Protein AF-A0A956PI94-F1 (afdb_monomer)

Sequence (502 aa):
MNAPDRIVDDTAIITVFFGDDELRLAAAEQALLEQSKQDLQADHFLLELVDSQTQSRLQTSLRDRFHYIAVEEQDRNQGLFQKEALYNLGWKRALATKRYRFFIFTDADVYSADPAWFRKIRRRLLDDPSRLVQGFRLVWDERDPDFIFQSLGSLHTQDVSRDLNINPGLCWGLDARTLVRGGGFNPFCIEGGGDCLFVAEYLNHREMAYELGLLQWEWYARLIRDLPYQARLDAVEVDLLHCFHGKFSERRAYETFQALSRLAPLETFVKIDETGLLAWKDPNCTERRLLRRRPELVDEEAVERVLASLGLPVARKAEEFSVRMAPFRIAPWATDKTAPSRQGPLSLFDAGWEYGEFKKGSWSDNVLHAGPNRELPVEFRSGSPRLTLRGKGETDHWNAVLAVRPNWTWADLSCLRALQMTVTTASGKETIRLCLHSIEPGEREYVSSEVVLALDDPESVTKTIPLERFEEESSFNLKRVRKVSIRGNRSCHLEITDVRVI

Foldseek 3Di:
DDDPPPPQQQEEEEEEDEDDDPQSQVLLQVALVQVLLAPDPHAYEYEYEDEPVDDDPHDPVSQVSHNYDYQYDDLQQPLFDWQQLSQLVRVVVVCVVVRHFKYKYFYSRKHFPPSCQVVQQVVVCVVPQLEKEFSEAWEAEPPARLRIEGEPQCVVAHLDDPAGHHDQDGMIMHTPVLCVQLVGFQRLRGLDPSSVLVCCQAADDLAAHACVVQVVQVLSVVSRDNGPHHGHGHYGHTYMYGRDRDYPLQSLSVLLSVLVSLDDRSVVQWDQDPSSTIGGPDSPDLNSVLSVCSNQSNDNVSSLVSCVVSVRDPPPPPDDPPPPVVPRFHADPPPDDDSPPPLDKQWLFAQPDDPDDDLPPWFKFQFDAPDDHTGQRWDDDPNTIWRKGAGNLPDFKMKTKTWSHSSLFFAQLVSFFWKKWKKAWDPFWWKKWKWWWFAHHVRDIDIFPIDIDIDGHRDTDMDIGTPVNRPPDPPDHNRGTTMMMMMTTNGTIMITRTIITD

Nearest PDB structures (foldseek):
  1h7q-assembly1_A  TM=5.652E-01  e=6.508E-05  Bacillus subtilis
  1qgs-assembly1_A  TM=5.191E-01  e=3.449E-05  Bacillus subtilis
  1h7l-assembly1_A  TM=5.881E-01  e=2.756E-04  Bacillus subtilis
  7vrn-assembly1_A  TM=3.260E-01  e=3.320E-02  Infectious bursal disease virus
  7vrp-assembly1_J  TM=2.586E-01  e=9.943E-02  Infectious bursal disease virus

Mean predicted aligned error: 11.83 Å

Radius of gyration: 25.08 Å; Cα contacts (8 Å, |Δi|>4): 1041; chains: 1; bounding box: 72×61×57 Å

Secondary structure (DSSP, 8-state):
-PPP------EEEEEEE----HHHHHHHHHHHHHHTT-S---EEEEEEEEETT----S-HHHHTTSEEEEEEEPTTTTTS--HHHHHHHHHHHHHTTS--SEEEEEETTEE-S-TTHHHHHHHHHHH-TTEEEES-SEEEESS-TT-EEEEHHHHHHS---TTSEEE--SEEEEEHHHHHHTTS--TT-BTB-HHHHHHHHHT-STT----TTGGGSHHHHHH----SS-PEEEE-S--EEEPPSS-GGGS-HHHHHHHHTTSSPGGGTEEE-TTSSEEESSTT-HHHHHHTTGGG-SSHHHHHHHHHHTT----SS-TT---------------S------SS-EEEEETTS-SS---TT-EEESB--SSSTTB--EEEETTEEEEEEEB-TTSSEEEEEEESSTT---B--TT--EEEEEEEESSSSEEEEEEEEEE-TT--EEEPPPEEEEE--SS-EEEEEEGGGG--STT--GGGEEEEEEEEETT-EEEEEEEEE-

Structure (mmCIF, N/CA/C/O backbone):
data_AF-A0A956PI94-F1
#
_entry.id   AF-A0A956PI94-F1
#
loop_
_atom_site.group_PDB
_atom_site.id
_atom_site.type_symbol
_atom_site.label_atom_id
_atom_site.label_alt_id
_atom_site.label_comp_id
_atom_site.label_asym_id
_atom_site.label_entity_id
_atom_site.label_seq_id
_atom_site.pdbx_PDB_ins_code
_atom_site.Cartn_x
_atom_site.Cartn_y
_atom_site.Cartn_z
_atom_site.occupancy
_atom_site.B_iso_or_equiv
_atom_site.auth_seq_id
_atom_site.auth_comp_id
_atom_site.auth_asym_id
_atom_site.auth_atom_id
_atom_site.pdbx_PDB_model_num
ATOM 1 N N . MET A 1 1 ? -31.811 -33.785 -17.202 1.00 38.12 1 MET A N 1
ATOM 2 C CA . MET A 1 1 ? -31.778 -32.368 -16.787 1.00 38.12 1 MET A CA 1
ATOM 3 C C . MET A 1 1 ? -31.370 -32.351 -15.330 1.00 38.12 1 MET A C 1
ATOM 5 O O . MET A 1 1 ? -32.160 -32.771 -14.496 1.00 38.12 1 MET A O 1
ATOM 9 N N . ASN A 1 2 ? -30.114 -32.002 -15.050 1.00 34.69 2 ASN A N 1
ATOM 10 C CA . ASN A 1 2 ? -29.648 -31.826 -13.677 1.00 34.69 2 ASN A CA 1
ATOM 11 C C . ASN A 1 2 ? -30.369 -30.609 -13.090 1.00 34.69 2 ASN A C 1
ATOM 13 O O . ASN A 1 2 ? -30.558 -29.620 -13.800 1.00 34.69 2 ASN A O 1
ATOM 17 N N . ALA A 1 3 ? -30.827 -30.716 -11.842 1.00 36.31 3 ALA A N 1
ATOM 18 C CA . ALA A 1 3 ? -31.397 -29.584 -11.124 1.00 36.31 3 ALA A CA 1
ATOM 19 C C . ALA A 1 3 ? -30.399 -28.412 -11.178 1.00 36.31 3 ALA A C 1
ATOM 21 O O . ALA A 1 3 ? -29.198 -28.672 -11.083 1.00 36.31 3 ALA A O 1
ATOM 22 N N . PRO A 1 4 ? -30.855 -27.160 -11.368 1.00 44.81 4 PRO A N 1
ATOM 23 C CA . PRO A 1 4 ? -29.958 -26.015 -11.310 1.00 44.81 4 PRO A CA 1
ATOM 24 C C . PRO A 1 4 ? -29.225 -26.077 -9.973 1.00 44.81 4 PRO A C 1
ATOM 26 O O . PRO A 1 4 ? -29.876 -26.135 -8.925 1.00 44.81 4 PRO A O 1
ATOM 29 N N . ASP A 1 5 ? -27.892 -26.152 -10.029 1.00 42.38 5 ASP A N 1
ATOM 30 C CA . ASP A 1 5 ? -27.036 -26.079 -8.852 1.00 42.38 5 ASP A CA 1
ATOM 31 C C . ASP A 1 5 ? -27.539 -24.916 -8.005 1.00 42.38 5 ASP A C 1
ATOM 33 O O . ASP A 1 5 ? -27.580 -23.767 -8.454 1.00 42.38 5 ASP A O 1
ATOM 37 N N . ARG A 1 6 ? -28.012 -25.235 -6.798 1.00 46.06 6 ARG A N 1
ATOM 38 C CA . ARG A 1 6 ? -28.399 -24.235 -5.810 1.00 46.06 6 ARG A CA 1
ATOM 39 C C . ARG A 1 6 ? -27.174 -23.340 -5.652 1.00 46.06 6 ARG A C 1
ATOM 41 O O . ARG A 1 6 ? -26.148 -23.824 -5.181 1.00 46.06 6 ARG A O 1
ATOM 48 N N . ILE A 1 7 ? -27.257 -22.089 -6.104 1.00 54.12 7 ILE A N 1
ATOM 49 C CA . ILE A 1 7 ? -26.195 -21.102 -5.910 1.00 54.12 7 ILE A CA 1
ATOM 50 C C . ILE A 1 7 ? -26.014 -21.005 -4.396 1.00 54.12 7 ILE A C 1
ATOM 52 O O . ILE A 1 7 ? -26.907 -20.554 -3.684 1.00 54.12 7 ILE A O 1
ATOM 56 N N . VAL A 1 8 ? -24.923 -21.579 -3.894 1.00 60.09 8 VAL A N 1
ATOM 57 C CA . VAL A 1 8 ? -24.594 -21.533 -2.474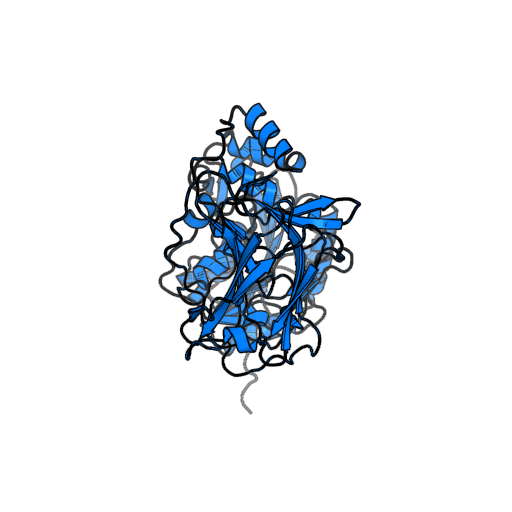 1.00 60.09 8 VAL A CA 1
ATOM 58 C C . VAL A 1 8 ? -23.966 -20.169 -2.231 1.00 60.09 8 VAL A C 1
ATOM 60 O O . VAL A 1 8 ? -22.950 -19.862 -2.855 1.00 60.09 8 VAL A O 1
ATOM 63 N N . ASP A 1 9 ? -24.559 -19.384 -1.329 1.00 82.00 9 ASP A N 1
ATOM 64 C CA . ASP A 1 9 ? -23.971 -18.160 -0.770 1.00 82.00 9 ASP A CA 1
ATOM 65 C C . ASP A 1 9 ? -22.720 -18.535 0.051 1.00 82.00 9 ASP A C 1
ATOM 67 O O . ASP A 1 9 ? -22.738 -18.617 1.280 1.00 82.00 9 ASP A O 1
ATOM 71 N N . ASP A 1 10 ? -21.632 -18.867 -0.644 1.00 94.44 10 ASP A N 1
ATOM 72 C CA . ASP A 1 10 ? -20.371 -19.342 -0.069 1.00 94.44 10 ASP A CA 1
ATOM 73 C C . ASP A 1 10 ? -19.329 -18.227 0.081 1.00 94.44 10 ASP A C 1
ATOM 75 O O . ASP A 1 10 ? -18.177 -18.500 0.424 1.00 94.44 10 ASP A O 1
ATOM 79 N N . THR A 1 11 ? -19.716 -16.981 -0.189 1.00 97.06 11 THR A N 1
ATOM 80 C CA . THR A 1 11 ? -18.822 -15.824 -0.207 1.00 97.06 11 THR A CA 1
ATOM 81 C C . THR A 1 11 ? -19.341 -14.738 0.727 1.00 97.06 11 THR A C 1
ATOM 83 O O . THR A 1 11 ? -20.515 -14.376 0.668 1.00 97.06 11 THR A O 1
ATOM 86 N N . ALA A 1 12 ? -18.455 -14.220 1.577 1.00 97.94 12 ALA A N 1
ATOM 87 C CA . ALA A 1 12 ? -18.700 -13.038 2.393 1.00 97.94 12 ALA A CA 1
ATOM 88 C C . ALA A 1 12 ? -17.867 -11.864 1.865 1.00 97.94 12 ALA A C 1
ATOM 90 O O . ALA A 1 12 ? -16.664 -12.010 1.640 1.00 97.94 12 ALA A O 1
ATOM 91 N N . ILE A 1 13 ? -18.491 -10.703 1.697 1.00 98.50 13 ILE A N 1
ATOM 92 C CA . ILE A 1 13 ? -17.803 -9.445 1.400 1.00 98.50 13 ILE A CA 1
ATOM 93 C C . ILE A 1 13 ? -17.688 -8.674 2.714 1.00 98.50 13 ILE A C 1
ATOM 95 O O . ILE A 1 13 ? -18.677 -8.523 3.424 1.00 98.50 13 ILE A O 1
ATOM 99 N N . ILE A 1 14 ? -16.489 -8.228 3.066 1.00 98.69 14 ILE A N 1
ATOM 100 C CA . ILE A 1 14 ? -16.178 -7.507 4.295 1.00 98.69 14 ILE A CA 1
ATOM 101 C C . ILE A 1 14 ? -15.693 -6.110 3.908 1.00 98.69 14 ILE A C 1
ATOM 103 O O . ILE A 1 14 ? -14.590 -5.952 3.382 1.00 98.69 14 ILE A O 1
ATOM 107 N N . THR A 1 15 ? -16.505 -5.102 4.202 1.00 98.56 15 THR A N 1
ATOM 108 C CA . THR A 1 15 ? -16.137 -3.692 4.052 1.00 98.56 15 THR A CA 1
ATOM 109 C C . THR A 1 15 ? -16.021 -3.053 5.422 1.00 98.56 15 THR A C 1
ATOM 111 O O . THR A 1 15 ? -16.820 -3.334 6.318 1.00 98.56 15 THR A O 1
ATOM 114 N N . VAL A 1 16 ? -15.017 -2.196 5.591 1.00 97.62 16 VAL A N 1
ATOM 115 C CA . VAL A 1 16 ? -14.795 -1.458 6.836 1.00 97.62 16 VAL A CA 1
ATOM 116 C C . VAL A 1 16 ? -14.822 0.029 6.556 1.00 97.62 16 VAL A C 1
ATOM 118 O O . VAL A 1 16 ? -14.288 0.486 5.548 1.00 97.62 16 VAL A O 1
ATOM 121 N N . PHE A 1 17 ? -15.441 0.776 7.457 1.00 95.56 17 PHE A N 1
ATOM 122 C CA . PHE A 1 17 ? -15.524 2.223 7.395 1.00 95.56 17 PHE A CA 1
ATOM 123 C C . PHE A 1 17 ? -15.124 2.812 8.749 1.00 95.56 17 PHE A C 1
ATOM 125 O O . PHE A 1 17 ? -15.583 2.362 9.798 1.00 95.56 17 PHE A O 1
ATOM 132 N N . PHE A 1 18 ? -14.227 3.793 8.722 1.00 89.31 18 PHE A N 1
ATOM 133 C CA . PHE A 1 18 ? -13.830 4.588 9.879 1.00 89.31 18 PHE A CA 1
ATOM 134 C C . PHE A 1 18 ? -13.388 5.974 9.396 1.00 89.31 18 PHE A C 1
ATOM 136 O O . PHE A 1 18 ? -12.809 6.107 8.315 1.00 89.31 18 PHE A O 1
ATOM 143 N N . GLY A 1 19 ? -13.668 6.998 10.197 1.00 83.31 19 GLY A N 1
ATOM 144 C CA . GLY A 1 19 ? -13.415 8.399 9.861 1.00 83.31 19 GLY A CA 1
ATOM 145 C C . GLY A 1 19 ? -14.634 9.275 10.130 1.00 83.31 19 GLY A C 1
ATOM 146 O O . GLY A 1 19 ? -15.773 8.816 10.079 1.00 83.31 19 GLY A O 1
ATOM 147 N N . ASP A 1 20 ? -14.381 10.540 10.440 1.00 80.00 20 ASP A N 1
ATOM 148 C CA . ASP A 1 20 ? -15.378 11.500 10.908 1.00 80.00 20 ASP A CA 1
ATOM 149 C C . ASP A 1 20 ? -15.480 12.759 10.030 1.00 80.00 20 ASP A C 1
ATOM 151 O O . ASP A 1 20 ? -16.280 13.653 10.316 1.00 80.00 20 ASP A O 1
ATOM 155 N N . ASP A 1 21 ? -14.736 12.851 8.931 1.00 88.88 21 ASP A N 1
ATOM 156 C CA . ASP A 1 21 ? -14.885 13.971 8.009 1.00 88.88 21 ASP A CA 1
ATOM 157 C C . ASP A 1 21 ? -15.995 13.726 6.969 1.00 88.88 21 ASP A C 1
ATOM 159 O O . ASP A 1 21 ? -16.224 12.613 6.492 1.00 88.88 21 ASP A O 1
ATOM 163 N N . GLU A 1 22 ? -16.715 14.798 6.627 1.00 93.25 22 GLU A N 1
ATOM 164 C CA . GLU A 1 22 ? -17.844 14.770 5.683 1.00 93.25 22 GLU A CA 1
ATOM 165 C C . GLU A 1 22 ? -17.441 14.274 4.290 1.00 93.25 22 GLU A C 1
ATOM 167 O O . GLU A 1 22 ? -18.247 13.681 3.574 1.00 93.25 22 GLU A O 1
ATOM 172 N N . LEU A 1 23 ? -16.188 14.508 3.894 1.00 94.06 23 LEU A N 1
ATOM 173 C CA . LEU A 1 23 ? -15.712 14.143 2.571 1.00 94.06 23 LEU A CA 1
ATOM 174 C C . LEU A 1 23 ? -15.495 12.625 2.469 1.00 94.06 23 LEU A C 1
ATOM 176 O O . LEU A 1 23 ? -15.940 12.018 1.495 1.00 94.06 23 LEU A O 1
ATOM 180 N N . ARG A 1 24 ? -14.902 11.995 3.490 1.00 93.50 24 ARG A N 1
ATOM 181 C CA . ARG A 1 24 ? -14.825 10.531 3.618 1.00 93.50 24 ARG A CA 1
ATOM 182 C C . ARG A 1 24 ? -16.193 9.888 3.718 1.00 93.50 24 ARG A C 1
ATOM 184 O O . ARG A 1 24 ? -16.401 8.857 3.088 1.00 93.50 24 ARG A O 1
ATOM 191 N N . LEU A 1 25 ? -17.116 10.481 4.478 1.00 95.19 25 LEU A N 1
ATOM 192 C CA . LEU A 1 25 ? -18.482 9.970 4.570 1.00 95.19 25 LEU A CA 1
ATOM 193 C C . LEU A 1 25 ? -19.147 9.958 3.187 1.00 95.19 25 LEU A C 1
ATOM 195 O O . LEU A 1 25 ? -19.637 8.918 2.762 1.00 95.19 25 LEU A O 1
ATOM 199 N N . ALA A 1 26 ? -19.088 11.068 2.447 1.00 95.94 26 ALA A N 1
ATOM 200 C CA . ALA A 1 26 ? -19.645 11.150 1.098 1.00 95.94 26 ALA A CA 1
ATOM 201 C C . ALA A 1 26 ? -18.987 10.154 0.124 1.00 95.94 26 ALA A C 1
ATOM 203 O O . ALA A 1 26 ? -19.684 9.487 -0.644 1.00 95.94 26 ALA A O 1
ATOM 204 N N . ALA A 1 27 ? -17.657 10.020 0.176 1.00 96.69 27 ALA A N 1
ATOM 205 C CA . ALA A 1 27 ? -16.914 9.056 -0.632 1.00 96.69 27 ALA A CA 1
ATOM 206 C C . ALA A 1 27 ? -17.335 7.609 -0.329 1.00 96.69 27 ALA A C 1
ATOM 208 O O . ALA A 1 27 ? -17.581 6.830 -1.256 1.00 96.69 27 ALA A O 1
ATOM 209 N N . ALA A 1 28 ? -17.475 7.274 0.956 1.00 97.25 28 ALA A N 1
ATOM 210 C CA . ALA A 1 28 ? -17.914 5.962 1.406 1.00 97.25 28 ALA A CA 1
ATOM 211 C C . ALA A 1 28 ? -19.364 5.673 1.001 1.00 97.25 28 ALA A C 1
ATOM 213 O O . ALA A 1 28 ? -19.650 4.600 0.478 1.00 97.25 28 ALA A O 1
ATOM 214 N N . GLU A 1 29 ? -20.290 6.621 1.176 1.00 97.38 29 GLU A N 1
ATOM 215 C CA . GLU A 1 29 ? -21.691 6.434 0.782 1.00 97.38 29 GLU A CA 1
ATOM 216 C C . GLU A 1 29 ? -21.837 6.181 -0.722 1.00 97.38 29 GLU A C 1
ATOM 218 O O . GLU A 1 29 ? -22.581 5.284 -1.130 1.00 97.38 29 GLU A O 1
ATOM 223 N N . GLN A 1 30 ? -21.089 6.923 -1.545 1.00 97.62 30 GLN A N 1
ATOM 224 C CA . GLN A 1 30 ? -21.057 6.720 -2.990 1.00 97.62 30 GLN A CA 1
ATOM 225 C C . GLN A 1 30 ? -20.534 5.324 -3.347 1.00 97.62 30 GLN A C 1
ATOM 227 O O . GLN A 1 30 ? -21.209 4.577 -4.059 1.00 97.62 30 GLN A O 1
ATOM 232 N N . ALA A 1 31 ? -19.350 4.954 -2.858 1.00 98.19 31 ALA A N 1
ATOM 233 C CA . ALA A 1 31 ? -18.735 3.677 -3.202 1.00 98.19 31 ALA A CA 1
ATOM 234 C C . ALA A 1 31 ? -19.539 2.486 -2.661 1.00 98.19 31 ALA A C 1
ATOM 236 O O . ALA A 1 31 ? -19.782 1.541 -3.408 1.00 98.19 31 ALA A O 1
ATOM 237 N N . LEU A 1 32 ? -20.043 2.538 -1.424 1.00 98.44 32 LEU A N 1
ATOM 238 C CA . LEU A 1 32 ? -20.915 1.501 -0.858 1.00 98.44 32 LEU A CA 1
ATOM 239 C C . LEU A 1 32 ? -22.203 1.326 -1.672 1.00 98.44 32 LEU A C 1
ATOM 241 O O . LEU A 1 32 ? -22.638 0.194 -1.903 1.00 98.44 32 LEU A O 1
ATOM 245 N N . LEU A 1 33 ? -22.812 2.417 -2.150 1.00 98.25 33 LEU A N 1
ATOM 246 C CA . LEU A 1 33 ? -23.985 2.325 -3.015 1.00 98.25 33 LEU A CA 1
ATOM 247 C C . LEU A 1 33 ? -23.664 1.552 -4.300 1.00 98.25 33 LEU A C 1
ATOM 249 O O . LEU A 1 33 ? -24.446 0.680 -4.681 1.00 98.25 33 LEU A O 1
ATOM 253 N N . GLU A 1 34 ? -22.527 1.819 -4.942 1.00 98.25 34 GLU A N 1
ATOM 254 C CA . GLU A 1 34 ? -22.086 1.097 -6.144 1.00 98.25 34 GLU A CA 1
ATOM 255 C C . GLU A 1 34 ? -21.640 -0.346 -5.850 1.00 98.25 34 GLU A C 1
ATOM 257 O O . GLU A 1 34 ? -21.940 -1.260 -6.623 1.00 98.25 34 GLU A O 1
ATOM 262 N N . GLN A 1 35 ? -21.004 -0.598 -4.703 1.00 98.12 35 GLN A N 1
ATOM 263 C CA . GLN A 1 35 ? -20.693 -1.951 -4.229 1.00 98.12 35 GLN A CA 1
ATOM 264 C C . GLN A 1 35 ? -21.973 -2.780 -4.016 1.00 98.12 35 GLN A C 1
ATOM 266 O O . GLN A 1 35 ? -22.002 -3.963 -4.343 1.00 98.12 35 GLN A O 1
ATOM 271 N N . SER A 1 36 ? -23.067 -2.170 -3.545 1.00 97.19 36 SER A N 1
ATOM 272 C CA . SER A 1 36 ? -24.350 -2.870 -3.350 1.00 97.19 36 SER A CA 1
ATOM 273 C C . SER A 1 36 ? -25.039 -3.297 -4.655 1.00 97.19 36 SER A C 1
ATOM 275 O O . SER A 1 36 ? -26.003 -4.060 -4.621 1.00 97.19 36 SER A O 1
ATOM 277 N N . LYS A 1 37 ? -24.576 -2.795 -5.809 1.00 97.06 37 LYS A N 1
ATOM 278 C CA . LYS A 1 37 ? -25.113 -3.121 -7.142 1.00 97.06 37 LYS A CA 1
ATOM 279 C C . LYS A 1 37 ? -24.344 -4.242 -7.846 1.00 97.06 37 LYS A C 1
ATOM 281 O O . LYS A 1 37 ? -24.710 -4.607 -8.962 1.00 97.06 37 LYS A O 1
ATOM 286 N N . GLN A 1 38 ? -23.277 -4.756 -7.236 1.00 97.50 38 GLN A N 1
ATOM 287 C CA . GLN A 1 38 ? -22.474 -5.835 -7.808 1.00 97.50 38 GLN A CA 1
ATOM 288 C C . GLN A 1 38 ? -23.308 -7.119 -7.919 1.00 97.50 38 GLN A C 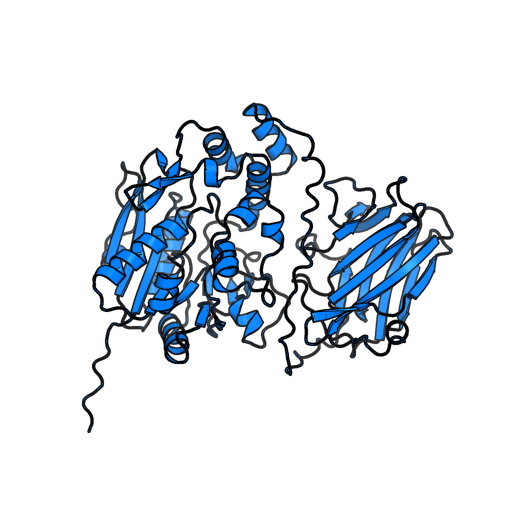1
ATOM 290 O O . GLN A 1 38 ? -24.148 -7.409 -7.071 1.00 97.50 38 GLN A O 1
ATOM 295 N N . ASP A 1 39 ? -23.091 -7.900 -8.975 1.00 95.38 39 ASP A N 1
ATOM 296 C CA . ASP A 1 39 ? -23.991 -9.000 -9.349 1.00 95.38 39 ASP A CA 1
ATOM 297 C C . ASP A 1 39 ? -23.716 -10.339 -8.654 1.00 95.38 39 ASP A C 1
ATOM 299 O O . ASP A 1 39 ? -24.407 -11.333 -8.900 1.00 95.38 39 ASP A O 1
ATOM 303 N N . LEU A 1 40 ? -22.705 -10.386 -7.785 1.00 94.69 40 LEU A N 1
ATOM 304 C CA . LEU A 1 40 ? -22.440 -11.565 -6.982 1.00 94.69 40 LEU A CA 1
ATOM 305 C C . LEU A 1 40 ? -23.478 -11.660 -5.860 1.00 94.69 40 LEU A C 1
ATOM 307 O O . LEU A 1 40 ? -23.518 -10.817 -4.971 1.00 94.69 40 LEU A O 1
ATOM 311 N N . GLN A 1 41 ? -24.248 -12.747 -5.850 1.00 92.44 41 GLN A N 1
ATOM 312 C CA . GLN A 1 41 ? -25.056 -13.114 -4.693 1.00 92.44 41 GLN A CA 1
ATOM 313 C C . GLN A 1 41 ? -24.122 -13.543 -3.545 1.00 92.44 41 GLN A C 1
ATOM 315 O O . GLN A 1 41 ? -23.545 -14.631 -3.569 1.00 92.44 41 GLN A O 1
ATOM 320 N N . ALA A 1 42 ? -23.903 -12.639 -2.593 1.00 94.38 42 ALA A N 1
ATOM 321 C CA . ALA A 1 42 ? -23.028 -12.818 -1.442 1.00 94.38 42 ALA A CA 1
ATOM 322 C C . ALA A 1 42 ? -23.549 -12.004 -0.255 1.00 94.38 42 ALA A C 1
ATOM 324 O O . ALA A 1 42 ? -24.230 -10.993 -0.425 1.00 94.38 42 ALA A O 1
ATOM 325 N N . ASP A 1 43 ? -23.191 -12.422 0.955 1.00 96.00 43 ASP A N 1
ATOM 326 C CA . ASP A 1 43 ? -23.479 -11.631 2.144 1.00 96.00 43 ASP A CA 1
ATOM 327 C C . ASP A 1 43 ? -22.424 -10.552 2.322 1.00 96.00 43 ASP A C 1
ATOM 329 O O . ASP A 1 43 ? -21.232 -10.839 2.450 1.00 96.00 43 ASP A O 1
ATOM 333 N N . HIS A 1 44 ? -22.874 -9.305 2.370 1.00 97.56 44 HIS A N 1
ATOM 334 C CA . HIS A 1 44 ? -21.998 -8.154 2.500 1.00 97.56 44 HIS A CA 1
ATOM 335 C C . HIS A 1 44 ? -22.072 -7.591 3.919 1.00 97.56 44 HIS A C 1
ATOM 337 O O . HIS A 1 44 ? -23.088 -7.039 4.328 1.00 97.56 44 HIS A O 1
ATOM 343 N N . PHE A 1 45 ? -20.999 -7.767 4.684 1.00 98.19 45 PHE A N 1
ATOM 344 C CA . PHE A 1 45 ? -20.811 -7.231 6.025 1.00 98.19 45 PHE A CA 1
ATOM 345 C C . PHE A 1 45 ? -20.162 -5.855 5.952 1.00 98.19 45 PHE A C 1
ATOM 347 O O . PHE A 1 45 ? -19.090 -5.703 5.365 1.00 98.19 45 PHE A O 1
ATOM 354 N N . LEU A 1 46 ? -20.793 -4.878 6.596 1.00 98.31 46 LEU A N 1
ATOM 355 C CA . LEU A 1 46 ? -20.271 -3.525 6.728 1.00 98.31 46 LEU A CA 1
ATOM 356 C C . LEU A 1 46 ? -19.978 -3.256 8.199 1.00 98.31 46 LEU A C 1
ATOM 358 O O . LEU A 1 46 ? -20.903 -3.202 9.009 1.00 98.31 46 LEU A O 1
ATOM 362 N N . LEU A 1 47 ? -18.699 -3.110 8.536 1.00 98.00 47 LEU A N 1
ATOM 363 C CA . LEU A 1 47 ? -18.262 -2.751 9.879 1.00 98.00 47 LEU A CA 1
ATOM 364 C C . LEU A 1 47 ? -17.920 -1.268 9.915 1.00 98.00 47 LEU A C 1
ATOM 366 O O . LEU A 1 47 ? -16.996 -0.832 9.234 1.00 98.00 47 LEU A O 1
ATOM 370 N N . GLU A 1 48 ? -18.649 -0.509 10.718 1.00 97.12 48 GLU A N 1
ATOM 371 C CA . GLU A 1 48 ? -18.380 0.909 10.943 1.00 97.12 48 GLU A CA 1
ATOM 372 C C . GLU A 1 48 ? -17.819 1.098 12.347 1.00 97.12 48 GLU A C 1
ATOM 374 O O . GLU A 1 48 ? -18.434 0.664 13.323 1.00 97.12 48 GLU A O 1
ATOM 379 N N . LEU A 1 49 ? -16.665 1.752 12.445 1.00 95.75 49 LEU A N 1
ATOM 380 C CA . LEU A 1 49 ? -16.159 2.247 13.717 1.00 95.75 49 LEU A CA 1
ATOM 381 C C . LEU A 1 49 ? -16.937 3.515 14.089 1.00 95.75 49 LEU A C 1
ATOM 383 O O . LEU A 1 49 ? -16.857 4.514 13.377 1.00 95.75 49 LEU A O 1
ATOM 387 N N . VAL A 1 50 ? -17.685 3.465 15.187 1.00 94.38 50 VAL A N 1
ATOM 388 C CA . VAL A 1 50 ? -18.495 4.584 15.689 1.00 94.38 50 VAL A CA 1
ATOM 389 C C . VAL A 1 50 ? -17.943 5.058 17.026 1.00 94.38 50 VAL A C 1
ATOM 391 O O . VAL A 1 50 ? -17.616 4.232 17.872 1.00 94.38 50 VAL A O 1
ATOM 394 N N . ASP A 1 51 ? -17.856 6.367 17.255 1.00 87.56 51 ASP A N 1
ATOM 395 C CA . ASP A 1 51 ? -17.558 6.882 18.597 1.00 87.56 51 ASP A CA 1
ATOM 396 C C . ASP A 1 51 ? -18.703 6.493 19.546 1.00 87.56 51 ASP A C 1
ATOM 398 O O . ASP A 1 51 ? -19.871 6.651 19.192 1.00 87.56 51 ASP A O 1
ATOM 402 N N . SER A 1 52 ? -18.367 6.020 20.750 1.00 76.25 52 SER A N 1
ATOM 403 C CA . SER A 1 52 ? -19.266 5.771 21.890 1.00 76.25 52 SER A CA 1
ATOM 404 C C . SER A 1 52 ? -20.383 6.804 22.100 1.00 76.25 52 SER A C 1
ATOM 406 O O . SER A 1 52 ? -21.467 6.464 22.580 1.00 76.25 52 SER A O 1
ATOM 408 N N . GLN A 1 53 ? -20.152 8.070 21.739 1.00 76.81 53 GLN A N 1
ATOM 409 C CA . GLN A 1 53 ? -21.132 9.151 21.899 1.00 76.81 53 GLN A CA 1
ATOM 410 C C . GLN A 1 53 ? -22.022 9.374 20.672 1.00 76.81 53 GLN A C 1
ATOM 412 O O . GLN A 1 53 ? -23.021 10.093 20.755 1.00 76.81 53 GLN A O 1
ATOM 417 N N . THR A 1 54 ? -21.682 8.779 19.531 1.00 76.44 54 THR A N 1
ATOM 418 C CA . THR A 1 54 ? -22.333 9.031 18.245 1.00 76.44 54 THR A CA 1
ATOM 419 C C . THR A 1 54 ? -22.999 7.779 17.696 1.00 76.44 54 THR A C 1
ATOM 421 O O . THR A 1 54 ? -22.507 6.663 17.820 1.00 76.44 54 THR A O 1
ATOM 424 N N . GLN A 1 55 ? -24.149 7.962 17.053 1.00 86.25 55 GLN A N 1
ATOM 425 C CA . GLN A 1 55 ? -24.695 6.919 16.193 1.00 86.25 55 GLN A CA 1
ATOM 426 C C . GLN A 1 55 ? -23.942 6.907 14.860 1.00 86.25 55 GLN A C 1
ATOM 428 O O . GLN A 1 55 ? -23.303 7.891 14.489 1.00 86.25 55 GLN A O 1
ATOM 433 N N . SER A 1 56 ? -24.080 5.800 14.128 1.00 91.44 56 SER A N 1
ATOM 434 C CA . SER A 1 56 ? -23.695 5.710 12.719 1.00 91.44 56 SER A CA 1
ATOM 435 C C . SER A 1 56 ? -24.077 6.961 11.937 1.00 91.44 56 SER A C 1
ATOM 437 O O . SER A 1 56 ? -25.204 7.455 12.062 1.00 91.44 56 SER A O 1
ATOM 439 N N . ARG A 1 57 ? -23.159 7.426 11.092 1.00 89.38 57 ARG A N 1
ATOM 440 C CA . ARG A 1 57 ? -23.402 8.579 10.216 1.00 89.38 57 ARG A CA 1
ATOM 441 C C . ARG A 1 57 ? -23.855 8.182 8.824 1.00 89.38 57 ARG A C 1
ATOM 443 O O . ARG A 1 57 ? -24.368 9.024 8.096 1.00 89.38 57 ARG A O 1
ATOM 450 N N . LEU A 1 58 ? -23.708 6.907 8.481 1.00 93.88 58 LEU A N 1
ATOM 451 C CA . LEU A 1 58 ? -24.213 6.362 7.234 1.00 93.88 58 LEU A CA 1
ATOM 452 C C . LEU A 1 58 ? -25.741 6.424 7.203 1.00 93.88 58 LEU A C 1
ATOM 454 O O . LEU A 1 58 ? -26.429 6.033 8.156 1.00 93.88 58 LEU A O 1
ATOM 458 N N . GLN A 1 59 ? -26.285 6.838 6.061 1.00 93.94 59 GLN A N 1
ATOM 459 C CA . GLN A 1 59 ? -27.724 6.809 5.817 1.00 93.94 59 GLN A CA 1
ATOM 460 C C . GLN A 1 59 ? -28.324 5.431 6.137 1.00 93.94 59 GLN A C 1
ATOM 462 O O . GLN A 1 59 ? -27.836 4.393 5.690 1.00 93.94 59 GLN A O 1
ATOM 467 N N . THR A 1 60 ? -29.434 5.404 6.883 1.00 95.31 60 THR A N 1
ATOM 468 C CA . THR A 1 60 ? -30.131 4.152 7.238 1.00 95.31 60 THR A CA 1
ATOM 469 C C . THR A 1 60 ? -30.491 3.321 6.003 1.00 95.31 60 THR A C 1
ATOM 471 O O . THR A 1 60 ? -30.251 2.121 5.985 1.00 95.31 60 THR A O 1
ATOM 474 N N . SER A 1 61 ? -30.953 3.969 4.929 1.00 96.06 61 SER A N 1
ATOM 475 C CA . SER A 1 61 ? -31.282 3.316 3.652 1.00 96.06 61 SER A CA 1
ATOM 476 C C . SER A 1 61 ? -30.092 2.624 2.981 1.00 96.06 61 SER A C 1
ATOM 478 O O . SER A 1 61 ? -30.283 1.679 2.212 1.00 96.06 61 SER A O 1
ATOM 480 N N . LEU A 1 62 ? -28.873 3.104 3.232 1.00 95.88 62 LEU A N 1
ATOM 481 C CA . LEU A 1 62 ? -27.646 2.475 2.769 1.00 95.88 62 LEU A CA 1
ATOM 482 C C . LEU A 1 62 ? -27.283 1.303 3.683 1.00 95.88 62 LEU A C 1
ATOM 484 O O . LEU A 1 62 ? -27.029 0.212 3.185 1.00 95.88 62 LEU A O 1
ATOM 488 N N . ARG A 1 63 ? -27.331 1.495 5.007 1.00 95.88 63 ARG A N 1
ATOM 489 C CA . ARG A 1 63 ? -27.032 0.447 6.000 1.00 95.88 63 ARG A CA 1
ATOM 490 C C . ARG A 1 63 ? -27.902 -0.793 5.848 1.00 95.88 63 ARG A C 1
ATOM 492 O O . ARG A 1 63 ? -27.377 -1.898 5.925 1.00 95.88 63 ARG A O 1
ATOM 499 N N . ASP A 1 64 ? -29.188 -0.612 5.563 1.00 96.81 64 ASP A N 1
ATOM 500 C CA . ASP A 1 64 ? -30.155 -1.704 5.394 1.00 96.81 64 ASP A CA 1
ATOM 501 C C . ASP A 1 64 ? -29.832 -2.634 4.204 1.00 96.81 64 ASP A C 1
ATOM 503 O O . ASP A 1 64 ? -30.429 -3.702 4.068 1.00 96.81 64 ASP A O 1
ATOM 507 N N . ARG A 1 65 ? -28.879 -2.259 3.338 1.00 96.88 65 ARG A N 1
ATOM 508 C CA . ARG A 1 65 ? -28.382 -3.094 2.230 1.00 96.88 65 ARG A CA 1
ATOM 509 C C . ARG A 1 65 ? -27.308 -4.093 2.660 1.00 96.88 65 ARG A C 1
ATOM 511 O O . ARG A 1 65 ? -26.952 -4.963 1.869 1.00 96.88 65 ARG A O 1
ATOM 518 N N . PHE A 1 66 ? -26.787 -3.965 3.877 1.00 97.44 66 PHE A N 1
ATOM 519 C CA . PHE A 1 66 ? -25.656 -4.735 4.379 1.00 97.44 66 PHE A CA 1
ATOM 520 C C . PHE A 1 66 ? -26.006 -5.446 5.687 1.00 97.44 66 PHE A C 1
ATOM 522 O O . PHE A 1 66 ? -26.887 -5.035 6.444 1.00 97.44 66 PHE A O 1
ATOM 529 N N . HIS A 1 67 ? -25.230 -6.475 6.021 1.00 96.62 67 HIS A N 1
ATOM 530 C CA . HIS A 1 67 ? -25.110 -6.968 7.392 1.00 96.62 67 HIS A CA 1
ATOM 531 C C . HIS A 1 67 ? -24.294 -5.954 8.197 1.00 96.62 67 HIS A C 1
ATOM 533 O O . HIS A 1 67 ? -23.087 -6.113 8.392 1.00 96.62 67 HIS A O 1
ATOM 539 N N . TYR A 1 68 ? -24.957 -4.867 8.587 1.00 97.56 68 TYR A N 1
ATOM 540 C CA . TYR A 1 68 ? -24.344 -3.735 9.267 1.00 97.56 68 TYR A CA 1
ATOM 541 C C . TYR A 1 68 ? -23.964 -4.070 10.716 1.00 97.56 68 TYR A C 1
ATOM 543 O O . TYR A 1 68 ? -24.759 -4.624 11.480 1.00 97.56 68 TYR A O 1
ATOM 551 N N . ILE A 1 69 ? -22.739 -3.712 11.098 1.00 95.94 69 ILE A N 1
ATOM 552 C CA . ILE A 1 69 ? -22.178 -3.910 12.432 1.00 95.94 69 ILE A CA 1
ATOM 553 C C . ILE A 1 69 ? -21.523 -2.599 12.868 1.00 95.94 69 ILE A C 1
ATOM 555 O O . ILE A 1 69 ? -20.466 -2.226 12.364 1.00 95.94 69 ILE A O 1
ATOM 559 N N . ALA A 1 70 ? -22.132 -1.934 13.845 1.00 95.62 70 ALA A N 1
ATOM 560 C CA . ALA A 1 70 ? -21.476 -0.851 14.564 1.00 95.62 70 ALA A CA 1
ATOM 561 C C . ALA A 1 70 ? -20.448 -1.442 15.538 1.00 95.62 70 ALA A C 1
ATOM 563 O O . ALA A 1 70 ? -20.780 -2.321 16.340 1.00 95.62 70 ALA A O 1
ATOM 564 N N . VAL A 1 71 ? -19.210 -0.964 15.467 1.00 96.12 71 VAL A N 1
ATOM 565 C CA . VAL A 1 71 ? -18.131 -1.297 16.396 1.00 96.12 71 VAL A CA 1
ATOM 566 C C . VAL A 1 71 ? -17.803 -0.038 17.184 1.00 96.12 71 VAL A C 1
ATOM 568 O O . VAL A 1 71 ? -17.368 0.957 16.615 1.00 96.12 71 VAL A O 1
ATOM 571 N N . GLU A 1 72 ? -18.052 -0.074 18.487 1.00 95.06 72 GLU A N 1
ATOM 572 C CA . GLU A 1 72 ? -17.869 1.085 19.358 1.00 95.06 72 GLU A CA 1
ATOM 573 C C . GLU A 1 72 ? -16.379 1.357 19.617 1.00 95.06 72 GLU A C 1
ATOM 575 O O . GLU A 1 72 ? -15.658 0.501 20.133 1.00 95.06 72 GLU A O 1
ATOM 580 N N . GLU A 1 73 ? -15.926 2.558 19.268 1.00 93.75 73 GLU A N 1
ATOM 581 C CA . GLU A 1 73 ? -14.610 3.082 19.603 1.00 93.75 73 GLU A CA 1
ATOM 582 C C . GLU A 1 73 ? -14.618 3.640 21.027 1.00 93.75 73 GLU A C 1
ATOM 584 O O . GLU A 1 73 ? -15.426 4.502 21.375 1.00 93.75 73 GLU A O 1
ATOM 589 N N . GLN A 1 74 ? -13.678 3.176 21.849 1.00 92.94 74 GLN A N 1
ATOM 590 C CA . GLN A 1 74 ? -13.450 3.712 23.187 1.00 92.94 74 GLN A CA 1
ATOM 591 C C . GLN A 1 74 ? -12.248 4.662 23.188 1.00 92.94 74 GLN A C 1
ATOM 593 O O . GLN A 1 74 ? -11.384 4.616 22.309 1.00 92.94 74 GLN A O 1
ATOM 598 N N . ASP A 1 75 ? -12.101 5.456 24.251 1.00 92.12 75 ASP A N 1
ATOM 599 C CA . ASP A 1 75 ? -10.979 6.392 24.420 1.00 92.12 75 ASP A CA 1
ATOM 600 C C . ASP A 1 75 ? -9.599 5.755 24.210 1.00 92.12 75 ASP A C 1
ATOM 602 O O . ASP A 1 75 ? -8.669 6.409 23.742 1.00 92.12 75 ASP A O 1
ATOM 606 N N . ARG A 1 76 ? -9.431 4.478 24.562 1.00 93.88 76 ARG A N 1
ATOM 607 C CA . ARG A 1 76 ? -8.161 3.758 24.388 1.00 93.88 76 ARG A CA 1
ATOM 608 C C . ARG A 1 76 ? -7.877 3.343 22.941 1.00 93.88 76 ARG A C 1
ATOM 610 O O . ARG A 1 76 ? -6.741 2.984 22.658 1.00 93.88 76 ARG A O 1
ATOM 617 N N . ASN A 1 77 ? -8.861 3.370 22.048 1.00 94.31 77 ASN A N 1
ATOM 618 C CA . ASN A 1 77 ? -8.720 3.005 20.634 1.00 94.31 77 ASN A CA 1
ATOM 619 C C . ASN A 1 77 ? -8.443 4.232 19.749 1.00 94.31 77 ASN A C 1
ATOM 621 O O . ASN A 1 77 ? -7.794 4.107 18.711 1.00 94.31 77 ASN A O 1
ATOM 625 N N . GLN A 1 78 ? -8.871 5.413 20.203 1.00 91.50 78 GLN A N 1
ATOM 626 C CA . GLN A 1 78 ? -8.794 6.663 19.451 1.00 91.50 78 GLN A CA 1
ATOM 627 C C . GLN A 1 78 ? -7.394 6.997 18.929 1.00 91.50 78 GLN A C 1
ATOM 629 O O . GLN A 1 78 ? -6.392 7.000 19.664 1.00 91.50 78 GLN A O 1
ATOM 634 N N . GLY A 1 79 ? -7.372 7.412 17.663 1.00 89.12 79 GLY A N 1
ATOM 635 C CA . GLY A 1 79 ? -6.183 7.881 16.958 1.00 89.12 79 GLY A CA 1
ATOM 636 C C . GLY A 1 79 ? -5.314 6.767 16.379 1.00 89.12 79 GLY A C 1
ATOM 637 O O . GLY A 1 79 ? -4.260 7.080 15.835 1.00 89.12 79 GLY A O 1
ATOM 638 N N . LEU A 1 80 ? -5.741 5.507 16.482 1.00 93.06 80 LEU A N 1
ATOM 639 C CA . LEU A 1 80 ? -5.103 4.356 15.847 1.00 93.06 80 LEU A CA 1
ATOM 640 C C . LEU A 1 80 ? -5.820 4.010 14.539 1.00 93.06 80 LEU A C 1
ATOM 642 O O . LEU A 1 80 ? -7.039 4.124 14.442 1.00 93.06 80 LEU A O 1
ATOM 646 N N . PHE A 1 81 ? -5.077 3.553 13.537 1.00 93.38 81 PHE A N 1
ATOM 647 C CA . PHE A 1 81 ? -5.649 3.026 12.301 1.00 93.38 81 PHE A CA 1
ATOM 648 C C . PHE A 1 81 ? -6.263 1.635 12.546 1.00 93.38 81 PHE A C 1
ATOM 650 O O . PHE A 1 81 ? -5.563 0.714 12.959 1.00 93.38 81 PHE A O 1
ATOM 657 N N . GLN A 1 82 ? -7.576 1.479 12.327 1.00 95.94 82 GLN A N 1
ATOM 658 C CA . GLN A 1 82 ? -8.330 0.281 12.747 1.00 95.94 82 GLN A CA 1
ATOM 659 C C . GLN A 1 82 ? -8.707 -0.677 11.604 1.00 95.94 82 GLN A C 1
ATOM 661 O O . GLN A 1 82 ? -9.335 -1.704 11.865 1.00 95.94 82 GLN A O 1
ATOM 666 N N . LYS A 1 83 ? -8.348 -0.378 10.347 1.00 96.12 83 LYS A N 1
ATOM 667 C CA . LYS A 1 83 ? -8.779 -1.132 9.151 1.00 96.12 83 LYS A CA 1
ATOM 668 C C . LYS A 1 83 ? -8.619 -2.649 9.313 1.00 96.12 83 LYS A C 1
ATOM 670 O O . LYS A 1 83 ? -9.591 -3.396 9.222 1.00 96.12 83 LYS A O 1
ATOM 675 N N . GLU A 1 84 ? -7.412 -3.115 9.615 1.00 97.06 84 GLU A N 1
ATOM 676 C CA . GLU A 1 84 ? -7.088 -4.541 9.714 1.00 97.06 84 GLU A CA 1
ATOM 677 C C . GLU A 1 84 ? -7.743 -5.207 10.935 1.00 97.06 84 GLU A C 1
ATOM 679 O O . GLU A 1 84 ? -8.139 -6.376 10.874 1.00 97.06 84 GLU A O 1
ATOM 684 N N . ALA A 1 85 ? -7.909 -4.472 12.040 1.00 97.38 85 ALA A N 1
ATOM 685 C CA . ALA A 1 85 ? -8.644 -4.947 13.212 1.00 97.38 85 ALA A CA 1
ATOM 686 C C . ALA A 1 85 ? -10.136 -5.148 12.888 1.00 97.38 85 ALA A C 1
ATOM 688 O O . ALA A 1 85 ? -10.705 -6.199 13.197 1.00 97.38 85 ALA A O 1
ATOM 689 N N . LEU A 1 86 ? -10.748 -4.200 12.176 1.00 98.00 86 LEU A N 1
ATOM 690 C CA . LEU A 1 86 ? -12.135 -4.284 11.720 1.00 98.00 86 LEU A CA 1
ATOM 691 C C . LEU A 1 86 ? -12.327 -5.405 10.691 1.00 98.00 86 LEU A C 1
ATOM 693 O O . LEU A 1 86 ? -13.274 -6.183 10.813 1.00 98.00 86 LEU A O 1
ATOM 697 N N . TYR A 1 87 ? -11.406 -5.583 9.737 1.00 98.25 87 TYR A N 1
ATOM 698 C CA . TYR A 1 87 ? -11.438 -6.745 8.842 1.00 98.25 87 TYR A CA 1
ATOM 699 C C . TYR A 1 87 ? -11.417 -8.048 9.631 1.00 98.25 87 TYR A C 1
ATOM 701 O O . TYR A 1 87 ? -12.200 -8.958 9.343 1.00 98.25 87 TYR A O 1
ATOM 709 N N . ASN A 1 88 ? -10.571 -8.122 10.662 1.00 98.25 88 ASN A N 1
ATOM 710 C CA . ASN A 1 88 ? -10.488 -9.285 11.532 1.00 98.25 88 ASN A CA 1
ATOM 711 C C . ASN A 1 88 ? -11.783 -9.585 12.283 1.00 98.25 88 ASN A C 1
ATOM 713 O O . ASN A 1 88 ? -12.152 -10.754 12.414 1.00 98.25 88 ASN A O 1
ATOM 717 N N . LEU A 1 89 ? -12.486 -8.559 12.755 1.00 98.00 89 LEU A N 1
ATOM 718 C CA . LEU A 1 89 ? -13.807 -8.713 13.356 1.00 98.00 89 LEU A CA 1
ATOM 719 C C . LEU A 1 89 ? -14.832 -9.207 12.333 1.00 98.00 89 LEU A C 1
ATOM 721 O O . LEU A 1 89 ? -15.547 -10.177 12.601 1.00 98.00 89 LEU A O 1
ATOM 725 N N . GLY A 1 90 ? -14.855 -8.600 11.146 1.00 97.56 90 GLY A N 1
ATOM 726 C CA . GLY A 1 90 ? -15.800 -8.923 10.083 1.00 97.56 90 GLY A CA 1
ATOM 727 C C . GLY A 1 90 ? -15.715 -10.372 9.630 1.00 97.56 90 GLY A C 1
ATOM 728 O O . GLY A 1 90 ? -16.716 -11.095 9.660 1.00 97.56 90 GLY A O 1
ATOM 729 N N . TRP A 1 91 ? -14.518 -10.849 9.282 1.00 97.19 91 TRP A N 1
ATOM 730 C CA . TRP A 1 91 ? -14.384 -12.223 8.798 1.00 97.19 91 TRP A CA 1
ATOM 731 C C . TRP A 1 91 ? -14.624 -13.260 9.894 1.00 97.19 91 TRP A C 1
ATOM 733 O O . TRP A 1 91 ? -15.217 -14.301 9.614 1.00 97.19 91 TRP A O 1
ATOM 743 N N . LYS A 1 92 ? -14.232 -12.994 11.150 1.00 96.62 92 LYS A N 1
ATOM 744 C CA . LYS A 1 92 ? -14.518 -13.899 12.279 1.00 96.62 92 LYS A CA 1
ATOM 745 C C . LYS A 1 92 ? -16.018 -13.989 12.544 1.00 96.62 92 LYS A C 1
ATOM 747 O O . LYS A 1 92 ? -16.536 -15.084 12.771 1.00 96.62 92 LYS A O 1
ATOM 752 N N . ARG A 1 93 ? -16.727 -12.858 12.472 1.00 95.62 93 ARG A N 1
ATOM 753 C CA . ARG A 1 93 ? -18.187 -12.799 12.616 1.00 95.62 93 ARG A CA 1
ATOM 754 C C . ARG A 1 93 ? -18.883 -13.586 11.514 1.00 95.62 93 ARG A C 1
ATOM 756 O O . ARG A 1 93 ? -19.762 -14.393 11.808 1.00 95.62 93 ARG A O 1
ATOM 763 N N . ALA A 1 94 ? -18.452 -13.403 10.272 1.00 94.62 94 ALA A N 1
ATOM 764 C CA . ALA A 1 94 ? -18.942 -14.169 9.140 1.00 94.62 94 ALA A CA 1
ATOM 765 C C . ALA A 1 94 ? -18.633 -15.672 9.303 1.00 94.62 94 ALA A C 1
ATOM 767 O O . ALA A 1 94 ? -19.535 -16.501 9.174 1.00 94.62 94 ALA A O 1
ATOM 768 N N . LEU A 1 95 ? -17.408 -16.052 9.681 1.00 91.50 95 LEU A N 1
ATOM 769 C CA . LEU A 1 95 ? -17.006 -17.454 9.844 1.00 91.50 95 LEU A CA 1
ATOM 770 C C . LEU A 1 95 ? -17.780 -18.186 10.954 1.00 91.50 95 LEU A C 1
ATOM 772 O O . LEU A 1 95 ? -18.000 -19.391 10.843 1.00 91.50 95 LEU A O 1
ATOM 776 N N . ALA A 1 96 ? -18.262 -17.482 11.983 1.00 90.62 96 ALA A N 1
ATOM 777 C CA . ALA A 1 96 ? -19.103 -18.068 13.032 1.00 90.62 96 ALA A CA 1
ATOM 778 C C . ALA A 1 96 ? -20.396 -18.712 12.486 1.00 90.62 96 ALA A C 1
ATOM 780 O O . ALA A 1 96 ? -20.937 -19.626 13.108 1.00 90.62 96 ALA A O 1
ATOM 781 N N . THR A 1 97 ? -20.856 -18.296 11.301 1.00 86.50 97 THR A N 1
ATOM 782 C CA . THR A 1 97 ? -22.006 -18.897 10.601 1.00 86.50 97 THR A CA 1
ATOM 783 C C . THR A 1 97 ? -21.665 -20.201 9.863 1.00 86.50 97 THR A C 1
ATOM 785 O O . THR A 1 97 ? -22.566 -20.910 9.425 1.00 86.50 97 THR A O 1
ATOM 788 N N . LYS A 1 98 ? -20.371 -20.537 9.734 1.00 78.38 98 LYS A N 1
ATOM 789 C CA . LYS A 1 98 ? -19.813 -21.753 9.108 1.00 78.38 98 LYS A CA 1
ATOM 790 C C . LYS A 1 98 ? -20.264 -22.041 7.666 1.00 78.38 98 LYS A C 1
ATOM 792 O O . LYS A 1 98 ? -20.126 -23.175 7.215 1.00 78.38 98 LYS A O 1
ATOM 797 N N . ARG A 1 99 ? -20.772 -21.042 6.934 1.00 88.44 99 ARG A N 1
ATOM 798 C CA . ARG A 1 99 ? -21.237 -21.211 5.542 1.00 88.44 99 ARG A CA 1
ATOM 799 C C . ARG A 1 99 ? -20.271 -20.710 4.469 1.00 88.44 99 ARG A C 1
ATOM 801 O O . ARG A 1 99 ? -20.351 -21.163 3.334 1.00 88.44 99 ARG A O 1
ATOM 808 N N . TYR A 1 100 ? -19.359 -19.805 4.818 1.00 95.75 100 TYR A N 1
ATOM 809 C CA . TYR A 1 100 ? -18.510 -19.149 3.826 1.00 95.75 100 TYR A CA 1
ATOM 810 C C . TYR A 1 100 ? -17.208 -19.902 3.586 1.00 95.75 100 TYR A C 1
ATOM 812 O O . TYR A 1 100 ? -16.492 -20.274 4.519 1.00 95.75 100 TYR A O 1
ATOM 820 N N . ARG A 1 101 ? -16.889 -20.071 2.307 1.00 95.75 101 ARG A N 1
ATOM 821 C CA . ARG A 1 101 ? -15.611 -20.566 1.807 1.00 95.75 101 ARG A CA 1
ATOM 822 C C . ARG A 1 101 ? -14.706 -19.427 1.349 1.00 95.75 101 ARG A C 1
ATOM 824 O O . ARG A 1 101 ? -13.495 -19.545 1.507 1.00 95.75 101 ARG A O 1
ATOM 831 N N . PHE A 1 102 ? -15.266 -18.358 0.793 1.00 97.88 102 PHE A N 1
ATOM 832 C CA . PHE A 1 102 ? -14.506 -17.242 0.239 1.00 97.88 102 PHE A CA 1
ATOM 833 C C . PHE A 1 102 ? -14.800 -15.945 0.981 1.00 97.88 102 PHE A C 1
ATOM 835 O O . PHE A 1 102 ? -15.916 -15.713 1.446 1.00 97.88 102 PHE A O 1
ATOM 842 N N . PHE A 1 103 ? -13.784 -15.097 1.064 1.00 98.56 103 PHE A N 1
ATOM 843 C CA . PHE A 1 103 ? -13.860 -13.776 1.661 1.00 98.56 103 PHE A CA 1
ATOM 844 C C . PHE A 1 103 ? -13.311 -12.752 0.677 1.00 98.56 103 PHE A C 1
ATOM 846 O O . PHE A 1 103 ? -12.234 -12.953 0.118 1.00 98.56 103 PHE A O 1
ATOM 853 N N . ILE A 1 104 ? -14.051 -11.669 0.472 1.00 98.69 104 ILE A N 1
ATOM 854 C CA . ILE A 1 104 ? -13.610 -10.498 -0.284 1.00 98.69 104 ILE A CA 1
ATOM 855 C C . ILE A 1 104 ? -13.543 -9.339 0.701 1.00 98.69 104 ILE A C 1
ATOM 857 O O . ILE A 1 104 ? -14.524 -9.052 1.370 1.00 98.69 104 ILE A O 1
ATOM 861 N N . PHE A 1 105 ? -12.399 -8.686 0.802 1.00 98.75 105 PHE A N 1
ATOM 862 C CA . PHE A 1 105 ? -12.179 -7.497 1.615 1.00 98.75 105 PHE A CA 1
ATOM 863 C C . PHE A 1 105 ? -12.112 -6.302 0.681 1.00 98.75 105 PHE A C 1
ATOM 865 O O . PHE A 1 105 ? -11.457 -6.394 -0.358 1.00 98.75 105 PHE A O 1
ATOM 872 N N . THR A 1 106 ? -12.786 -5.210 1.016 1.00 98.38 106 THR A N 1
ATOM 873 C CA . THR A 1 106 ? -12.718 -3.975 0.229 1.00 98.38 106 THR A CA 1
ATOM 874 C C . THR A 1 106 ? -12.733 -2.751 1.130 1.00 98.38 106 THR A C 1
ATOM 876 O O . THR A 1 106 ? -13.312 -2.774 2.221 1.00 98.38 106 THR A O 1
ATOM 879 N N . ASP A 1 107 ? -12.075 -1.686 0.689 1.00 97.44 107 ASP A N 1
ATOM 880 C CA . ASP A 1 107 ? -12.226 -0.366 1.290 1.00 97.44 107 ASP A CA 1
ATOM 881 C C . ASP A 1 107 ? -13.617 0.202 0.966 1.00 97.44 107 ASP A C 1
ATOM 883 O O . ASP A 1 107 ? -14.265 -0.197 -0.011 1.00 97.44 107 ASP A O 1
ATOM 887 N N . ALA A 1 108 ? -14.122 1.075 1.840 1.00 97.69 108 ALA A N 1
ATOM 888 C CA . ALA A 1 108 ? -15.468 1.637 1.719 1.00 97.69 108 ALA A CA 1
ATOM 889 C C . ALA A 1 108 ? -15.582 2.728 0.649 1.00 97.69 108 ALA A C 1
ATOM 891 O O . ALA A 1 108 ? -16.693 3.063 0.268 1.00 97.69 108 ALA A O 1
ATOM 892 N N . ASP A 1 109 ? -14.458 3.259 0.173 1.00 97.38 109 ASP A N 1
ATOM 893 C CA . ASP A 1 109 ? -14.315 4.413 -0.720 1.00 97.38 109 ASP A CA 1
ATOM 894 C C . ASP A 1 109 ? -13.899 4.027 -2.151 1.00 97.38 109 ASP A C 1
ATOM 896 O O . ASP A 1 109 ? -13.585 4.897 -2.960 1.00 97.38 109 ASP A O 1
ATOM 900 N N . VAL A 1 110 ? -13.912 2.736 -2.494 1.00 98.12 110 VAL A N 1
ATOM 901 C CA . VAL A 1 110 ? -13.597 2.246 -3.843 1.00 98.12 110 VAL A CA 1
ATOM 902 C C . VAL A 1 110 ? -14.739 1.430 -4.430 1.00 98.12 110 VAL A C 1
ATOM 904 O O . VAL A 1 110 ? -15.447 0.717 -3.721 1.00 98.12 110 VAL A O 1
ATOM 907 N N . TYR A 1 111 ? -14.913 1.475 -5.746 1.00 98.38 111 TYR A N 1
ATOM 908 C CA . TYR A 1 111 ? -15.847 0.596 -6.447 1.00 98.38 111 TYR A CA 1
ATOM 909 C C . TYR A 1 111 ? -15.385 0.311 -7.873 1.00 98.38 111 TYR A C 1
ATOM 911 O O . TYR A 1 111 ? -14.481 0.967 -8.383 1.00 98.38 111 TYR A O 1
ATOM 919 N N . SER A 1 112 ? -16.020 -0.652 -8.540 1.00 98.31 112 SER A N 1
ATOM 920 C CA . SER A 1 112 ? -15.869 -0.832 -9.982 1.00 98.31 112 SER A CA 1
ATOM 921 C C . SER A 1 112 ? -17.172 -0.549 -10.713 1.00 98.31 112 SER A C 1
ATOM 923 O O . SER A 1 112 ? -18.246 -0.955 -10.265 1.00 98.31 112 SER A O 1
ATOM 925 N N . ALA A 1 113 ? -17.058 0.086 -11.881 1.00 96.75 113 ALA A N 1
ATOM 926 C CA . ALA A 1 113 ? -18.158 0.210 -12.830 1.00 96.75 113 ALA A CA 1
ATOM 927 C C . ALA A 1 113 ? -18.522 -1.132 -13.496 1.00 96.75 113 ALA A C 1
ATOM 929 O O . ALA A 1 113 ? -19.598 -1.244 -14.079 1.00 96.75 113 ALA A O 1
ATOM 930 N N . ASP A 1 114 ? -17.646 -2.143 -13.427 1.00 97.69 114 ASP A N 1
ATOM 931 C CA . ASP A 1 114 ? -17.951 -3.499 -13.884 1.00 97.69 114 ASP A CA 1
ATOM 932 C C . ASP A 1 114 ? -18.799 -4.233 -12.827 1.00 97.69 114 ASP A C 1
ATOM 934 O O . ASP A 1 114 ? -18.260 -4.581 -11.774 1.00 97.69 114 ASP A O 1
ATOM 938 N N . PRO A 1 115 ? -20.087 -4.543 -13.093 1.00 97.19 115 PRO A N 1
ATOM 939 C CA . PRO A 1 115 ? -20.964 -5.218 -12.129 1.00 97.19 115 PRO A CA 1
ATOM 940 C C . PRO A 1 115 ? -20.486 -6.623 -11.744 1.00 97.19 115 PRO A C 1
ATOM 942 O O . PRO A 1 115 ? -20.923 -7.175 -10.734 1.00 97.19 115 PRO A O 1
ATOM 945 N N . ALA A 1 116 ? -19.609 -7.221 -12.558 1.00 97.44 116 ALA A N 1
ATOM 946 C CA . ALA A 1 116 ? -19.063 -8.551 -12.345 1.00 97.44 116 ALA A CA 1
ATOM 947 C C . ALA A 1 116 ? -17.834 -8.560 -11.426 1.00 97.44 116 ALA A C 1
ATOM 949 O O . ALA A 1 116 ? -17.213 -9.617 -11.277 1.00 97.44 116 ALA A O 1
ATOM 950 N N . TRP A 1 117 ? -17.437 -7.424 -10.844 1.00 98.44 117 TRP A N 1
ATOM 951 C CA . TRP A 1 117 ? -16.191 -7.271 -10.092 1.00 98.44 117 TRP A CA 1
ATOM 952 C C . TRP A 1 117 ? -16.004 -8.348 -9.014 1.00 98.44 117 TRP A C 1
ATOM 954 O O . TRP A 1 117 ? -15.067 -9.150 -9.094 1.00 98.44 117 TRP A O 1
ATOM 964 N N . PHE A 1 118 ? -16.935 -8.464 -8.062 1.00 98.44 118 PHE A N 1
ATOM 965 C CA . PHE A 1 118 ? -16.846 -9.477 -7.001 1.00 98.44 118 PHE A CA 1
ATOM 966 C C . PHE A 1 118 ? -16.940 -10.909 -7.539 1.00 98.44 118 PHE A C 1
ATOM 968 O O . PHE A 1 118 ? -16.228 -11.808 -7.082 1.00 98.44 118 PHE A O 1
ATOM 975 N N . ARG A 1 119 ? -17.761 -11.135 -8.568 1.00 97.69 119 ARG A N 1
ATOM 976 C CA . ARG A 1 119 ? -17.896 -12.444 -9.219 1.00 97.69 119 ARG A CA 1
ATOM 977 C C . ARG A 1 119 ? -16.598 -12.882 -9.902 1.00 97.69 119 ARG A C 1
ATOM 979 O O . ARG A 1 119 ? -16.253 -14.064 -9.840 1.00 97.69 119 ARG A O 1
ATOM 986 N N . LYS A 1 120 ? -15.849 -11.956 -10.508 1.00 98.00 120 LYS A N 1
ATOM 987 C CA . LYS A 1 120 ? -14.522 -12.212 -11.087 1.00 98.00 120 LYS A CA 1
ATOM 988 C C . LYS A 1 120 ? -13.509 -12.595 -10.008 1.00 98.00 120 LYS A C 1
ATOM 990 O O . LYS A 1 120 ? -12.777 -13.562 -10.213 1.00 98.00 120 LYS A O 1
ATOM 995 N N . ILE A 1 121 ? -13.507 -11.915 -8.856 1.00 98.44 121 ILE A N 1
ATOM 996 C CA . ILE A 1 121 ? -12.623 -12.259 -7.726 1.00 98.44 121 ILE A CA 1
ATOM 997 C C . ILE A 1 121 ? -12.930 -13.676 -7.236 1.00 98.44 121 ILE A C 1
ATOM 999 O O . ILE A 1 121 ? -12.040 -14.527 -7.182 1.00 98.44 121 ILE A O 1
ATOM 1003 N N . ARG A 1 122 ? -14.207 -13.967 -6.961 1.00 97.31 122 ARG A N 1
ATOM 1004 C CA . ARG A 1 122 ? -14.654 -15.298 -6.526 1.00 97.31 122 ARG A CA 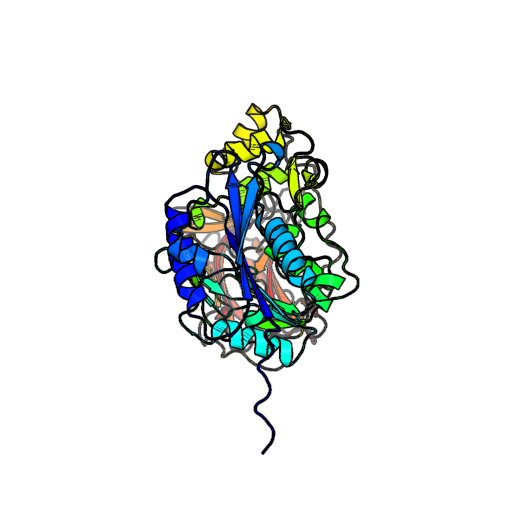1
ATOM 1005 C C . ARG A 1 122 ? -14.266 -16.388 -7.524 1.00 97.31 122 ARG A C 1
ATOM 1007 O O . ARG A 1 122 ? -13.823 -17.457 -7.117 1.00 97.31 122 ARG A O 1
ATOM 1014 N N . ARG A 1 123 ? -14.402 -16.133 -8.829 1.00 96.81 123 ARG A N 1
ATOM 1015 C CA . ARG A 1 123 ? -14.011 -17.091 -9.873 1.00 96.81 123 ARG A CA 1
ATOM 1016 C C . ARG A 1 123 ? -12.523 -17.441 -9.803 1.00 96.81 123 ARG A C 1
ATOM 1018 O O . ARG A 1 123 ? -12.195 -18.620 -9.842 1.00 96.81 123 ARG A O 1
ATOM 1025 N N . ARG A 1 124 ? -11.639 -16.455 -9.622 1.00 97.19 124 ARG A N 1
ATOM 1026 C CA . ARG A 1 124 ? -10.193 -16.701 -9.470 1.00 97.19 124 ARG A CA 1
ATOM 1027 C C . ARG A 1 124 ? -9.874 -17.564 -8.244 1.00 97.19 124 ARG A C 1
ATOM 1029 O O . ARG A 1 124 ? -9.042 -18.461 -8.333 1.00 97.19 124 ARG A O 1
ATOM 1036 N N . LEU A 1 125 ? -10.576 -17.345 -7.129 1.00 97.06 125 LEU A N 1
ATOM 1037 C CA . LEU A 1 125 ? -10.441 -18.166 -5.915 1.00 97.06 125 LEU A CA 1
ATOM 1038 C C . LEU A 1 125 ? -11.002 -19.586 -6.078 1.00 97.06 125 LEU A C 1
ATOM 1040 O O . LEU A 1 125 ? -10.493 -20.530 -5.473 1.00 97.06 125 LEU A O 1
ATOM 1044 N N . LEU A 1 126 ? -12.062 -19.748 -6.873 1.00 95.81 126 LEU A N 1
ATOM 1045 C CA . LEU A 1 126 ? -12.600 -21.061 -7.228 1.00 95.81 126 LEU A CA 1
ATOM 1046 C C . LEU A 1 126 ? -11.612 -21.864 -8.071 1.00 95.81 126 LEU A C 1
ATOM 1048 O O . LEU A 1 126 ? -11.439 -23.054 -7.806 1.00 95.81 126 LEU A O 1
ATOM 1052 N N . ASP A 1 127 ? -10.978 -21.210 -9.047 1.00 95.25 127 ASP A N 1
ATOM 1053 C CA . ASP A 1 127 ? -10.000 -21.830 -9.941 1.00 95.25 127 ASP A CA 1
ATOM 1054 C C . ASP A 1 127 ? -8.770 -22.327 -9.161 1.00 95.25 127 ASP A C 1
ATOM 1056 O O . ASP A 1 127 ? -8.247 -23.405 -9.445 1.00 95.25 127 ASP A O 1
ATOM 1060 N N . ASP A 1 128 ? -8.319 -21.575 -8.150 1.00 95.12 128 ASP A N 1
ATOM 1061 C CA . ASP A 1 128 ? -7.204 -21.965 -7.284 1.00 95.12 128 ASP A CA 1
ATOM 1062 C C . ASP A 1 128 ? -7.309 -21.301 -5.891 1.00 95.12 128 ASP A C 1
ATOM 1064 O O . ASP A 1 128 ? -6.921 -20.141 -5.711 1.00 95.12 128 ASP A O 1
ATOM 1068 N N . PRO A 1 129 ? -7.774 -22.036 -4.863 1.00 93.44 129 PRO A N 1
ATOM 1069 C CA . PRO A 1 129 ? -7.975 -21.487 -3.521 1.00 93.44 129 PRO A CA 1
ATOM 1070 C C . PRO A 1 129 ? -6.670 -21.225 -2.752 1.00 93.44 129 PRO A C 1
ATOM 1072 O O . PRO A 1 129 ? -6.721 -20.751 -1.619 1.00 93.44 129 PRO A O 1
ATOM 1075 N N . SER A 1 130 ? -5.503 -21.553 -3.322 1.00 90.62 130 SER A N 1
ATOM 1076 C CA . SER A 1 130 ? -4.202 -21.194 -2.740 1.00 90.62 130 SER A CA 1
ATOM 1077 C C . SER A 1 130 ? -3.768 -19.758 -3.063 1.00 90.62 130 SER A C 1
ATOM 1079 O O . SER A 1 130 ? -2.719 -19.313 -2.588 1.00 90.62 130 SER A O 1
ATOM 1081 N N . ARG A 1 131 ? -4.559 -19.034 -3.866 1.00 92.75 131 ARG A N 1
ATOM 1082 C CA . ARG A 1 131 ? -4.268 -17.664 -4.286 1.00 92.75 131 ARG A CA 1
ATOM 1083 C C . ARG A 1 131 ? -4.805 -16.620 -3.310 1.00 92.75 131 ARG A C 1
ATOM 1085 O O . ARG A 1 131 ? -5.880 -16.782 -2.735 1.00 92.75 131 ARG A O 1
ATOM 1092 N N . LEU A 1 132 ? -4.072 -15.520 -3.202 1.00 95.06 132 LEU A N 1
ATOM 1093 C CA . LEU A 1 132 ? -4.593 -14.206 -2.855 1.00 95.06 132 LEU A CA 1
ATOM 1094 C C . LEU A 1 132 ? -4.891 -13.470 -4.152 1.00 95.06 132 LEU A C 1
ATOM 1096 O O . LEU A 1 132 ? -4.012 -13.312 -5.000 1.00 95.06 132 LEU A O 1
ATOM 1100 N N . VAL A 1 133 ? -6.134 -13.036 -4.306 1.00 97.44 133 VAL A N 1
ATOM 1101 C CA . VAL A 1 133 ? -6.592 -12.377 -5.528 1.00 97.44 133 VAL A CA 1
ATOM 1102 C C . VAL A 1 133 ? -6.744 -10.897 -5.240 1.00 97.44 133 VAL A C 1
ATOM 1104 O O . VAL A 1 133 ? -7.654 -10.515 -4.510 1.00 97.44 133 VAL A O 1
ATOM 1107 N N . GLN A 1 134 ? -5.892 -10.054 -5.811 1.00 97.12 134 GLN A N 1
ATOM 1108 C CA . GLN A 1 134 ? -6.108 -8.618 -5.726 1.00 97.12 134 GLN A CA 1
ATOM 1109 C C . GLN A 1 134 ? -7.296 -8.227 -6.608 1.00 97.12 134 GLN A C 1
ATOM 1111 O O . GLN A 1 134 ? -7.434 -8.677 -7.750 1.00 97.12 134 GLN A O 1
ATOM 1116 N N . GLY A 1 135 ? -8.183 -7.402 -6.064 1.00 98.00 135 GLY A N 1
ATOM 1117 C CA . GLY A 1 135 ? -9.479 -7.108 -6.660 1.00 98.00 135 GLY A CA 1
ATOM 1118 C C . GLY A 1 135 ? -9.444 -6.226 -7.903 1.00 98.00 135 GLY A C 1
ATOM 1119 O O . GLY A 1 135 ? -10.506 -5.835 -8.362 1.00 98.00 135 GLY A O 1
ATOM 1120 N N . PHE A 1 136 ? -8.284 -5.880 -8.453 1.00 97.25 136 PHE A N 1
ATOM 1121 C CA . PHE A 1 136 ? -8.213 -4.900 -9.531 1.00 97.25 136 PHE A CA 1
ATOM 1122 C C . PHE A 1 136 ? -6.934 -4.990 -10.353 1.00 97.25 136 PHE A C 1
ATOM 1124 O O . PHE A 1 136 ? -5.998 -5.709 -10.008 1.00 97.25 136 PHE A O 1
ATOM 1131 N N . ARG A 1 137 ? -6.906 -4.209 -11.430 1.00 94.31 137 ARG A N 1
ATOM 1132 C CA . ARG A 1 137 ? -5.779 -3.976 -12.323 1.00 94.31 137 ARG A CA 1
ATOM 1133 C C . ARG A 1 137 ? -5.232 -2.577 -12.180 1.00 94.31 137 ARG A C 1
ATOM 1135 O O . ARG A 1 137 ? -4.038 -2.428 -11.929 1.00 94.31 137 ARG A O 1
ATOM 1142 N N . LEU A 1 138 ? -6.096 -1.582 -12.312 1.00 93.38 138 LEU A N 1
ATOM 1143 C CA . LEU A 1 138 ? -5.785 -0.185 -12.053 1.00 93.38 138 LEU A CA 1
ATOM 1144 C C . LEU A 1 138 ? -6.770 0.371 -11.034 1.00 93.38 138 LEU A C 1
ATOM 1146 O O . LEU A 1 138 ? -7.900 -0.102 -10.922 1.00 93.38 138 LEU A O 1
ATOM 1150 N N . VAL A 1 139 ? -6.334 1.387 -10.313 1.00 94.75 139 VAL A N 1
ATOM 1151 C CA . VAL A 1 139 ? -7.204 2.265 -9.543 1.00 94.75 139 VAL A CA 1
ATOM 1152 C C . VAL A 1 139 ? -6.841 3.699 -9.879 1.00 94.75 139 VAL A C 1
ATOM 1154 O O . VAL A 1 139 ? -5.656 4.020 -10.005 1.00 94.75 139 VAL A O 1
ATOM 1157 N N . TRP A 1 140 ? -7.847 4.553 -10.014 1.00 92.69 140 TRP A N 1
ATOM 1158 C CA . TRP A 1 140 ? -7.627 5.990 -10.073 1.00 92.69 140 TRP A CA 1
ATOM 1159 C C . TRP A 1 140 ? -8.716 6.768 -9.348 1.00 92.69 140 TRP A C 1
ATOM 1161 O O . TRP A 1 140 ? -9.812 6.258 -9.114 1.00 92.69 140 TRP A O 1
ATOM 1171 N N . ASP A 1 141 ? -8.403 8.013 -9.018 1.00 91.31 141 ASP A N 1
ATOM 1172 C CA . ASP A 1 141 ? -9.355 9.006 -8.538 1.00 91.31 141 ASP A CA 1
ATOM 1173 C C . ASP A 1 141 ? -9.643 10.018 -9.658 1.00 91.31 141 ASP A C 1
ATOM 1175 O O . ASP A 1 141 ? -8.735 10.499 -10.333 1.00 91.31 141 ASP A O 1
ATOM 1179 N N . GLU A 1 142 ? -10.914 10.342 -9.896 1.00 83.44 142 GLU A N 1
ATOM 1180 C CA . GLU A 1 142 ? -11.291 11.301 -10.946 1.00 83.44 142 GLU A CA 1
ATOM 1181 C C . GLU A 1 142 ? -10.930 12.753 -10.594 1.00 83.44 142 GLU A C 1
ATOM 1183 O O . GLU A 1 142 ? -10.844 13.607 -11.479 1.00 83.44 142 GLU A O 1
ATOM 1188 N N . ARG A 1 143 ? -10.751 13.057 -9.303 1.00 88.88 143 ARG A N 1
ATOM 1189 C CA . ARG A 1 143 ? -10.479 14.406 -8.787 1.00 88.88 143 ARG A CA 1
ATOM 1190 C C . ARG A 1 143 ? -9.047 14.586 -8.297 1.00 88.88 143 ARG A C 1
ATOM 1192 O O . ARG A 1 143 ? -8.624 15.734 -8.150 1.00 88.88 143 ARG A O 1
ATOM 1199 N N . ASP A 1 144 ? -8.327 13.499 -8.042 1.00 85.88 144 ASP A N 1
ATOM 1200 C CA . ASP A 1 144 ? -6.913 13.514 -7.678 1.00 85.88 144 ASP A CA 1
ATOM 1201 C C . ASP A 1 144 ? -6.061 12.827 -8.762 1.00 85.88 144 ASP A C 1
ATOM 1203 O O . ASP A 1 144 ? -5.942 11.601 -8.762 1.00 85.88 144 ASP A O 1
ATOM 1207 N N . PRO A 1 145 ? -5.457 13.590 -9.694 1.00 78.75 145 PRO A N 1
ATOM 1208 C CA . PRO A 1 145 ? -4.668 13.016 -10.783 1.00 78.75 145 PRO A CA 1
ATOM 1209 C C . PRO A 1 145 ? -3.397 12.306 -10.295 1.00 78.75 145 PRO A C 1
ATOM 1211 O O . PRO A 1 145 ? -2.861 11.472 -11.024 1.00 78.75 145 PRO A O 1
ATOM 1214 N N . ASP A 1 146 ? -2.935 12.602 -9.075 1.00 77.19 146 ASP A N 1
ATOM 1215 C CA . ASP A 1 146 ? -1.781 11.940 -8.464 1.00 77.19 146 ASP A CA 1
ATOM 1216 C C . ASP A 1 146 ? -2.156 10.548 -7.926 1.00 77.19 146 ASP A C 1
ATOM 1218 O O . ASP A 1 146 ? -1.287 9.710 -7.665 1.00 77.19 146 ASP A O 1
ATOM 1222 N N . PHE A 1 147 ? -3.455 10.269 -7.775 1.00 83.81 147 PHE A N 1
ATOM 1223 C CA . PHE A 1 147 ? -3.957 8.974 -7.347 1.00 83.81 147 PHE A CA 1
ATOM 1224 C C . PHE A 1 147 ? -4.237 8.095 -8.564 1.00 83.81 147 PHE A C 1
ATOM 1226 O O . PHE A 1 147 ? -5.383 7.865 -8.938 1.00 83.81 147 PHE A O 1
ATOM 1233 N N . ILE A 1 148 ? -3.180 7.573 -9.181 1.00 87.25 148 ILE A N 1
ATOM 1234 C CA . ILE A 1 148 ? -3.271 6.518 -10.191 1.00 87.25 148 ILE A CA 1
ATOM 1235 C C . ILE A 1 148 ? -2.270 5.417 -9.871 1.00 87.25 148 ILE A C 1
ATOM 1237 O O . ILE A 1 148 ? -1.059 5.631 -9.815 1.00 87.25 148 ILE A O 1
ATOM 1241 N N . PHE A 1 149 ? -2.785 4.211 -9.656 1.00 88.50 149 PHE A N 1
ATOM 1242 C CA . PHE A 1 149 ? -1.964 3.085 -9.245 1.00 88.50 149 PHE A CA 1
ATOM 1243 C C . PHE A 1 149 ? -2.318 1.815 -9.997 1.00 88.50 149 PHE A C 1
ATOM 1245 O O . PHE A 1 149 ? -3.467 1.552 -10.355 1.00 88.50 149 PHE A O 1
ATOM 1252 N N . GLN A 1 150 ? -1.306 0.983 -10.182 1.00 89.38 150 GLN A N 1
ATOM 1253 C CA . GLN A 1 150 ? -1.454 -0.380 -10.643 1.00 89.38 150 GLN A CA 1
ATOM 1254 C C . GLN A 1 150 ? -1.579 -1.329 -9.450 1.00 89.38 150 GLN A C 1
ATOM 1256 O O . GLN A 1 150 ? -0.936 -1.158 -8.417 1.00 89.38 150 GLN A O 1
ATOM 1261 N N . SER A 1 151 ? -2.382 -2.374 -9.610 1.00 91.19 151 SER A N 1
ATOM 1262 C CA . SER A 1 151 ? -2.394 -3.514 -8.699 1.00 91.19 151 SER A CA 1
ATOM 1263 C C . SER A 1 151 ? -1.054 -4.250 -8.733 1.00 91.19 151 SER A C 1
ATOM 1265 O O . SER A 1 151 ? -0.519 -4.562 -9.802 1.00 91.19 151 SER A O 1
ATOM 1267 N N . LEU A 1 152 ? -0.567 -4.626 -7.553 1.00 86.75 152 LEU A N 1
ATOM 1268 C CA . LEU A 1 152 ? 0.540 -5.559 -7.399 1.00 86.75 152 LEU A CA 1
ATOM 1269 C C . LEU A 1 152 ? 0.273 -6.888 -8.123 1.00 86.75 152 LEU A C 1
ATOM 1271 O O . LEU A 1 152 ? 1.090 -7.348 -8.920 1.00 86.75 152 LEU A O 1
ATOM 1275 N N . GLY A 1 153 ? -0.891 -7.492 -7.893 1.00 87.81 153 GLY A N 1
ATOM 1276 C CA . GLY A 1 153 ? -1.287 -8.734 -8.554 1.00 87.81 153 GLY A CA 1
ATOM 1277 C C . GLY A 1 153 ? -1.282 -8.630 -10.073 1.00 87.81 153 GLY A C 1
ATOM 1278 O O . GLY A 1 153 ? -0.785 -9.531 -10.747 1.00 87.81 153 GLY A O 1
ATOM 1279 N N . SER A 1 154 ? -1.739 -7.510 -10.625 1.00 86.94 154 SER A N 1
ATOM 1280 C CA . SER A 1 154 ? -1.763 -7.297 -12.070 1.00 86.94 154 SER A CA 1
ATOM 1281 C C . SER A 1 154 ? -0.382 -7.034 -12.652 1.00 86.94 154 SER A C 1
ATOM 1283 O O . SER A 1 154 ? -0.094 -7.534 -13.731 1.00 86.94 154 SER A O 1
ATOM 1285 N N . LEU A 1 155 ? 0.509 -6.344 -11.936 1.00 82.44 155 LEU A N 1
ATOM 1286 C CA . LEU A 1 155 ? 1.917 -6.238 -12.336 1.00 82.44 155 LEU A CA 1
ATOM 1287 C C . LEU A 1 155 ? 2.580 -7.619 -12.481 1.00 82.44 155 LEU A C 1
ATOM 1289 O O . LEU A 1 155 ? 3.437 -7.807 -13.344 1.00 82.44 155 LEU A O 1
ATOM 1293 N N . HIS A 1 156 ? 2.183 -8.576 -11.640 1.00 75.81 156 HIS A N 1
ATOM 1294 C CA . HIS A 1 156 ? 2.755 -9.920 -11.615 1.00 75.81 156 HIS A CA 1
ATOM 1295 C C . HIS A 1 156 ? 2.083 -10.921 -12.555 1.00 75.81 156 HIS A C 1
ATOM 1297 O O . HIS A 1 156 ? 2.747 -11.833 -13.044 1.00 75.81 156 HIS A O 1
ATOM 1303 N N . THR A 1 157 ? 0.778 -10.794 -12.785 1.00 79.12 157 THR A N 1
ATOM 1304 C CA . THR A 1 157 ? -0.009 -11.812 -13.502 1.00 79.12 157 THR A CA 1
ATOM 1305 C C . THR A 1 157 ? -0.533 -11.356 -14.856 1.00 79.12 157 THR A C 1
ATOM 1307 O O . THR A 1 157 ? -0.967 -12.193 -15.648 1.00 79.12 157 THR A O 1
ATOM 1310 N N . GLN A 1 158 ? -0.471 -10.058 -15.149 1.00 77.00 158 GLN A N 1
ATOM 1311 C CA . GLN A 1 158 ? -1.014 -9.459 -16.363 1.00 77.00 158 GLN A CA 1
ATOM 1312 C C . GLN A 1 158 ? 0.074 -8.652 -17.091 1.00 77.00 158 GLN A C 1
ATOM 1314 O O . GLN A 1 158 ? 0.999 -8.116 -16.484 1.00 77.00 158 GLN A O 1
ATOM 1319 N N . ASP A 1 159 ? -0.026 -8.557 -18.418 1.00 66.44 159 ASP A N 1
ATOM 1320 C CA . ASP A 1 159 ? 0.925 -7.809 -19.255 1.00 66.44 159 ASP A CA 1
ATOM 1321 C C . ASP A 1 159 ? 0.533 -6.323 -19.318 1.00 66.44 159 ASP A C 1
ATOM 1323 O O . ASP A 1 159 ? 0.089 -5.808 -20.344 1.00 66.44 159 ASP A O 1
ATOM 1327 N N . VAL A 1 160 ? 0.587 -5.647 -18.168 1.00 64.56 160 VAL A N 1
ATOM 1328 C CA . VAL A 1 160 ? 0.192 -4.235 -18.029 1.00 64.56 160 VAL A CA 1
ATOM 1329 C C . VAL A 1 160 ? 1.422 -3.332 -17.916 1.00 64.56 160 VAL A C 1
ATOM 1331 O O . VAL A 1 160 ? 2.481 -3.748 -17.442 1.00 64.56 160 VAL A O 1
ATOM 1334 N N . SER A 1 161 ? 1.264 -2.075 -18.346 1.00 60.03 161 SER A N 1
ATOM 1335 C CA . SER A 1 161 ? 2.297 -1.033 -18.270 1.00 60.03 161 SER A CA 1
ATOM 1336 C C . SER A 1 161 ? 2.936 -0.972 -16.881 1.00 60.03 161 SER A C 1
ATOM 1338 O O . SER A 1 161 ? 2.228 -0.792 -15.898 1.00 60.03 161 SER A O 1
ATOM 1340 N N . ARG A 1 162 ? 4.271 -1.079 -16.806 1.00 65.06 162 ARG A N 1
ATOM 1341 C CA . ARG A 1 162 ? 5.036 -1.054 -15.541 1.00 65.06 162 ARG A CA 1
ATOM 1342 C C . ARG A 1 162 ? 5.448 0.358 -15.102 1.00 65.06 162 ARG A C 1
ATOM 1344 O O . ARG A 1 162 ? 6.355 0.488 -14.280 1.00 65.06 162 ARG A O 1
ATOM 1351 N N . ASP A 1 163 ? 4.845 1.380 -15.701 1.00 67.25 163 ASP A N 1
ATOM 1352 C CA . ASP A 1 163 ? 5.239 2.783 -15.528 1.00 67.25 163 ASP A CA 1
ATOM 1353 C C . ASP A 1 163 ? 4.397 3.505 -14.461 1.00 67.25 163 ASP A C 1
ATOM 1355 O O . ASP A 1 163 ? 4.585 4.694 -14.246 1.00 67.25 163 ASP A O 1
ATOM 1359 N N . LEU A 1 164 ? 3.472 2.801 -13.801 1.00 72.94 164 LEU A N 1
ATOM 1360 C CA . LEU A 1 164 ? 2.641 3.352 -12.731 1.00 72.94 164 LEU A CA 1
ATOM 1361 C C . LEU A 1 164 ? 3.173 2.952 -11.353 1.00 72.94 164 LEU A C 1
ATOM 1363 O O . LEU A 1 164 ? 3.758 1.877 -11.179 1.00 72.94 164 LEU A O 1
ATOM 1367 N N . ASN A 1 165 ? 2.905 3.802 -10.359 1.00 79.62 165 ASN A N 1
ATOM 1368 C CA . ASN A 1 165 ? 3.072 3.442 -8.955 1.00 79.62 165 ASN A CA 1
ATOM 1369 C C . ASN A 1 165 ? 2.189 2.235 -8.616 1.00 79.62 165 ASN A C 1
ATOM 1371 O O . ASN A 1 165 ? 1.119 2.044 -9.193 1.00 79.62 165 ASN A O 1
ATOM 1375 N N . ILE A 1 166 ? 2.632 1.411 -7.670 1.00 83.44 166 ILE A N 1
ATOM 1376 C CA . ILE A 1 166 ? 1.917 0.192 -7.293 1.00 83.44 166 ILE A CA 1
ATOM 1377 C C . ILE A 1 166 ? 1.137 0.452 -6.001 1.00 83.44 166 ILE A C 1
ATOM 1379 O O . ILE A 1 166 ? 1.624 1.144 -5.108 1.00 83.44 166 ILE A O 1
ATOM 1383 N N . ASN A 1 167 ? -0.076 -0.092 -5.903 1.00 87.94 167 ASN A N 1
ATOM 1384 C CA . ASN A 1 167 ? -0.884 -0.075 -4.690 1.00 87.94 167 ASN A CA 1
ATOM 1385 C C . ASN A 1 167 ? -1.174 -1.523 -4.242 1.00 87.94 167 ASN A C 1
ATOM 1387 O O . ASN A 1 167 ? -1.760 -2.299 -5.010 1.00 87.94 167 ASN A O 1
ATOM 1391 N N . PRO A 1 168 ? -0.776 -1.919 -3.019 1.00 89.56 168 PRO A N 1
ATOM 1392 C CA . PRO A 1 168 ? -1.020 -3.262 -2.495 1.00 89.56 168 PRO A CA 1
ATOM 1393 C C . PRO A 1 168 ? -2.386 -3.417 -1.829 1.00 89.56 168 PRO A C 1
ATOM 1395 O O . PRO A 1 168 ? -2.726 -4.518 -1.424 1.00 89.56 168 PRO A O 1
ATOM 1398 N N . GLY A 1 169 ? -3.136 -2.339 -1.627 1.00 92.44 169 GLY A N 1
ATOM 1399 C CA . GLY A 1 169 ? -4.319 -2.327 -0.776 1.00 92.44 169 GLY A CA 1
ATOM 1400 C C . GLY A 1 169 ? -5.633 -2.465 -1.521 1.00 92.44 169 GLY A C 1
ATOM 1401 O O . GLY A 1 169 ? -5.718 -3.138 -2.548 1.00 92.44 169 GLY A O 1
ATOM 1402 N N . LEU A 1 170 ? -6.644 -1.783 -0.983 1.00 95.75 170 LEU A N 1
ATOM 1403 C CA . LEU A 1 170 ? -7.985 -1.550 -1.529 1.00 95.75 170 LEU A CA 1
ATOM 1404 C C . LEU A 1 170 ? -8.920 -2.750 -1.610 1.00 95.75 170 LEU A C 1
ATOM 1406 O O . LEU A 1 170 ? -10.052 -2.650 -1.149 1.00 95.75 170 LEU A O 1
ATOM 1410 N N . CYS A 1 171 ? -8.507 -3.863 -2.221 1.00 98.31 171 CYS A N 1
ATOM 1411 C CA . CYS A 1 171 ? -9.384 -5.022 -2.356 1.00 98.31 171 CYS A CA 1
ATOM 1412 C C . CYS A 1 171 ? -8.629 -6.345 -2.508 1.00 98.31 171 CYS A C 1
ATOM 1414 O O . CYS A 1 171 ? -7.761 -6.482 -3.375 1.00 98.31 171 CYS A O 1
ATOM 1416 N N . TRP A 1 172 ? -9.027 -7.342 -1.714 1.00 98.50 172 TRP A N 1
ATOM 1417 C CA . TRP A 1 172 ? -8.416 -8.670 -1.676 1.00 98.50 172 TRP A CA 1
ATOM 1418 C C . TRP A 1 172 ? -9.444 -9.792 -1.551 1.00 98.50 172 TRP A C 1
ATOM 1420 O O . TRP A 1 172 ? -10.361 -9.725 -0.743 1.00 98.50 172 TRP A O 1
ATOM 1430 N N . GLY A 1 173 ? -9.250 -10.867 -2.307 1.00 98.44 173 GLY A N 1
ATOM 1431 C CA . GLY A 1 173 ? -9.992 -12.117 -2.215 1.00 98.44 173 GLY A CA 1
ATOM 1432 C C . GLY A 1 173 ? -9.148 -13.237 -1.609 1.00 98.44 173 GLY A C 1
ATOM 1433 O O . GLY A 1 173 ? -7.986 -13.407 -1.986 1.00 98.44 173 GLY A O 1
ATOM 1434 N N . LEU A 1 174 ? -9.741 -14.022 -0.704 1.00 98.00 174 LEU A N 1
ATOM 1435 C CA . LEU A 1 174 ? -9.102 -15.135 0.003 1.00 98.00 174 LEU A CA 1
ATOM 1436 C C . LEU A 1 174 ? -10.039 -16.342 0.177 1.00 98.00 174 LEU A C 1
ATOM 1438 O O . LEU A 1 174 ? -11.245 -16.193 0.372 1.00 98.00 174 LEU A O 1
ATOM 1442 N N . ASP A 1 175 ? -9.471 -17.550 0.206 1.00 97.25 175 ASP A N 1
ATOM 1443 C CA . ASP A 1 175 ? -10.135 -18.741 0.763 1.00 97.25 175 ASP A CA 1
ATOM 1444 C C . ASP A 1 175 ? -10.084 -18.701 2.304 1.00 97.25 175 ASP A C 1
ATOM 1446 O O . ASP A 1 175 ? -9.088 -18.296 2.912 1.00 97.25 175 ASP A O 1
ATOM 1450 N N . ALA A 1 176 ? -11.151 -19.167 2.953 1.00 96.75 176 ALA A N 1
ATOM 1451 C CA . ALA A 1 176 ? -11.292 -19.219 4.405 1.00 96.75 176 ALA A CA 1
ATOM 1452 C C . ALA A 1 176 ? -10.115 -19.931 5.089 1.00 96.75 176 ALA A C 1
ATOM 1454 O O . ALA A 1 176 ? -9.677 -19.524 6.163 1.00 96.75 176 ALA A O 1
ATOM 1455 N N . ARG A 1 177 ? -9.575 -20.993 4.473 1.00 95.06 177 ARG A N 1
ATOM 1456 C CA . ARG A 1 177 ? -8.447 -21.753 5.032 1.00 95.06 177 ARG A CA 1
ATOM 1457 C C . ARG A 1 177 ? -7.175 -20.923 5.049 1.00 95.06 177 ARG A C 1
ATOM 1459 O O . ARG A 1 177 ? -6.432 -21.011 6.019 1.00 95.06 177 ARG A O 1
ATOM 1466 N N . THR A 1 178 ? -6.932 -20.132 4.007 1.00 94.44 178 THR A N 1
ATOM 1467 C CA . THR A 1 178 ? -5.807 -19.192 3.930 1.00 94.44 178 THR A CA 1
ATOM 1468 C C . THR A 1 178 ? -5.922 -18.184 5.070 1.00 94.44 178 THR A C 1
ATOM 1470 O O . THR A 1 178 ? -5.043 -18.097 5.926 1.00 94.44 178 THR A O 1
ATOM 1473 N N . LEU A 1 179 ? -7.078 -17.537 5.192 1.00 94.06 179 LEU A N 1
ATOM 1474 C CA . LEU A 1 179 ? -7.332 -16.551 6.239 1.00 94.06 179 LEU A CA 1
ATOM 1475 C C . LEU A 1 179 ? -7.161 -17.117 7.662 1.00 94.06 179 LEU A C 1
ATOM 1477 O O . LEU A 1 179 ? -6.489 -16.512 8.496 1.00 94.06 179 LEU A O 1
ATOM 1481 N N . VAL A 1 180 ? -7.701 -18.312 7.931 1.00 94.56 180 VAL A N 1
ATOM 1482 C CA . VAL A 1 180 ? -7.562 -18.996 9.229 1.00 94.56 180 VAL A CA 1
ATOM 1483 C C . VAL A 1 180 ? -6.111 -19.388 9.504 1.00 94.56 180 VAL A C 1
ATOM 1485 O O . VAL A 1 180 ? -5.617 -19.145 10.603 1.00 94.56 180 VAL A O 1
ATOM 1488 N N . ARG A 1 181 ? -5.403 -19.964 8.523 1.00 93.56 181 ARG A N 1
ATOM 1489 C CA . ARG A 1 181 ? -3.993 -20.362 8.678 1.00 93.56 181 ARG A CA 1
ATOM 1490 C C . ARG A 1 181 ? -3.070 -19.168 8.903 1.00 93.56 181 ARG A C 1
ATOM 1492 O O . ARG A 1 181 ? -2.078 -19.318 9.604 1.00 93.56 181 ARG A O 1
ATOM 1499 N N . GLY A 1 182 ? -3.374 -18.019 8.299 1.00 93.19 182 GLY A N 1
ATOM 1500 C CA . GLY A 1 182 ? -2.608 -16.781 8.476 1.00 93.19 182 GLY A CA 1
ATOM 1501 C C . GLY A 1 182 ? -3.016 -15.979 9.715 1.00 93.19 182 GLY A C 1
ATOM 1502 O O . GLY A 1 182 ? -2.401 -14.966 10.038 1.00 93.19 182 GLY A O 1
ATOM 1503 N N . GLY A 1 183 ? -4.061 -16.409 10.430 1.00 94.38 183 GLY A N 1
ATOM 1504 C CA . GLY A 1 183 ? -4.579 -15.690 11.591 1.00 94.38 183 GLY A CA 1
ATOM 1505 C C . GLY A 1 183 ? -5.173 -14.319 11.249 1.00 94.38 183 GLY A C 1
ATOM 1506 O O . GLY A 1 183 ? -5.192 -13.449 12.115 1.00 94.38 183 GLY A O 1
ATOM 1507 N N . GLY A 1 184 ? -5.647 -14.117 10.016 1.00 95.12 184 GLY A N 1
ATOM 1508 C CA . GLY A 1 184 ? -6.199 -12.843 9.554 1.00 95.12 184 GLY A CA 1
ATOM 1509 C C . GLY A 1 184 ? -5.146 -11.789 9.194 1.00 95.12 184 GLY A C 1
ATOM 1510 O O . GLY A 1 184 ? -3.982 -12.111 8.941 1.00 95.12 184 GLY A O 1
ATOM 1511 N N . PHE A 1 185 ? -5.570 -10.529 9.156 1.00 96.31 185 PHE A N 1
ATOM 1512 C CA . PHE A 1 185 ? -4.719 -9.368 8.875 1.00 96.31 185 PHE A CA 1
ATOM 1513 C C . PHE A 1 185 ? -3.910 -8.975 10.113 1.00 96.31 185 PHE A C 1
ATOM 1515 O O . PHE A 1 185 ? -4.343 -9.237 11.235 1.00 96.31 185 PHE A O 1
ATOM 1522 N N . ASN A 1 186 ? -2.753 -8.340 9.931 1.00 94.88 186 ASN A N 1
ATOM 1523 C CA . ASN A 1 186 ? -1.958 -7.830 11.043 1.00 94.88 186 ASN A CA 1
ATOM 1524 C C . ASN A 1 186 ? -2.494 -6.459 11.505 1.00 94.88 186 ASN A C 1
ATOM 1526 O O . ASN A 1 186 ? -2.377 -5.489 10.760 1.00 94.88 186 ASN A O 1
ATOM 1530 N N . PRO A 1 187 ? -3.067 -6.348 12.718 1.00 94.25 187 PRO A N 1
ATOM 1531 C CA . PRO A 1 187 ? -3.692 -5.114 13.185 1.00 94.25 187 PRO A CA 1
ATOM 1532 C C . PRO A 1 187 ? -2.708 -4.106 13.792 1.00 94.25 187 PRO A C 1
ATOM 1534 O O . PRO A 1 187 ? -3.132 -3.044 14.224 1.00 94.25 187 PRO A O 1
ATOM 1537 N N . PHE A 1 188 ? -1.414 -4.420 13.895 1.00 92.88 188 PHE A N 1
ATOM 1538 C CA . PHE A 1 188 ? -0.458 -3.606 14.656 1.00 92.88 188 PHE A CA 1
ATOM 1539 C C . PHE A 1 188 ? 0.116 -2.411 13.874 1.00 92.88 188 PHE A C 1
ATOM 1541 O O . PHE A 1 188 ? 1.005 -1.718 14.368 1.00 92.88 188 PHE A O 1
ATOM 1548 N N . CYS A 1 189 ? -0.401 -2.136 12.674 1.00 88.69 189 CYS A N 1
ATOM 1549 C CA . CYS A 1 189 ? 0.011 -1.002 11.854 1.00 88.69 189 CYS A CA 1
ATOM 1550 C C . CYS A 1 189 ? -0.763 0.270 12.241 1.00 88.69 189 CYS A C 1
ATOM 1552 O O . CYS A 1 189 ? -1.814 0.565 11.680 1.00 88.69 189 CYS A O 1
ATOM 1554 N N . ILE A 1 190 ? -0.246 1.030 13.213 1.00 87.31 190 ILE A N 1
ATOM 1555 C CA .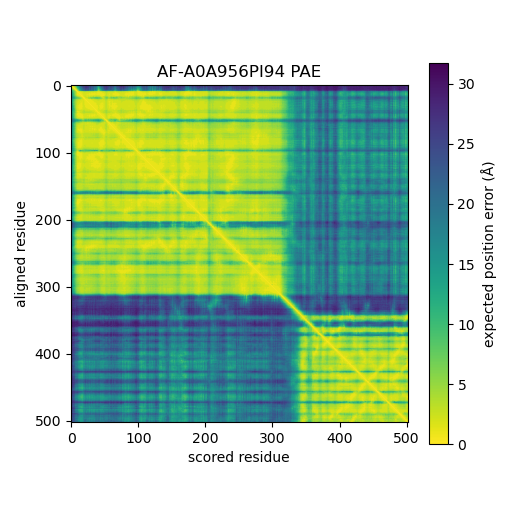 ILE A 1 190 ? -1.005 2.103 13.887 1.00 87.31 190 ILE A CA 1
ATOM 1556 C C . ILE A 1 190 ? -1.348 3.325 13.017 1.00 87.31 190 ILE A C 1
ATOM 1558 O O . ILE A 1 190 ? -2.213 4.101 13.410 1.00 87.31 190 ILE A O 1
ATOM 1562 N N . GLU A 1 191 ? -0.692 3.494 11.865 1.00 84.75 191 GLU A N 1
ATOM 1563 C CA . GLU A 1 191 ? -0.795 4.679 10.994 1.00 84.75 191 GLU A CA 1
ATOM 1564 C C . GLU A 1 191 ? -1.030 4.304 9.513 1.00 84.75 191 GLU A C 1
ATOM 1566 O O . GLU A 1 191 ? -0.660 5.019 8.587 1.00 84.75 191 GLU A O 1
ATOM 1571 N N . GLY A 1 192 ? -1.631 3.139 9.266 1.00 85.44 192 GLY A N 1
ATOM 1572 C CA . GLY A 1 192 ? -1.802 2.608 7.912 1.00 85.44 192 GLY A CA 1
ATOM 1573 C C . GLY A 1 192 ? -0.535 1.944 7.370 1.00 85.44 192 GLY A C 1
ATOM 1574 O O . GLY A 1 192 ? 0.479 1.853 8.056 1.00 85.44 192 GLY A O 1
ATOM 1575 N N . GLY A 1 193 ? -0.610 1.402 6.151 1.00 86.12 193 GLY A N 1
ATOM 1576 C CA . GLY A 1 193 ? 0.421 0.506 5.602 1.00 86.12 193 GLY A CA 1
ATOM 1577 C C . GLY A 1 193 ? 0.243 -0.966 6.001 1.00 86.12 193 GLY A C 1
ATOM 1578 O O . GLY A 1 193 ? 1.137 -1.779 5.753 1.00 86.12 193 GLY A O 1
ATOM 1579 N N . GLY A 1 194 ? -0.903 -1.329 6.588 1.00 90.62 194 GLY A N 1
ATOM 1580 C CA . GLY A 1 194 ? -1.242 -2.718 6.900 1.00 90.62 194 GLY A CA 1
ATOM 1581 C C . GLY A 1 194 ? -1.441 -3.585 5.652 1.00 90.62 194 GLY A C 1
ATOM 1582 O O . GLY A 1 194 ? -1.095 -4.761 5.678 1.00 90.62 194 GLY A O 1
ATOM 1583 N N . ASP A 1 195 ? -1.844 -3.000 4.521 1.00 91.19 195 ASP A N 1
ATOM 1584 C CA . ASP A 1 195 ? -1.865 -3.681 3.218 1.00 91.19 195 ASP A CA 1
ATOM 1585 C C . ASP A 1 195 ? -0.456 -4.135 2.780 1.00 91.19 195 ASP A C 1
ATOM 1587 O O . ASP A 1 195 ? -0.271 -5.246 2.280 1.00 91.19 195 ASP A O 1
ATOM 1591 N N . CYS A 1 196 ? 0.570 -3.315 3.034 1.00 87.50 196 CYS A N 1
ATOM 1592 C CA . CYS A 1 196 ? 1.959 -3.687 2.770 1.00 87.50 196 CYS A CA 1
ATOM 1593 C C . CYS A 1 196 ? 2.439 -4.796 3.729 1.00 87.50 196 CYS A C 1
ATOM 1595 O O . CYS A 1 196 ? 3.171 -5.685 3.293 1.00 87.50 196 CYS A O 1
ATOM 1597 N N . LEU A 1 197 ? 1.992 -4.803 4.998 1.00 88.75 197 LEU A N 1
ATOM 1598 C CA . LEU A 1 197 ? 2.280 -5.893 5.944 1.00 88.75 197 LEU A CA 1
ATOM 1599 C C . LEU A 1 197 ? 1.593 -7.177 5.493 1.00 88.75 197 LEU A C 1
ATOM 1601 O O . LEU A 1 197 ? 2.206 -8.235 5.511 1.00 88.75 197 LEU A O 1
ATOM 1605 N N . PHE A 1 198 ? 0.341 -7.087 5.050 1.00 92.38 198 PHE A N 1
ATOM 1606 C CA . PHE A 1 198 ? -0.414 -8.219 4.529 1.00 92.38 198 PHE A CA 1
ATOM 1607 C C . PHE A 1 198 ? 0.311 -8.870 3.346 1.00 92.38 198 PHE A C 1
ATOM 1609 O O . PHE A 1 198 ? 0.536 -10.081 3.355 1.00 92.38 198 PHE A O 1
ATOM 1616 N N . VAL A 1 199 ? 0.763 -8.069 2.376 1.00 89.00 199 VAL A N 1
ATOM 1617 C CA . VAL A 1 199 ? 1.612 -8.554 1.280 1.00 89.00 199 VAL A CA 1
ATOM 1618 C C . VAL A 1 199 ? 2.908 -9.156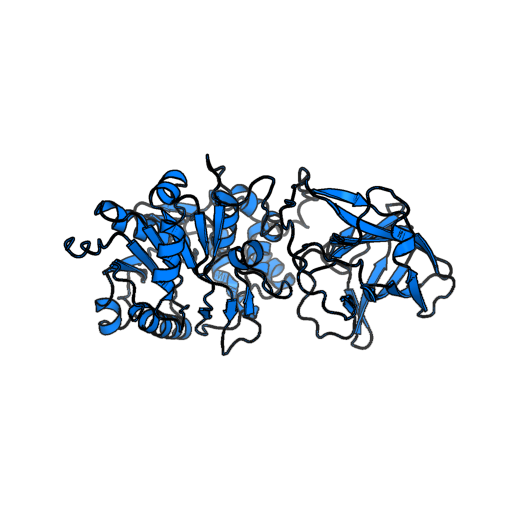 1.829 1.00 89.00 199 VAL A C 1
ATOM 1620 O O . VAL A 1 199 ? 3.299 -10.245 1.415 1.00 89.00 199 VAL A O 1
ATOM 1623 N N . ALA A 1 200 ? 3.558 -8.507 2.794 1.00 84.88 200 ALA A N 1
ATOM 1624 C CA . ALA A 1 200 ? 4.805 -9.009 3.356 1.00 84.88 200 ALA A CA 1
ATOM 1625 C C . ALA A 1 200 ? 4.673 -10.337 4.111 1.00 84.88 200 ALA A C 1
ATOM 1627 O O . ALA A 1 200 ? 5.589 -11.148 4.088 1.00 84.88 200 ALA A O 1
ATOM 1628 N N . GLU A 1 201 ? 3.549 -10.588 4.761 1.00 88.88 201 GLU A N 1
ATOM 1629 C CA . GLU A 1 201 ? 3.338 -11.810 5.533 1.00 88.88 201 GLU A CA 1
ATOM 1630 C C . GLU A 1 201 ? 2.884 -12.977 4.657 1.00 88.88 201 GLU A C 1
ATOM 1632 O O . GLU A 1 201 ? 3.359 -14.101 4.821 1.00 88.88 201 GLU A O 1
ATOM 1637 N N . TYR A 1 202 ? 1.940 -12.718 3.747 1.00 90.50 202 TYR A N 1
ATOM 1638 C CA . TYR A 1 202 ? 1.280 -13.767 2.972 1.00 90.50 202 TYR A CA 1
ATOM 1639 C C . TYR A 1 202 ? 1.936 -14.048 1.624 1.00 90.50 202 TYR A C 1
ATOM 1641 O O . TYR A 1 202 ? 1.710 -15.126 1.068 1.00 90.5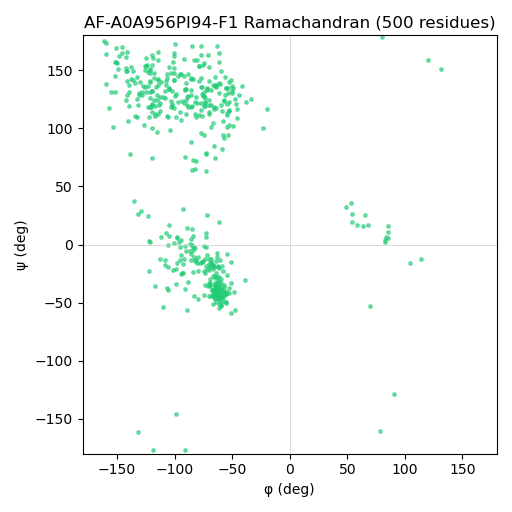0 202 TYR A O 1
ATOM 1649 N N . LEU A 1 203 ? 2.646 -13.070 1.059 1.00 82.50 203 LEU A N 1
ATOM 1650 C CA . LEU A 1 203 ? 3.232 -13.166 -0.274 1.00 82.50 203 LEU A CA 1
ATOM 1651 C C . LEU A 1 203 ? 4.750 -13.080 -0.242 1.00 82.50 203 LEU A C 1
ATOM 1653 O O . LEU A 1 203 ? 5.384 -13.743 -1.063 1.00 82.50 203 LEU A O 1
ATOM 1657 N N . ASN A 1 204 ? 5.348 -12.269 0.646 1.00 68.38 204 ASN A N 1
ATOM 1658 C CA . ASN A 1 204 ? 6.797 -12.134 0.606 1.00 68.38 204 ASN A CA 1
ATOM 1659 C C . ASN A 1 204 ? 7.471 -13.424 1.079 1.00 68.38 204 ASN A C 1
ATOM 1661 O O . ASN A 1 204 ? 7.466 -13.797 2.249 1.00 68.38 204 ASN A O 1
ATOM 1665 N N . HIS A 1 205 ? 8.166 -14.053 0.145 1.00 59.53 205 HIS A N 1
ATOM 1666 C CA . HIS A 1 205 ? 9.181 -15.050 0.421 1.00 59.53 205 HIS A CA 1
ATOM 1667 C C . HIS A 1 205 ? 10.512 -14.555 -0.132 1.00 59.53 205 HIS A C 1
ATOM 1669 O O . HIS A 1 205 ? 10.605 -13.478 -0.717 1.00 59.53 205 HIS A O 1
ATOM 1675 N N . ARG A 1 206 ? 11.560 -15.377 -0.022 1.00 42.09 206 ARG A N 1
ATOM 1676 C CA . ARG A 1 206 ? 12.862 -15.096 -0.652 1.00 42.09 206 ARG A CA 1
ATOM 1677 C C . ARG A 1 206 ? 12.758 -14.763 -2.148 1.00 42.09 206 ARG A C 1
ATOM 1679 O O . ARG A 1 206 ? 13.728 -14.284 -2.708 1.00 42.09 206 ARG A O 1
ATOM 1686 N N . GLU A 1 207 ? 11.617 -15.053 -2.769 1.00 39.00 207 GLU A N 1
ATOM 1687 C CA . GLU A 1 207 ? 11.349 -14.826 -4.174 1.00 39.00 207 GLU A CA 1
ATOM 1688 C C . GLU A 1 207 ? 10.096 -13.922 -4.437 1.00 39.00 207 GLU A C 1
ATOM 1690 O O . GLU A 1 207 ? 9.475 -13.956 -5.501 1.00 39.00 207 GLU A O 1
ATOM 1695 N N . MET A 1 208 ? 9.697 -13.066 -3.498 1.00 51.12 208 MET A N 1
ATOM 1696 C CA . MET A 1 208 ? 8.722 -11.998 -3.758 1.00 51.12 208 MET A CA 1
ATOM 1697 C C . MET A 1 208 ? 8.946 -10.920 -2.697 1.00 51.12 208 MET A C 1
ATOM 1699 O O . MET A 1 208 ? 8.861 -11.211 -1.512 1.00 51.12 208 MET A O 1
ATOM 1703 N N . ALA A 1 209 ? 9.325 -9.705 -3.088 1.00 53.28 209 ALA A N 1
ATOM 1704 C CA . ALA A 1 209 ? 9.541 -8.613 -2.141 1.00 53.28 209 ALA A CA 1
ATOM 1705 C C . ALA A 1 209 ? 8.999 -7.325 -2.749 1.00 53.28 209 ALA A C 1
ATOM 1707 O O . ALA A 1 209 ? 9.571 -6.788 -3.696 1.00 53.28 209 ALA A O 1
ATOM 1708 N N . TYR A 1 210 ? 7.858 -6.886 -2.230 1.00 60.16 210 TYR A N 1
ATOM 1709 C CA . TYR A 1 210 ? 7.075 -5.818 -2.834 1.00 60.16 210 TYR A CA 1
ATOM 1710 C C . TYR A 1 210 ? 7.466 -4.408 -2.353 1.00 60.16 210 TYR A C 1
ATOM 1712 O O . TYR A 1 210 ? 7.855 -3.568 -3.158 1.00 60.16 210 TYR A O 1
ATOM 1720 N N . GLU A 1 211 ? 7.426 -4.145 -1.045 1.00 60.19 211 GLU A N 1
ATOM 1721 C CA . GLU A 1 211 ? 7.583 -2.788 -0.498 1.00 60.19 211 GLU A CA 1
ATOM 1722 C C . GLU A 1 211 ? 8.799 -2.714 0.438 1.00 60.19 211 GLU A C 1
ATOM 1724 O O . GLU A 1 211 ? 8.683 -2.669 1.663 1.00 60.19 211 GLU A O 1
ATOM 1729 N N . LEU A 1 212 ? 10.005 -2.714 -0.140 1.00 56.53 212 LEU A N 1
ATOM 1730 C CA . LEU A 1 212 ? 11.249 -2.611 0.639 1.00 56.53 212 LEU A CA 1
ATOM 1731 C C . LEU A 1 212 ? 11.376 -1.267 1.374 1.00 56.53 212 LEU A C 1
ATOM 1733 O O . LEU A 1 212 ? 12.064 -1.191 2.389 1.00 56.53 212 LEU A O 1
ATOM 1737 N N . GLY A 1 213 ? 10.700 -0.223 0.881 1.00 62.03 213 GLY A N 1
ATOM 1738 C CA . GLY A 1 213 ? 10.737 1.113 1.471 1.00 62.03 213 GLY A CA 1
ATOM 1739 C C . GLY A 1 213 ? 10.212 1.146 2.904 1.00 62.03 213 GLY A C 1
ATOM 1740 O O . GLY A 1 213 ? 10.770 1.854 3.728 1.00 62.03 213 GLY A O 1
ATOM 1741 N N . LEU A 1 214 ? 9.202 0.339 3.248 1.00 66.88 214 LEU A N 1
ATOM 1742 C CA . LEU A 1 214 ? 8.699 0.295 4.626 1.00 66.88 214 LEU A CA 1
ATOM 1743 C C . LEU A 1 214 ? 9.574 -0.553 5.553 1.00 66.88 214 LEU A C 1
ATOM 1745 O O . LEU A 1 214 ? 9.619 -0.299 6.753 1.00 66.88 214 LEU A O 1
ATOM 1749 N N . LEU A 1 215 ? 10.347 -1.494 5.003 1.00 67.25 215 LEU A N 1
ATOM 1750 C CA . LEU A 1 215 ? 11.318 -2.281 5.771 1.00 67.25 215 LEU A CA 1
ATOM 1751 C C . LEU A 1 215 ? 12.519 -1.453 6.242 1.00 67.25 215 LEU A C 1
ATOM 1753 O O . LEU A 1 215 ? 13.283 -1.915 7.087 1.00 67.25 215 LEU A O 1
ATOM 1757 N N . GLN A 1 216 ? 12.689 -0.232 5.723 1.00 66.31 216 GLN A N 1
ATOM 1758 C CA . GLN A 1 216 ? 13.687 0.700 6.246 1.00 66.31 216 GLN A CA 1
ATOM 1759 C C . GLN A 1 216 ? 13.351 1.165 7.671 1.00 66.31 216 GLN A C 1
ATOM 1761 O O . GLN A 1 216 ? 14.238 1.611 8.398 1.00 66.31 216 GLN A O 1
ATOM 1766 N N . TRP A 1 217 ? 12.083 1.054 8.079 1.00 73.44 217 TRP A N 1
ATOM 1767 C CA . TRP A 1 217 ? 11.634 1.378 9.423 1.00 73.44 217 TRP A CA 1
ATOM 1768 C C . TRP A 1 217 ? 11.724 0.132 10.304 1.00 73.44 217 TRP A C 1
ATOM 1770 O O . TRP A 1 217 ? 10.976 -0.829 10.126 1.00 73.44 217 TRP A O 1
ATOM 1780 N N . GLU A 1 218 ? 12.632 0.146 11.281 1.00 74.06 218 GLU A N 1
ATOM 1781 C CA . GLU A 1 218 ? 12.898 -1.017 12.138 1.00 74.06 218 GLU A CA 1
ATOM 1782 C C . GLU A 1 218 ? 11.634 -1.534 12.840 1.00 74.06 218 GLU A C 1
ATOM 1784 O O . GLU A 1 218 ? 11.393 -2.740 12.882 1.00 74.06 218 GLU A O 1
ATOM 1789 N N . TRP A 1 219 ? 10.803 -0.623 13.355 1.00 78.12 219 TRP A N 1
ATOM 1790 C CA . TRP A 1 219 ? 9.542 -0.986 13.998 1.00 78.12 219 TRP A CA 1
ATOM 1791 C C . TRP A 1 219 ? 8.609 -1.730 13.040 1.00 78.12 219 TRP A C 1
ATOM 1793 O O . TRP A 1 219 ? 7.972 -2.693 13.443 1.00 78.12 219 TRP A O 1
ATOM 1803 N N . TYR A 1 220 ? 8.557 -1.330 11.769 1.00 80.94 220 TYR A N 1
ATOM 1804 C CA . TYR A 1 220 ? 7.658 -1.915 10.782 1.00 80.94 220 TYR A CA 1
ATOM 1805 C C . TYR A 1 220 ? 8.100 -3.333 10.424 1.00 80.94 220 TYR A C 1
ATOM 1807 O O . TYR A 1 220 ? 7.295 -4.262 10.418 1.00 80.94 220 TYR A O 1
ATOM 1815 N N . ALA A 1 221 ? 9.405 -3.525 10.210 1.00 79.69 221 ALA A N 1
ATOM 1816 C CA . ALA A 1 221 ? 9.981 -4.837 9.928 1.00 79.69 221 ALA A CA 1
ATOM 1817 C C . ALA A 1 221 ? 9.725 -5.851 11.060 1.00 79.69 221 ALA A C 1
ATOM 1819 O O . ALA A 1 221 ? 9.533 -7.034 10.789 1.00 79.69 221 ALA A O 1
ATOM 1820 N N . ARG A 1 222 ? 9.675 -5.394 12.319 1.00 83.75 222 ARG A N 1
ATOM 1821 C CA . ARG A 1 222 ? 9.379 -6.236 13.492 1.00 83.75 222 ARG A CA 1
ATOM 1822 C C . ARG A 1 222 ? 7.927 -6.708 13.564 1.00 83.75 222 ARG A C 1
ATOM 1824 O O . ARG A 1 222 ? 7.662 -7.706 14.229 1.00 83.75 222 ARG A O 1
ATOM 1831 N N . LEU A 1 223 ? 6.998 -6.020 12.898 1.00 86.94 223 LEU A N 1
ATOM 1832 C CA . LEU A 1 223 ? 5.588 -6.415 12.889 1.00 86.94 223 LEU A CA 1
ATOM 1833 C C . LEU A 1 223 ? 5.323 -7.629 11.998 1.00 86.94 223 LEU A C 1
ATOM 1835 O O . LEU A 1 223 ? 4.324 -8.310 12.213 1.00 86.94 223 LEU A O 1
ATOM 1839 N N . ILE A 1 224 ? 6.186 -7.902 11.015 1.00 86.06 224 ILE A N 1
ATOM 1840 C CA . ILE A 1 224 ? 5.972 -8.959 10.023 1.00 86.06 224 ILE A CA 1
ATOM 1841 C C . ILE A 1 224 ? 5.968 -10.322 10.713 1.00 86.06 224 ILE A C 1
ATOM 1843 O O . ILE A 1 224 ? 6.969 -10.763 11.281 1.00 86.06 224 ILE A O 1
ATOM 1847 N N . ARG A 1 225 ? 4.829 -11.010 10.639 1.00 88.69 225 ARG A N 1
ATOM 1848 C CA . ARG A 1 225 ? 4.686 -12.379 11.132 1.00 88.69 225 ARG A CA 1
ATOM 1849 C C . ARG A 1 225 ? 5.315 -13.368 10.156 1.00 88.69 225 ARG A C 1
ATOM 1851 O O . ARG A 1 225 ? 5.054 -13.321 8.957 1.00 88.69 225 ARG A O 1
ATOM 1858 N N . ASP A 1 226 ? 6.067 -14.322 10.693 1.00 85.44 226 ASP A N 1
ATOM 1859 C CA . ASP A 1 226 ? 6.510 -15.493 9.938 1.00 85.44 226 ASP A CA 1
ATOM 1860 C C . ASP A 1 226 ? 5.342 -16.482 9.812 1.00 85.44 226 ASP A C 1
ATOM 1862 O O . ASP A 1 226 ? 5.017 -17.223 10.748 1.00 85.44 226 ASP A O 1
ATOM 1866 N N . LEU A 1 227 ? 4.629 -16.425 8.685 1.00 87.38 227 LEU A N 1
ATOM 1867 C CA . LEU A 1 227 ? 3.504 -17.317 8.431 1.00 87.38 227 LEU A CA 1
ATOM 1868 C C . LEU A 1 227 ? 4.008 -18.697 7.980 1.00 87.38 227 LEU A C 1
ATOM 1870 O O . LEU A 1 227 ? 4.905 -18.797 7.145 1.00 87.38 227 LEU A O 1
ATOM 1874 N N . PRO A 1 228 ? 3.378 -19.800 8.433 1.00 80.81 228 PRO A N 1
ATOM 1875 C CA . PRO A 1 228 ? 3.823 -21.164 8.121 1.00 80.81 228 PRO A CA 1
ATOM 1876 C C . PRO A 1 228 ? 3.537 -21.583 6.668 1.00 80.81 228 PRO A C 1
ATOM 1878 O O . PRO A 1 228 ? 3.579 -22.769 6.329 1.00 80.81 228 PRO A O 1
ATOM 1881 N N . TYR A 1 229 ? 3.134 -20.643 5.819 1.00 83.00 229 TYR A N 1
ATOM 1882 C CA . TYR A 1 229 ? 2.865 -20.841 4.408 1.00 83.00 229 TYR A CA 1
ATOM 1883 C C . TYR A 1 229 ? 2.928 -19.505 3.677 1.00 83.00 229 TYR A C 1
ATOM 1885 O O . TYR A 1 229 ? 2.824 -18.446 4.287 1.00 83.00 229 TYR A O 1
ATOM 1893 N N . GLN A 1 230 ? 3.039 -19.594 2.359 1.00 82.75 230 GLN A N 1
ATOM 1894 C CA . GLN A 1 230 ? 3.031 -18.456 1.455 1.00 82.75 230 GLN A CA 1
ATOM 1895 C C . GLN A 1 230 ? 1.976 -18.717 0.384 1.00 82.75 230 GLN A C 1
ATOM 1897 O O . GLN A 1 230 ? 1.828 -19.851 -0.090 1.00 82.75 230 GLN A O 1
ATOM 1902 N N . ALA A 1 231 ? 1.189 -17.701 0.067 1.00 87.31 231 ALA A N 1
ATOM 1903 C CA . ALA A 1 231 ? 0.125 -17.775 -0.916 1.00 87.31 231 ALA A CA 1
ATOM 1904 C C . ALA A 1 231 ? 0.628 -17.357 -2.300 1.00 87.31 231 ALA A C 1
ATOM 1906 O O . ALA A 1 231 ? 1.644 -16.681 -2.450 1.00 87.31 231 ALA A O 1
ATOM 1907 N N . ARG A 1 232 ? -0.097 -17.770 -3.340 1.00 87.56 232 ARG A N 1
ATOM 1908 C CA . ARG A 1 232 ? 0.174 -17.309 -4.706 1.00 87.56 232 ARG A CA 1
ATOM 1909 C C . ARG A 1 232 ? -0.553 -16.003 -4.962 1.00 87.56 232 ARG A C 1
ATOM 1911 O O . ARG A 1 232 ? -1.689 -15.848 -4.539 1.00 87.56 232 ARG A O 1
ATOM 1918 N N . LEU A 1 233 ? 0.068 -15.092 -5.688 1.00 89.88 233 LEU A N 1
ATOM 1919 C CA . LEU A 1 233 ? -0.561 -13.835 -6.064 1.00 89.88 233 LEU A CA 1
ATOM 1920 C C . LEU A 1 233 ? -1.300 -13.967 -7.404 1.00 89.88 233 LEU A C 1
ATOM 1922 O O . LEU A 1 233 ? -0.786 -14.575 -8.341 1.00 89.88 233 LEU A O 1
ATOM 1926 N N . ASP A 1 234 ? -2.489 -13.378 -7.495 1.00 92.94 234 ASP A N 1
ATOM 1927 C CA . ASP A 1 234 ? -3.278 -13.222 -8.722 1.00 92.94 234 ASP A CA 1
ATOM 1928 C C . ASP A 1 234 ? -4.048 -11.895 -8.680 1.00 92.94 234 ASP A C 1
ATOM 1930 O O . ASP A 1 234 ? -4.094 -11.225 -7.645 1.00 92.94 234 ASP A O 1
ATOM 1934 N N . ALA A 1 235 ? -4.656 -11.502 -9.794 1.00 95.38 235 ALA A N 1
ATOM 1935 C CA . ALA A 1 235 ? -5.526 -10.336 -9.865 1.00 95.38 235 ALA A CA 1
ATOM 1936 C C . ALA A 1 235 ? -6.646 -10.505 -10.892 1.00 95.38 235 ALA A C 1
ATOM 1938 O O . ALA A 1 235 ? -6.589 -11.338 -11.802 1.00 95.38 235 ALA A O 1
ATOM 1939 N N . VAL A 1 236 ? -7.679 -9.675 -10.768 1.00 96.81 236 VAL A N 1
ATOM 1940 C CA . VAL A 1 236 ? -8.734 -9.563 -11.780 1.00 96.81 236 VAL A CA 1
ATOM 1941 C C . VAL A 1 236 ? -8.460 -8.411 -12.745 1.00 96.81 236 VAL A C 1
ATOM 1943 O O . VAL A 1 236 ? -7.930 -7.371 -12.371 1.00 96.81 236 VAL A O 1
ATOM 1946 N N . GLU A 1 237 ? -8.861 -8.590 -14.001 1.00 94.88 237 GLU A N 1
ATOM 1947 C CA . GLU A 1 237 ? -8.818 -7.550 -15.035 1.00 94.88 237 GLU A CA 1
ATOM 1948 C C . GLU A 1 237 ? -10.046 -6.639 -14.892 1.00 94.88 237 GLU A C 1
ATOM 1950 O O . GLU A 1 237 ? -11.023 -6.740 -15.641 1.00 94.88 237 GLU A O 1
ATOM 1955 N N . VAL A 1 238 ? -10.036 -5.831 -13.835 1.00 96.00 238 VAL A N 1
ATOM 1956 C CA . VAL A 1 238 ? -11.086 -4.871 -13.477 1.00 96.00 238 VAL A CA 1
ATOM 1957 C C . VAL A 1 238 ? -10.418 -3.617 -12.951 1.00 96.00 238 VAL A C 1
ATOM 1959 O O . VAL A 1 238 ? -9.448 -3.713 -12.210 1.00 96.00 238 VAL A O 1
ATOM 1962 N N . ASP A 1 239 ? -10.949 -2.455 -13.294 1.00 96.31 239 ASP A N 1
ATOM 1963 C CA . ASP A 1 239 ? -10.453 -1.201 -12.752 1.00 96.31 239 ASP A CA 1
ATOM 1964 C C . ASP A 1 239 ? -11.350 -0.692 -11.623 1.00 96.31 239 ASP A C 1
ATOM 1966 O O . ASP A 1 239 ? -12.568 -0.913 -11.642 1.00 96.31 239 ASP A O 1
ATOM 1970 N N . LEU A 1 240 ? -10.738 -0.015 -10.652 1.00 98.19 240 LEU A N 1
ATOM 1971 C CA . LEU A 1 240 ? -11.434 0.646 -9.555 1.00 98.19 240 LEU A CA 1
ATOM 1972 C C . LEU A 1 240 ? -11.429 2.157 -9.726 1.00 98.19 240 LEU A C 1
ATOM 1974 O O . LEU A 1 240 ? -10.435 2.762 -10.124 1.00 98.19 240 LEU A O 1
ATOM 1978 N N . LEU A 1 241 ? -12.545 2.747 -9.329 1.00 97.69 241 LEU A N 1
ATOM 1979 C CA . LEU A 1 241 ? -12.698 4.163 -9.070 1.00 97.69 241 LEU A CA 1
ATOM 1980 C C . LEU A 1 241 ? -12.542 4.373 -7.566 1.00 97.69 241 LEU A C 1
ATOM 1982 O O . LEU A 1 241 ? -13.257 3.757 -6.773 1.00 97.69 241 LEU A O 1
ATOM 1986 N N . HIS A 1 242 ? -11.591 5.218 -7.189 1.00 97.06 242 HIS A N 1
ATOM 1987 C CA . HIS A 1 242 ? -11.429 5.728 -5.837 1.00 97.06 242 HIS A CA 1
ATOM 1988 C C . HIS A 1 242 ? -12.257 7.007 -5.707 1.00 97.06 242 HIS A C 1
ATOM 1990 O O . HIS A 1 242 ? -12.077 7.965 -6.460 1.00 97.06 242 HIS A O 1
ATOM 1996 N N . CYS A 1 243 ? -13.209 7.003 -4.780 1.00 96.31 243 CYS A N 1
ATOM 1997 C CA . CYS A 1 243 ? -14.020 8.168 -4.479 1.00 96.31 243 CYS A CA 1
ATOM 1998 C C . CYS A 1 243 ? -13.174 9.187 -3.714 1.00 96.31 243 CYS A C 1
ATOM 2000 O O . CYS A 1 243 ? -12.618 8.884 -2.663 1.00 96.31 243 CYS A O 1
ATOM 2002 N N . PHE A 1 244 ? -13.120 10.417 -4.216 1.00 93.00 244 PHE A N 1
ATOM 2003 C CA . PHE A 1 244 ? -12.287 11.465 -3.638 1.00 93.00 244 PHE A CA 1
ATOM 2004 C C . PHE A 1 244 ? -12.627 11.788 -2.181 1.00 93.00 244 PHE A C 1
ATOM 2006 O O . PHE A 1 244 ? -13.709 12.299 -1.887 1.00 93.00 244 PHE A O 1
ATOM 2013 N N . HIS A 1 245 ? -11.642 11.606 -1.298 1.00 90.56 245 HIS A N 1
ATOM 2014 C CA . HIS A 1 245 ? -11.708 12.009 0.113 1.00 90.56 245 HIS A CA 1
ATOM 2015 C C . HIS A 1 245 ? -10.516 12.840 0.596 1.00 90.56 245 HIS A C 1
ATOM 2017 O O . HIS A 1 245 ? -10.179 12.862 1.777 1.00 90.56 245 HIS A O 1
ATOM 2023 N N . GLY A 1 246 ? -9.905 13.583 -0.325 1.00 90.25 246 GLY A N 1
ATOM 2024 C CA . GLY A 1 246 ? -8.758 14.445 -0.054 1.00 90.25 246 GLY A CA 1
ATOM 2025 C C . GLY A 1 246 ? -7.551 14.031 -0.881 1.00 90.25 246 GLY A C 1
ATOM 2026 O O . GLY A 1 246 ? -7.475 12.902 -1.372 1.00 90.25 246 GLY A O 1
ATOM 2027 N N . LYS A 1 247 ? -6.610 14.961 -1.053 1.00 85.56 247 LYS A N 1
ATOM 2028 C CA . LYS A 1 247 ? -5.451 14.731 -1.915 1.00 85.56 247 LYS A CA 1
ATOM 2029 C C . LYS A 1 247 ? -4.504 13.711 -1.298 1.00 85.56 247 LYS A C 1
ATOM 2031 O O . LYS A 1 247 ? -4.225 13.741 -0.098 1.00 85.56 247 LYS A O 1
ATOM 2036 N N . PHE A 1 248 ? -3.940 12.849 -2.130 1.00 80.12 248 PHE A N 1
ATOM 2037 C CA . PHE A 1 248 ? -2.940 11.870 -1.734 1.00 80.12 248 PHE A CA 1
ATOM 2038 C C . PHE A 1 248 ? -1.716 12.529 -1.087 1.00 80.12 248 PHE A C 1
ATOM 2040 O O . PHE A 1 248 ? -1.245 12.072 -0.045 1.00 80.12 248 PHE A O 1
ATOM 2047 N N . SER A 1 249 ? -1.265 13.654 -1.647 1.00 78.00 249 SER A N 1
ATOM 2048 C CA . SER A 1 249 ? -0.145 14.456 -1.138 1.00 78.00 249 SER A CA 1
ATOM 2049 C C . SER A 1 249 ? -0.372 15.034 0.265 1.00 78.00 249 SER A C 1
ATOM 2051 O O . SER A 1 249 ? 0.589 15.349 0.962 1.00 78.00 249 SER A O 1
ATOM 2053 N N . GLU A 1 250 ? -1.618 15.121 0.734 1.00 81.44 250 GLU A N 1
ATOM 2054 C CA . GLU A 1 250 ? -1.958 15.655 2.058 1.00 81.44 250 GLU A CA 1
ATOM 2055 C C . GLU A 1 250 ? -1.981 14.578 3.156 1.00 81.44 250 GLU A C 1
ATOM 2057 O O . GLU A 1 250 ? -2.114 14.911 4.334 1.00 81.44 250 GLU A O 1
ATOM 2062 N N . ARG A 1 251 ? -1.819 13.290 2.806 1.00 76.81 251 ARG A N 1
ATOM 2063 C CA . ARG A 1 251 ? -1.928 12.163 3.754 1.00 76.81 251 ARG A CA 1
ATOM 2064 C C . ARG A 1 251 ? -0.747 12.043 4.731 1.00 76.81 251 ARG A C 1
ATOM 2066 O O . ARG A 1 251 ? -0.906 11.380 5.749 1.00 76.81 251 ARG A O 1
ATOM 2073 N N . ARG A 1 252 ? 0.411 12.663 4.446 1.00 84.00 252 ARG A N 1
ATOM 2074 C CA . ARG A 1 252 ? 1.590 12.793 5.352 1.00 84.00 252 ARG A CA 1
ATOM 2075 C C . ARG A 1 252 ? 2.045 11.492 6.030 1.00 84.00 252 ARG A C 1
ATOM 2077 O O . ARG A 1 252 ? 2.524 11.473 7.170 1.00 84.00 252 ARG A O 1
ATOM 2084 N N . ALA A 1 253 ? 1.862 10.371 5.336 1.00 81.69 253 ALA A N 1
ATOM 2085 C CA . ALA A 1 253 ? 2.197 9.054 5.868 1.00 81.69 253 ALA A CA 1
ATOM 2086 C C . ALA A 1 253 ? 3.710 8.921 6.102 1.00 81.69 253 ALA A C 1
ATOM 2088 O O . ALA A 1 253 ? 4.139 8.317 7.084 1.00 81.69 253 ALA A O 1
ATOM 2089 N N . TYR A 1 254 ? 4.518 9.524 5.225 1.00 82.75 254 TYR A N 1
ATOM 2090 C CA . TYR A 1 254 ? 5.972 9.456 5.305 1.00 82.75 254 TYR A CA 1
ATOM 2091 C C . TYR A 1 254 ? 6.516 10.175 6.544 1.00 82.75 254 TYR A C 1
ATOM 2093 O O . TYR A 1 254 ? 7.240 9.568 7.332 1.00 82.75 254 TYR A O 1
ATOM 2101 N N . GLU A 1 255 ? 6.117 11.427 6.765 1.00 86.88 255 GLU A N 1
ATOM 2102 C CA . GLU A 1 255 ? 6.532 12.239 7.915 1.00 86.88 255 GLU A CA 1
ATOM 2103 C C . GLU A 1 255 ? 6.068 11.594 9.224 1.00 86.88 255 GLU A C 1
ATOM 2105 O O . GLU A 1 255 ? 6.798 11.572 10.218 1.00 86.88 255 GLU A O 1
ATOM 2110 N N . THR A 1 256 ? 4.879 10.985 9.221 1.00 88.50 256 THR A N 1
ATOM 2111 C CA . THR A 1 256 ? 4.387 10.264 10.397 1.00 88.50 256 THR A CA 1
ATOM 2112 C C . THR A 1 256 ? 5.200 8.996 10.666 1.00 88.50 256 THR A C 1
ATOM 2114 O O . THR A 1 256 ? 5.615 8.776 11.804 1.00 88.50 256 THR A O 1
ATOM 2117 N N . PHE A 1 257 ? 5.526 8.192 9.649 1.00 85.62 257 PHE A N 1
ATOM 2118 C CA . PHE A 1 257 ? 6.434 7.046 9.809 1.00 85.62 257 PHE A CA 1
ATOM 2119 C C . PHE A 1 257 ? 7.829 7.466 10.268 1.00 85.62 257 PHE A C 1
ATOM 2121 O O . PHE A 1 257 ? 8.416 6.803 11.128 1.00 85.62 257 PHE A O 1
ATOM 2128 N N . GLN A 1 258 ? 8.336 8.591 9.763 1.00 84.56 258 GLN A N 1
ATOM 2129 C CA . GLN A 1 258 ? 9.600 9.165 10.201 1.00 84.56 258 GLN A CA 1
ATOM 2130 C C . GLN A 1 258 ? 9.551 9.531 11.688 1.00 84.56 258 GLN A C 1
ATOM 2132 O O . GLN A 1 258 ? 10.470 9.175 12.428 1.00 84.56 258 GLN A O 1
ATOM 2137 N N . ALA A 1 259 ? 8.480 10.174 12.153 1.00 88.62 259 ALA A N 1
ATOM 2138 C CA . ALA A 1 259 ? 8.306 10.506 13.563 1.00 88.62 259 ALA A CA 1
ATOM 2139 C C . ALA A 1 259 ? 8.205 9.244 14.441 1.00 88.62 259 ALA A C 1
ATOM 2141 O O . ALA A 1 259 ? 8.896 9.138 15.455 1.00 88.62 259 ALA A O 1
ATOM 2142 N N . LEU A 1 260 ? 7.414 8.252 14.015 1.00 86.25 260 LEU A N 1
ATOM 2143 C CA . LEU A 1 260 ? 7.255 6.968 14.707 1.00 86.25 260 LEU A CA 1
ATOM 2144 C C . LEU A 1 260 ? 8.564 6.173 14.782 1.00 86.25 260 LEU A C 1
ATOM 2146 O O . LEU A 1 260 ? 8.821 5.506 15.780 1.00 86.25 260 LEU A O 1
ATOM 2150 N N . SER A 1 261 ? 9.438 6.296 13.779 1.00 82.62 261 SER A N 1
ATOM 2151 C CA . SER A 1 261 ? 10.751 5.637 13.773 1.00 82.62 261 SER A CA 1
ATOM 2152 C C . SER A 1 261 ? 11.703 6.101 14.877 1.00 82.62 261 SER A C 1
ATOM 2154 O O . SER A 1 261 ? 12.713 5.448 15.126 1.00 82.62 261 SER A O 1
ATOM 2156 N N . ARG A 1 262 ? 11.398 7.221 15.544 1.00 81.62 262 ARG A N 1
ATOM 2157 C CA . ARG A 1 262 ? 12.190 7.760 16.661 1.00 81.62 262 ARG A CA 1
ATOM 2158 C C . ARG A 1 262 ? 11.734 7.248 18.028 1.00 81.62 262 ARG A C 1
ATOM 2160 O O . ARG A 1 262 ? 12.310 7.638 19.041 1.00 81.62 262 ARG A O 1
ATOM 2167 N N . LEU A 1 263 ? 10.694 6.420 18.063 1.00 79.38 263 LEU A N 1
ATOM 2168 C CA . LEU A 1 263 ? 10.087 5.901 19.284 1.00 79.38 263 LEU A CA 1
ATOM 2169 C C . LEU A 1 263 ? 10.578 4.479 19.561 1.00 79.38 263 LEU A C 1
ATOM 2171 O O . LEU A 1 263 ? 11.260 3.863 18.739 1.00 79.38 263 LEU A O 1
ATOM 2175 N N . ALA A 1 264 ? 10.224 3.941 20.731 1.00 76.12 264 ALA A N 1
ATOM 2176 C CA . ALA A 1 264 ? 10.410 2.513 20.969 1.00 76.12 264 ALA A CA 1
ATOM 2177 C C . ALA A 1 264 ? 9.577 1.691 19.954 1.00 76.12 264 ALA A C 1
ATOM 2179 O O . ALA A 1 264 ? 8.683 2.236 19.302 1.00 76.12 264 ALA A O 1
ATOM 2180 N N . PRO A 1 265 ? 9.839 0.383 19.801 1.00 78.38 265 PRO A N 1
ATOM 2181 C CA . PRO A 1 265 ? 9.085 -0.452 18.867 1.00 78.38 265 PRO A CA 1
ATOM 2182 C C . PRO A 1 265 ? 7.572 -0.348 19.110 1.00 78.38 265 PRO A C 1
ATOM 2184 O O . PRO A 1 265 ? 7.120 -0.447 20.256 1.00 78.38 265 PRO A O 1
ATOM 2187 N N . LEU A 1 266 ? 6.786 -0.102 18.058 1.00 75.00 266 LEU A N 1
ATOM 2188 C CA . LEU A 1 266 ? 5.385 0.319 18.194 1.00 75.00 266 LEU A CA 1
ATOM 2189 C C . LEU A 1 266 ? 4.500 -0.727 18.882 1.00 75.00 266 LEU A C 1
ATOM 2191 O O . LEU A 1 266 ? 3.602 -0.376 19.650 1.00 75.00 266 LEU A O 1
ATOM 2195 N N . GLU A 1 267 ? 4.806 -2.012 18.702 1.00 79.56 267 GLU A N 1
ATOM 2196 C CA . GLU A 1 267 ? 4.147 -3.142 19.362 1.00 79.56 267 GLU A CA 1
ATOM 2197 C C . GLU A 1 267 ? 4.232 -3.083 20.901 1.00 79.56 267 GLU A C 1
ATOM 2199 O O . GLU A 1 267 ? 3.449 -3.710 21.629 1.00 79.56 267 GLU A O 1
ATOM 2204 N N . THR A 1 268 ? 5.162 -2.292 21.440 1.00 85.38 268 THR A N 1
ATOM 2205 C CA . THR A 1 268 ? 5.281 -2.085 22.883 1.00 85.38 268 THR A CA 1
ATOM 2206 C C . THR A 1 268 ? 4.173 -1.189 23.435 1.00 85.38 268 THR A C 1
ATOM 2208 O O . THR A 1 268 ? 3.789 -1.392 24.588 1.00 85.38 268 THR A O 1
ATOM 2211 N N . PHE A 1 269 ? 3.564 -0.320 22.622 1.00 88.81 269 PHE A N 1
ATOM 2212 C CA . PHE A 1 269 ? 2.578 0.676 23.064 1.00 88.81 269 PHE A CA 1
ATOM 2213 C C . PHE A 1 269 ? 1.126 0.277 22.836 1.00 88.81 269 PHE A C 1
ATOM 2215 O O . PHE A 1 269 ? 0.239 0.798 23.513 1.00 88.81 269 PHE A O 1
ATOM 2222 N N . VAL A 1 270 ? 0.876 -0.654 21.918 1.00 94.44 270 VAL A N 1
ATOM 2223 C CA . VAL A 1 270 ? -0.478 -1.063 21.531 1.00 94.44 270 VAL A CA 1
ATOM 2224 C C . VAL A 1 270 ? -0.742 -2.541 21.799 1.00 94.44 270 VAL A C 1
ATOM 2226 O O . VAL A 1 270 ? 0.171 -3.364 21.875 1.00 94.44 270 VAL A O 1
ATOM 2229 N N . LYS A 1 271 ? -2.011 -2.889 21.989 1.00 95.88 271 LYS A N 1
ATOM 2230 C CA . LYS A 1 271 ? -2.510 -4.261 22.138 1.00 95.88 271 LYS A CA 1
ATOM 2231 C C . LYS A 1 271 ? -3.850 -4.403 21.426 1.00 95.88 271 LYS A C 1
ATOM 2233 O O . LYS A 1 271 ? -4.496 -3.403 21.143 1.00 95.88 271 LYS A O 1
ATOM 2238 N N . ILE A 1 272 ? -4.289 -5.637 21.214 1.00 96.69 272 ILE A N 1
ATOM 2239 C CA . ILE A 1 272 ? -5.692 -5.911 20.894 1.00 96.69 272 ILE A CA 1
ATOM 2240 C C . ILE A 1 272 ? -6.466 -6.023 22.203 1.00 96.69 272 ILE A C 1
ATOM 2242 O O . ILE A 1 272 ? -6.023 -6.715 23.124 1.00 96.69 272 ILE A O 1
ATOM 2246 N N . ASP A 1 273 ? -7.569 -5.293 22.311 1.00 96.31 273 ASP A N 1
ATOM 2247 C CA . ASP A 1 273 ? -8.428 -5.309 23.492 1.00 96.31 273 ASP A CA 1
ATOM 2248 C C . ASP A 1 273 ? -9.547 -6.365 23.391 1.00 96.31 273 ASP A C 1
ATOM 2250 O O . ASP A 1 273 ? -9.612 -7.152 22.445 1.00 96.31 273 ASP A O 1
ATOM 2254 N N . GLU A 1 274 ? -10.423 -6.422 24.392 1.00 95.50 274 GLU A N 1
ATOM 2255 C CA . GLU A 1 274 ? -11.534 -7.378 24.448 1.00 95.50 274 GLU A CA 1
ATOM 2256 C C . GLU A 1 274 ? -12.599 -7.175 23.361 1.00 95.50 274 GLU A C 1
ATOM 2258 O O . GLU A 1 274 ? -13.358 -8.103 23.081 1.00 95.50 274 GLU A O 1
ATOM 2263 N N . THR A 1 275 ? -12.646 -5.998 22.732 1.00 95.06 275 THR A N 1
ATOM 2264 C CA . THR A 1 275 ? -13.529 -5.721 21.588 1.00 95.06 275 THR A CA 1
ATOM 2265 C C . THR A 1 275 ? -12.926 -6.216 20.275 1.00 95.06 275 THR A C 1
ATOM 2267 O O . THR A 1 275 ? -13.634 -6.340 19.281 1.00 95.06 275 THR A O 1
ATOM 2270 N N . GLY A 1 276 ? -11.628 -6.544 20.273 1.00 96.00 276 GLY A N 1
ATOM 2271 C CA . GLY A 1 276 ? -10.863 -6.937 19.094 1.00 96.00 276 GLY A CA 1
ATOM 2272 C C . GLY A 1 276 ? -10.286 -5.763 18.300 1.00 96.00 276 GLY A C 1
ATOM 2273 O O . GLY A 1 276 ? -9.681 -6.001 17.254 1.00 96.00 276 GLY A O 1
ATOM 2274 N N . LEU A 1 277 ? -10.432 -4.532 18.799 1.00 96.88 277 LEU A N 1
ATOM 2275 C CA . LEU A 1 277 ? -9.803 -3.332 18.255 1.00 96.88 277 LEU A CA 1
ATOM 2276 C C . LEU A 1 277 ? -8.370 -3.163 18.764 1.00 96.88 277 LEU A C 1
ATOM 2278 O O . LEU A 1 277 ? -7.990 -3.680 19.821 1.00 96.88 277 LEU A O 1
ATOM 2282 N N . LEU A 1 278 ? -7.576 -2.392 18.022 1.00 96.00 278 LEU A N 1
ATOM 2283 C CA . LEU A 1 278 ? -6.277 -1.931 18.491 1.00 96.00 278 LEU A CA 1
ATOM 2284 C C . LEU A 1 278 ? -6.471 -0.860 19.568 1.00 96.00 278 LEU A C 1
ATOM 2286 O O . LEU A 1 278 ? -7.297 0.041 19.420 1.00 96.00 278 LEU A O 1
ATOM 2290 N N . ALA A 1 279 ? -5.719 -0.956 20.658 1.00 96.31 279 ALA A N 1
ATOM 2291 C CA . ALA A 1 279 ? -5.828 -0.081 21.814 1.00 96.31 279 ALA A CA 1
ATOM 2292 C C . ALA A 1 279 ? -4.452 0.312 22.353 1.00 96.31 279 ALA A C 1
ATOM 2294 O O . ALA A 1 279 ? -3.541 -0.517 22.444 1.00 96.31 279 ALA A O 1
ATOM 2295 N N . TRP A 1 280 ? -4.331 1.555 22.806 1.00 95.94 280 TRP A N 1
ATOM 2296 C CA . TRP A 1 280 ? -3.210 2.021 23.610 1.00 95.94 280 TRP A CA 1
ATOM 2297 C C . TRP A 1 280 ? -3.146 1.242 24.927 1.00 95.94 280 TRP A C 1
ATOM 2299 O O . TRP A 1 280 ? -4.141 1.119 25.646 1.00 95.94 280 TRP A O 1
ATOM 2309 N N . LYS A 1 281 ? -1.964 0.724 25.274 1.00 95.62 281 LYS A N 1
ATOM 2310 C CA . LYS A 1 281 ? -1.717 0.139 26.602 1.00 95.62 281 LYS A CA 1
ATOM 2311 C C . LYS A 1 281 ? -1.761 1.212 27.686 1.00 95.62 281 LYS A C 1
ATOM 2313 O O . LYS A 1 281 ? -2.304 0.957 28.756 1.00 95.62 281 LYS A O 1
ATOM 2318 N N . ASP A 1 282 ? -1.223 2.390 27.379 1.00 93.81 282 ASP A N 1
ATOM 2319 C CA . ASP A 1 282 ? -1.322 3.597 28.193 1.00 93.81 282 ASP A CA 1
ATOM 2320 C C . ASP A 1 282 ? -1.965 4.724 27.363 1.00 93.81 282 ASP A C 1
ATOM 2322 O O . ASP A 1 282 ? -1.331 5.245 26.443 1.00 93.81 282 ASP A O 1
ATOM 2326 N N . PRO A 1 283 ? -3.209 5.133 27.672 1.00 89.12 283 PRO A N 1
ATOM 2327 C CA . PRO A 1 283 ? -3.888 6.227 26.981 1.00 89.12 283 PRO A CA 1
ATOM 2328 C C . PRO A 1 283 ? -3.187 7.590 27.083 1.00 89.12 283 PRO A C 1
ATOM 2330 O O . PRO A 1 283 ? -3.567 8.500 26.346 1.00 89.12 283 PRO A O 1
ATOM 2333 N N . ASN A 1 284 ? -2.209 7.761 27.976 1.00 90.50 284 ASN A N 1
ATOM 2334 C CA . ASN A 1 284 ? -1.464 9.008 28.168 1.00 90.50 284 ASN A CA 1
ATOM 2335 C C . ASN A 1 284 ? -0.044 8.965 27.583 1.00 90.50 284 ASN A C 1
ATOM 2337 O O . ASN A 1 284 ? 0.733 9.905 27.786 1.00 90.50 284 ASN A O 1
ATOM 2341 N N . CYS A 1 285 ? 0.299 7.905 26.847 1.00 90.25 285 CYS A N 1
ATOM 2342 C CA . CYS A 1 285 ? 1.634 7.736 26.295 1.00 90.25 285 CYS A CA 1
ATOM 2343 C C . CYS A 1 285 ? 2.011 8.856 25.308 1.00 90.25 285 CYS A C 1
ATOM 2345 O O . CYS A 1 285 ? 1.172 9.568 24.738 1.00 90.25 285 CYS A O 1
ATOM 2347 N N . THR A 1 286 ? 3.312 9.063 25.124 1.00 88.75 286 THR A N 1
ATOM 2348 C CA . THR A 1 286 ? 3.833 10.144 24.277 1.00 88.75 286 THR A CA 1
ATOM 2349 C C . THR A 1 286 ? 3.551 9.897 22.798 1.00 88.75 286 THR A C 1
ATOM 2351 O O . THR A 1 286 ? 3.319 10.840 22.050 1.00 88.75 286 THR A O 1
ATOM 2354 N N . GLU A 1 287 ? 3.470 8.638 22.394 1.00 89.06 287 GLU A N 1
ATOM 2355 C CA . GLU A 1 287 ? 3.176 8.170 21.043 1.00 89.06 287 GLU A CA 1
ATOM 2356 C C . GLU A 1 287 ? 1.761 8.574 20.621 1.00 89.06 287 GLU A C 1
ATOM 2358 O O . GLU A 1 287 ? 1.560 9.113 19.535 1.00 89.06 287 GLU A O 1
ATOM 2363 N N . ARG A 1 288 ? 0.776 8.415 21.515 1.00 92.31 288 ARG A N 1
ATOM 2364 C CA . ARG A 1 288 ? -0.587 8.901 21.269 1.00 92.31 288 ARG A CA 1
ATOM 2365 C C . ARG A 1 288 ? -0.616 10.419 21.132 1.00 92.31 288 ARG A C 1
ATOM 2367 O O . ARG A 1 288 ? -1.316 10.953 20.273 1.00 92.31 288 ARG A O 1
ATOM 2374 N N . ARG A 1 289 ? 0.146 11.129 21.972 1.00 92.75 289 ARG A N 1
ATOM 2375 C CA . ARG A 1 289 ? 0.271 12.595 21.898 1.00 92.75 289 ARG A CA 1
ATOM 2376 C C . ARG A 1 289 ? 0.922 13.042 20.588 1.00 92.75 289 ARG A C 1
ATOM 2378 O O . ARG A 1 289 ? 0.479 14.038 20.028 1.00 92.75 289 ARG A O 1
ATOM 2385 N N . LEU A 1 290 ? 1.900 12.295 20.076 1.00 92.31 290 LEU A N 1
ATOM 2386 C CA . LEU A 1 290 ? 2.487 12.509 18.754 1.00 92.31 290 LEU A CA 1
ATOM 2387 C C . LEU A 1 290 ? 1.454 12.290 17.642 1.00 92.31 290 LEU A C 1
ATOM 2389 O O . LEU A 1 290 ? 1.283 13.170 16.804 1.00 92.31 290 LEU A O 1
ATOM 2393 N N . LEU A 1 291 ? 0.716 11.175 17.654 1.00 91.25 291 LEU A N 1
ATOM 2394 C CA . LEU A 1 291 ? -0.282 10.887 16.617 1.00 91.25 291 LEU A CA 1
ATOM 2395 C C . LEU A 1 291 ? -1.451 11.882 16.603 1.00 91.25 291 LEU A C 1
ATOM 2397 O O . LEU A 1 291 ? -2.029 12.136 15.549 1.00 91.25 291 LEU A O 1
ATOM 2401 N N . ARG A 1 292 ? -1.782 12.511 17.735 1.00 92.31 292 ARG A N 1
ATOM 2402 C CA . ARG A 1 292 ? -2.745 13.629 17.776 1.00 92.31 292 ARG A CA 1
ATOM 2403 C C . ARG A 1 292 ? -2.245 14.890 17.063 1.00 92.31 292 ARG A C 1
ATOM 2405 O O . ARG A 1 292 ? -3.048 15.751 16.728 1.00 92.31 292 ARG A O 1
ATOM 2412 N N . ARG A 1 293 ? -0.939 14.990 16.817 1.00 93.69 293 ARG A N 1
ATOM 2413 C CA . ARG A 1 293 ? -0.272 16.125 16.167 1.00 93.69 293 ARG A CA 1
ATOM 2414 C C . ARG A 1 293 ? 0.138 15.826 14.725 1.00 93.69 293 ARG A C 1
ATOM 2416 O O . ARG A 1 293 ? 0.919 16.570 14.147 1.00 93.69 293 ARG A O 1
ATOM 2423 N N . ARG A 1 294 ? -0.420 14.780 14.104 1.00 90.88 294 ARG A N 1
ATOM 2424 C CA . ARG A 1 294 ? -0.242 14.478 12.669 1.00 90.88 294 ARG A CA 1
ATOM 2425 C C . ARG A 1 294 ? -0.471 15.677 11.739 1.00 90.88 294 ARG A C 1
ATOM 2427 O O . ARG A 1 294 ? 0.350 15.884 10.845 1.00 90.88 294 ARG A O 1
ATOM 2434 N N . PRO A 1 295 ? -1.486 16.538 11.963 1.00 91.00 295 PRO A N 1
ATOM 2435 C CA . PRO A 1 295 ? -1.663 17.757 11.172 1.00 91.00 295 PRO A CA 1
ATOM 2436 C C . PRO A 1 295 ? -0.519 18.779 11.285 1.00 91.00 295 PRO A C 1
ATOM 2438 O O . PRO A 1 295 ? -0.511 19.760 10.542 1.00 91.00 295 PRO A O 1
ATOM 2441 N N . GLU A 1 296 ? 0.456 18.574 12.168 1.00 94.19 296 GLU A N 1
ATOM 2442 C CA . GLU A 1 296 ? 1.658 19.404 12.280 1.00 94.19 296 GLU A CA 1
ATOM 2443 C C . GLU A 1 296 ? 2.867 18.794 11.552 1.00 94.19 296 GLU A C 1
ATOM 2445 O O . GLU A 1 296 ? 3.821 19.515 11.290 1.00 94.19 296 GLU A O 1
ATOM 2450 N N . LEU A 1 297 ? 2.840 17.506 11.185 1.00 91.69 297 LEU A N 1
ATOM 2451 C CA . LEU A 1 297 ? 3.957 16.783 10.553 1.00 91.69 297 LEU A CA 1
ATOM 2452 C C . LEU A 1 297 ? 3.999 17.036 9.037 1.00 91.69 297 LEU A C 1
ATOM 2454 O O . LEU A 1 297 ? 3.710 16.151 8.241 1.00 91.69 297 LEU A O 1
ATOM 2458 N N . VAL A 1 298 ? 4.258 18.283 8.644 1.00 87.31 298 VAL A N 1
ATOM 2459 C CA . VAL A 1 298 ? 4.260 18.713 7.230 1.00 87.31 298 VAL A CA 1
ATOM 2460 C C . VAL A 1 298 ? 5.579 18.453 6.504 1.00 87.31 298 VAL A C 1
ATOM 2462 O O . VAL A 1 298 ? 5.585 18.376 5.281 1.00 87.31 298 VAL A O 1
ATOM 2465 N N . ASP A 1 299 ? 6.678 18.349 7.249 1.00 84.81 299 ASP A N 1
ATOM 2466 C CA . ASP A 1 299 ? 8.036 18.155 6.746 1.00 84.81 299 ASP A CA 1
ATOM 2467 C C . ASP A 1 299 ? 8.953 17.632 7.873 1.00 84.81 299 ASP A C 1
ATOM 2469 O O . ASP A 1 299 ? 8.539 17.513 9.033 1.00 84.81 299 ASP A O 1
ATOM 2473 N N . GLU A 1 300 ? 10.210 17.318 7.540 1.00 84.75 300 GLU A N 1
ATOM 2474 C CA . GLU A 1 300 ? 11.210 16.811 8.495 1.00 84.75 300 GLU A CA 1
ATOM 2475 C C . GLU A 1 300 ? 11.484 17.804 9.642 1.00 84.75 300 GLU A C 1
ATOM 2477 O O . GLU A 1 300 ? 11.602 17.396 10.798 1.00 84.75 300 GLU A O 1
ATOM 2482 N N . GLU A 1 301 ? 11.516 19.113 9.368 1.00 87.56 301 GLU A N 1
ATOM 2483 C CA . GLU A 1 301 ? 11.737 20.131 10.403 1.00 87.56 301 GLU A CA 1
ATOM 2484 C C . GLU A 1 301 ? 10.565 20.163 11.397 1.00 87.56 301 GLU A C 1
ATOM 2486 O O . GLU A 1 301 ? 10.743 20.279 12.613 1.00 87.56 301 GLU A O 1
ATOM 2491 N N . ALA A 1 302 ? 9.341 20.010 10.898 1.00 91.50 302 ALA A N 1
ATOM 2492 C CA . ALA A 1 302 ? 8.143 19.933 11.707 1.00 91.50 302 ALA A CA 1
ATOM 2493 C C . ALA A 1 302 ? 8.124 18.681 12.583 1.00 91.50 302 ALA A C 1
ATOM 2495 O O . ALA A 1 302 ? 7.767 18.779 13.760 1.00 91.50 302 ALA A O 1
ATOM 2496 N N . VAL A 1 303 ? 8.570 17.536 12.056 1.00 90.19 303 VAL A N 1
ATOM 2497 C CA . VAL A 1 303 ? 8.778 16.317 12.850 1.00 90.19 303 VAL A CA 1
ATOM 2498 C C . VAL A 1 303 ? 9.723 16.605 14.018 1.00 90.19 303 VAL A C 1
ATOM 2500 O O . VAL A 1 303 ? 9.379 16.316 15.166 1.00 90.19 303 VAL A O 1
ATOM 2503 N N . GLU A 1 304 ? 10.872 17.239 13.773 1.00 90.94 304 GLU A N 1
ATOM 2504 C CA . GLU A 1 304 ? 11.831 17.580 14.831 1.00 90.94 304 GLU A CA 1
ATOM 2505 C C . GLU A 1 304 ? 11.239 18.531 15.883 1.00 90.94 304 GLU A C 1
ATOM 2507 O O . GLU A 1 304 ? 11.372 18.279 17.086 1.00 90.94 304 GLU A O 1
ATOM 2512 N N . ARG A 1 305 ? 10.522 19.583 15.463 1.00 93.94 305 ARG A N 1
ATOM 2513 C CA . ARG A 1 305 ? 9.843 20.521 16.379 1.00 93.94 305 ARG A CA 1
ATOM 2514 C C . ARG A 1 305 ? 8.790 19.821 17.244 1.00 93.94 305 ARG A C 1
ATOM 2516 O O . ARG A 1 305 ? 8.711 20.064 18.456 1.00 93.94 305 ARG A O 1
ATOM 2523 N N . VAL A 1 306 ? 7.974 18.948 16.651 1.00 95.25 306 VAL A N 1
ATOM 2524 C CA . VAL A 1 306 ? 6.937 18.198 17.375 1.00 95.25 306 VAL A CA 1
ATOM 2525 C C . VAL A 1 306 ? 7.574 17.241 18.383 1.00 95.25 306 VAL A C 1
ATOM 2527 O O . VAL A 1 306 ? 7.173 17.246 19.547 1.00 95.25 306 VAL A O 1
ATOM 2530 N N . LEU A 1 307 ? 8.604 16.487 17.992 1.00 92.75 307 LEU A N 1
ATOM 2531 C CA . LEU A 1 307 ? 9.322 15.585 18.899 1.00 92.75 307 LEU A CA 1
ATOM 2532 C C . LEU A 1 307 ? 9.966 16.347 20.070 1.00 92.75 307 LEU A C 1
ATOM 2534 O O . LEU A 1 307 ? 9.765 15.968 21.226 1.00 92.75 307 LEU A O 1
ATOM 2538 N N . ALA A 1 308 ? 10.650 17.463 19.794 1.00 92.25 308 ALA A N 1
ATOM 2539 C CA . ALA A 1 308 ? 11.278 18.298 20.819 1.00 92.25 308 ALA A CA 1
ATOM 2540 C C . ALA A 1 308 ? 10.262 18.824 21.844 1.00 92.25 308 ALA A C 1
ATOM 2542 O O . ALA A 1 308 ? 10.481 18.741 23.053 1.00 92.25 308 ALA A O 1
ATOM 2543 N N . SER A 1 309 ? 9.117 19.324 21.374 1.00 95.06 309 SER A N 1
ATOM 2544 C CA . SER A 1 309 ? 8.057 19.839 22.254 1.00 95.06 309 SER A CA 1
ATOM 2545 C C . SER A 1 309 ? 7.346 18.758 23.080 1.00 95.06 309 SER A C 1
ATOM 2547 O O . SER A 1 309 ? 6.755 19.076 24.110 1.00 95.06 309 SER A O 1
ATOM 2549 N N . LEU A 1 310 ? 7.434 17.484 22.686 1.00 93.62 310 LEU A N 1
ATOM 2550 C CA . LEU A 1 310 ? 6.962 16.346 23.484 1.00 93.62 310 LEU A CA 1
ATOM 2551 C C . LEU A 1 310 ? 8.000 15.853 24.506 1.00 93.62 310 LEU A C 1
ATOM 2553 O O . LEU A 1 310 ? 7.719 14.910 25.248 1.00 93.62 310 LEU A O 1
ATOM 2557 N N . GLY A 1 311 ? 9.186 16.471 24.557 1.00 90.19 311 GLY A N 1
ATOM 2558 C CA . GLY A 1 311 ? 10.296 16.022 25.396 1.00 90.19 311 GLY A CA 1
ATOM 2559 C C . GLY A 1 311 ? 10.882 14.684 24.943 1.00 90.19 311 GLY A C 1
ATOM 2560 O O . GLY A 1 311 ? 11.579 14.029 25.717 1.00 90.19 311 GLY A O 1
ATOM 2561 N N . LEU A 1 312 ? 10.588 14.258 23.710 1.00 84.62 312 LEU A N 1
ATOM 2562 C CA . LEU A 1 312 ? 11.215 13.085 23.124 1.00 84.62 312 LEU A CA 1
ATOM 2563 C C . LEU A 1 312 ? 12.626 13.468 22.688 1.00 84.62 312 LEU A C 1
ATOM 2565 O O . LEU A 1 312 ? 12.815 14.545 22.112 1.00 84.62 312 LEU A O 1
ATOM 2569 N N . PRO A 1 313 ? 13.632 12.623 22.966 1.00 68.62 313 PRO A N 1
ATOM 2570 C CA . PRO A 1 313 ? 14.987 12.923 22.562 1.00 68.62 313 PRO A CA 1
ATOM 2571 C C . PRO A 1 313 ? 15.021 13.074 21.042 1.00 68.62 313 PRO A C 1
ATOM 2573 O O . PRO A 1 313 ? 14.837 12.108 20.303 1.00 68.62 313 PRO A O 1
ATOM 2576 N N . VAL A 1 314 ? 15.326 14.287 20.576 1.00 65.25 314 VAL A N 1
ATOM 2577 C CA . VAL A 1 314 ? 15.816 14.523 19.216 1.00 65.25 314 VAL A CA 1
ATOM 2578 C C . VAL A 1 314 ? 17.251 14.009 19.190 1.00 65.25 314 VAL A C 1
ATOM 2580 O O . VAL A 1 314 ? 18.218 14.762 19.097 1.00 65.25 314 VAL A O 1
ATOM 2583 N N . ALA A 1 315 ? 17.427 12.704 19.393 1.00 54.78 315 ALA A N 1
ATOM 2584 C CA . ALA A 1 315 ? 18.704 12.095 19.112 1.00 54.78 315 ALA A CA 1
ATOM 2585 C C . ALA A 1 315 ? 18.994 12.409 17.639 1.00 54.78 315 ALA A C 1
ATOM 2587 O O . ALA A 1 315 ? 18.172 12.115 16.758 1.00 54.78 315 ALA A O 1
ATOM 2588 N N . ARG A 1 316 ? 20.155 13.029 17.371 1.00 51.22 316 ARG A N 1
ATOM 2589 C CA . ARG A 1 316 ? 20.748 12.990 16.029 1.00 51.22 316 ARG A CA 1
ATOM 2590 C C . ARG A 1 316 ? 20.626 11.548 15.565 1.00 51.22 316 ARG A C 1
ATOM 2592 O O . ARG A 1 316 ? 20.943 10.670 16.366 1.00 51.22 316 ARG A O 1
ATOM 2599 N N . LYS A 1 317 ? 20.066 11.362 14.358 1.00 50.50 317 LYS A N 1
ATOM 2600 C CA . LYS A 1 317 ? 19.754 10.067 13.726 1.00 50.50 317 LYS A CA 1
ATOM 2601 C C . LYS A 1 317 ? 20.562 8.957 14.375 1.00 50.50 317 LYS A C 1
ATOM 2603 O O . LYS A 1 317 ? 21.788 9.045 14.318 1.00 50.50 317 LYS A O 1
ATOM 2608 N N . ALA A 1 318 ? 19.864 8.005 15.007 1.00 44.28 318 ALA A N 1
ATOM 2609 C CA . ALA A 1 318 ? 20.469 6.823 15.604 1.00 44.28 318 ALA A CA 1
ATOM 2610 C C . ALA A 1 318 ? 21.668 6.404 14.753 1.00 44.28 318 ALA A C 1
ATOM 2612 O O . ALA A 1 318 ? 21.515 6.297 13.529 1.00 44.28 318 ALA A O 1
ATOM 2613 N N . GLU A 1 319 ? 22.839 6.288 15.392 1.00 41.75 319 GLU A N 1
ATOM 2614 C CA . GLU A 1 319 ? 24.037 5.752 14.755 1.00 41.75 319 GLU A CA 1
ATOM 2615 C C . GLU A 1 319 ? 23.614 4.602 13.857 1.00 41.75 319 GLU A C 1
ATOM 2617 O O . GLU A 1 319 ? 22.890 3.703 14.285 1.00 41.75 319 GLU A O 1
ATOM 2622 N N . GLU A 1 320 ? 23.969 4.769 12.588 1.00 42.94 320 GLU A N 1
ATOM 2623 C CA . GLU A 1 320 ? 23.557 3.993 11.438 1.00 42.94 320 GLU A CA 1
ATOM 2624 C C . GLU A 1 320 ? 23.091 2.588 11.812 1.00 42.94 320 GLU A C 1
ATOM 2626 O O . GLU A 1 320 ? 23.884 1.654 11.938 1.00 42.94 320 GLU A O 1
ATOM 2631 N N . PHE A 1 321 ? 21.771 2.401 11.872 1.00 38.28 321 PHE A N 1
ATOM 2632 C CA . PHE A 1 321 ? 21.235 1.095 11.549 1.00 38.28 321 PHE A CA 1
ATOM 2633 C C . PHE A 1 321 ? 21.528 0.891 10.060 1.00 38.28 321 PHE A C 1
ATOM 2635 O O . PHE A 1 321 ? 20.723 1.157 9.165 1.00 38.28 321 PHE A O 1
ATOM 2642 N N . SER A 1 322 ? 22.739 0.413 9.762 1.00 36.41 322 SER A N 1
ATOM 2643 C CA . SER A 1 322 ? 22.897 -0.495 8.651 1.00 36.41 322 SER A CA 1
ATOM 2644 C C . SER A 1 322 ? 21.975 -1.648 9.015 1.00 36.41 322 SER A C 1
ATOM 2646 O O . SER A 1 322 ? 22.347 -2.546 9.772 1.00 36.41 322 SER A O 1
ATOM 2648 N N . VAL A 1 323 ? 20.736 -1.620 8.528 1.00 38.03 323 VAL A N 1
ATOM 2649 C CA . VAL A 1 323 ? 20.056 -2.876 8.278 1.00 38.03 323 VAL A CA 1
ATOM 2650 C C . VAL A 1 323 ? 21.075 -3.607 7.417 1.00 38.03 323 VAL A C 1
ATOM 2652 O O . VAL A 1 323 ? 21.301 -3.247 6.260 1.00 38.03 323 VAL A O 1
ATOM 2655 N N . ARG A 1 324 ? 21.799 -4.561 8.018 1.00 34.16 324 ARG A N 1
ATOM 2656 C CA . ARG A 1 324 ? 22.382 -5.666 7.280 1.00 34.16 324 ARG A CA 1
ATOM 2657 C C . ARG A 1 324 ? 21.159 -6.309 6.662 1.00 34.16 324 ARG A C 1
ATOM 2659 O O . ARG A 1 324 ? 20.579 -7.224 7.234 1.00 34.16 324 ARG A O 1
ATOM 2666 N N . MET A 1 325 ? 20.712 -5.748 5.543 1.00 36.62 325 MET A N 1
ATOM 2667 C CA . MET A 1 325 ? 19.868 -6.417 4.592 1.00 36.62 325 MET A CA 1
ATOM 2668 C C . MET A 1 325 ? 20.717 -7.632 4.257 1.00 36.62 325 MET A C 1
ATOM 2670 O O . MET A 1 325 ? 21.626 -7.550 3.432 1.00 36.62 325 MET A O 1
ATOM 2674 N N . ALA A 1 326 ? 20.523 -8.739 4.983 1.00 29.67 326 ALA A N 1
ATOM 2675 C CA . ALA A 1 326 ? 20.898 -10.037 4.463 1.00 29.67 326 ALA A CA 1
ATOM 2676 C C . ALA A 1 326 ? 20.336 -10.006 3.042 1.00 29.67 326 ALA A C 1
ATOM 2678 O O . ALA A 1 326 ? 19.160 -9.667 2.928 1.00 29.67 326 ALA A O 1
ATOM 2679 N N . PRO A 1 327 ? 21.166 -10.167 1.997 1.00 31.72 327 PRO A N 1
ATOM 2680 C CA . PRO A 1 327 ? 20.823 -9.762 0.641 1.00 31.72 327 PRO A CA 1
ATOM 2681 C C . PRO A 1 327 ? 19.444 -10.315 0.302 1.00 31.72 327 PRO A C 1
ATOM 2683 O O . PRO A 1 327 ? 19.292 -11.523 0.095 1.00 31.72 327 PRO A O 1
ATOM 2686 N N . PHE A 1 328 ? 18.436 -9.440 0.369 1.00 33.84 328 PHE A N 1
ATOM 2687 C CA . PHE A 1 328 ? 17.062 -9.818 0.115 1.00 33.84 328 PHE A CA 1
ATOM 2688 C C . PHE A 1 328 ? 17.018 -10.085 -1.378 1.00 33.84 328 PHE A C 1
ATOM 2690 O O . PHE A 1 328 ? 17.288 -9.217 -2.210 1.00 33.84 328 PHE A O 1
ATOM 2697 N N . ARG A 1 329 ? 16.819 -11.361 -1.668 1.00 33.38 329 ARG A N 1
ATOM 2698 C CA . ARG A 1 329 ? 16.679 -11.918 -2.997 1.00 33.38 329 ARG A CA 1
ATOM 2699 C C . ARG A 1 329 ? 15.277 -11.525 -3.523 1.00 33.38 329 ARG A C 1
ATOM 2701 O O . ARG A 1 329 ? 14.318 -11.526 -2.757 1.00 33.38 329 ARG A O 1
ATOM 2708 N N . ILE A 1 330 ? 15.211 -11.006 -4.753 1.00 33.69 330 ILE A N 1
ATOM 2709 C CA . ILE A 1 330 ? 14.005 -10.589 -5.492 1.00 33.69 330 ILE A CA 1
ATOM 2710 C C . ILE A 1 330 ? 13.885 -11.406 -6.781 1.00 33.69 330 ILE A C 1
ATOM 2712 O O . ILE A 1 330 ? 14.755 -11.318 -7.647 1.00 33.69 330 ILE A O 1
ATOM 2716 N N . ALA A 1 331 ? 12.791 -12.150 -6.929 1.00 34.03 331 ALA A N 1
ATOM 2717 C CA . ALA A 1 331 ? 12.669 -13.301 -7.832 1.00 34.03 331 ALA A CA 1
ATOM 2718 C C . ALA A 1 331 ? 12.622 -13.096 -9.323 1.00 34.03 331 ALA A C 1
ATOM 2720 O O . ALA A 1 331 ? 12.267 -12.024 -9.807 1.00 34.03 331 ALA A O 1
ATOM 2721 N N . PRO A 1 332 ? 12.864 -14.187 -10.080 1.00 32.22 332 PRO A N 1
ATOM 2722 C CA . PRO A 1 332 ? 13.233 -14.123 -11.479 1.00 32.22 332 PRO A CA 1
ATOM 2723 C C . PRO A 1 332 ? 12.086 -14.344 -12.480 1.00 32.22 332 PRO A C 1
ATOM 2725 O O . PRO A 1 332 ? 12.377 -14.436 -13.673 1.00 32.22 332 PRO A O 1
ATOM 2728 N N . TRP A 1 333 ? 10.824 -14.464 -12.060 1.00 41.91 333 TRP A N 1
ATOM 2729 C CA . TRP A 1 333 ? 9.774 -15.175 -12.817 1.00 41.91 333 TRP A CA 1
ATOM 2730 C C . TRP A 1 333 ? 8.908 -14.344 -13.780 1.00 41.91 333 TRP A C 1
ATOM 2732 O O . TRP A 1 333 ? 7.801 -14.741 -14.126 1.00 41.91 333 TRP A O 1
ATOM 2742 N N . ALA A 1 334 ? 9.448 -13.272 -14.357 1.00 32.28 334 ALA A N 1
ATOM 2743 C CA . ALA A 1 334 ? 8.976 -12.824 -15.669 1.00 32.28 334 ALA A CA 1
ATOM 2744 C C . ALA A 1 334 ? 9.706 -13.632 -16.756 1.00 32.28 334 ALA A C 1
ATOM 2746 O O . ALA A 1 334 ? 10.624 -13.142 -17.411 1.00 32.28 334 ALA A O 1
ATOM 2747 N N . THR A 1 335 ? 9.347 -14.906 -16.895 1.00 38.44 335 THR A N 1
ATOM 2748 C CA . THR A 1 335 ? 9.767 -15.734 -18.029 1.00 38.44 335 THR A CA 1
ATOM 2749 C C . THR A 1 335 ? 8.721 -15.640 -19.139 1.00 38.44 335 THR A C 1
ATOM 2751 O O . THR A 1 335 ? 7.557 -15.975 -18.932 1.00 38.44 335 THR A O 1
ATOM 2754 N N . ASP A 1 336 ? 9.194 -15.194 -20.303 1.00 36.19 336 ASP A N 1
ATOM 2755 C CA . ASP A 1 336 ? 8.646 -15.408 -21.651 1.00 36.19 336 ASP A CA 1
ATOM 2756 C C . ASP A 1 336 ? 7.558 -14.504 -22.227 1.00 36.19 336 ASP A C 1
ATOM 2758 O O . ASP A 1 336 ? 7.030 -14.809 -23.297 1.00 36.19 336 ASP A O 1
ATOM 2762 N N . LYS A 1 337 ? 7.303 -13.321 -21.663 1.00 36.09 337 LYS A N 1
ATOM 2763 C CA . LYS A 1 337 ? 6.615 -12.275 -22.439 1.00 36.09 337 LYS A CA 1
ATOM 2764 C C . LYS A 1 337 ? 7.407 -10.980 -22.424 1.00 36.09 337 LYS A C 1
ATOM 2766 O O . LYS A 1 337 ? 7.446 -10.253 -21.435 1.00 36.09 337 LYS A O 1
ATOM 2771 N N . THR A 1 338 ? 8.091 -10.737 -23.539 1.00 39.06 338 THR A N 1
ATOM 2772 C CA . THR A 1 338 ? 8.617 -9.430 -23.922 1.00 39.06 338 THR A CA 1
ATOM 2773 C C . THR A 1 338 ? 7.453 -8.446 -23.908 1.00 39.06 338 THR A C 1
ATOM 2775 O O . THR A 1 338 ? 6.656 -8.433 -24.846 1.00 39.06 338 THR A O 1
ATOM 2778 N N . ALA A 1 339 ? 7.335 -7.646 -22.846 1.00 40.62 339 ALA A N 1
ATOM 2779 C CA . ALA A 1 339 ? 6.509 -6.448 -22.896 1.00 40.62 339 ALA A CA 1
ATOM 2780 C C . ALA A 1 339 ? 6.926 -5.664 -24.155 1.00 40.62 339 ALA A C 1
ATOM 2782 O O . ALA A 1 339 ? 8.133 -5.590 -24.422 1.00 40.62 339 ALA A O 1
ATOM 2783 N N . PRO A 1 340 ? 5.989 -5.124 -24.953 1.00 39.12 340 PRO A N 1
ATOM 2784 C CA . PRO A 1 340 ? 6.340 -4.379 -26.151 1.00 39.12 340 PRO A CA 1
ATOM 2785 C C . PRO A 1 340 ? 7.335 -3.287 -25.764 1.00 39.12 340 PRO A C 1
ATOM 2787 O O . PRO A 1 340 ? 7.031 -2.407 -24.955 1.00 39.12 340 PRO A O 1
ATOM 2790 N N . SER A 1 341 ? 8.553 -3.388 -26.298 1.00 45.38 341 SER A N 1
ATOM 2791 C CA . SER A 1 341 ? 9.582 -2.375 -26.123 1.00 45.38 341 SER A CA 1
ATOM 2792 C C . SER A 1 341 ? 8.976 -1.051 -26.576 1.00 45.38 341 SER A C 1
ATOM 2794 O O . SER A 1 341 ? 8.675 -0.891 -27.764 1.00 45.38 341 SER A O 1
ATOM 2796 N N . ARG A 1 342 ? 8.769 -0.097 -25.662 1.00 48.91 342 ARG A N 1
ATOM 2797 C CA . ARG A 1 342 ? 8.625 1.299 -26.081 1.00 48.91 342 ARG A CA 1
ATOM 2798 C C . ARG A 1 342 ? 9.861 1.587 -26.935 1.00 48.91 342 ARG A C 1
ATOM 2800 O O . ARG A 1 342 ? 10.972 1.511 -26.428 1.00 48.91 342 ARG A O 1
ATOM 2807 N N . GLN A 1 343 ? 9.675 1.852 -28.228 1.00 55.53 343 GLN A N 1
ATOM 2808 C CA . GLN A 1 343 ? 10.760 2.114 -29.190 1.00 55.53 343 GLN A CA 1
ATOM 2809 C C . GLN A 1 343 ? 11.416 3.494 -28.976 1.00 55.53 343 GLN A C 1
ATOM 2811 O O . GLN A 1 343 ? 11.924 4.102 -29.913 1.00 55.53 343 GLN A O 1
ATOM 2816 N N . GLY A 1 344 ? 11.347 4.027 -27.758 1.00 72.00 344 GLY A N 1
ATOM 2817 C CA . GLY A 1 344 ? 11.824 5.353 -27.406 1.00 72.00 344 GLY A CA 1
ATOM 2818 C C . GLY A 1 344 ? 12.912 5.288 -26.340 1.00 72.00 344 GLY A C 1
ATOM 2819 O O . GLY A 1 344 ? 13.049 4.270 -25.658 1.00 72.00 344 GLY A O 1
ATOM 2820 N N . PRO A 1 345 ? 13.669 6.381 -26.179 1.00 79.88 345 PRO A N 1
ATOM 2821 C CA . PRO A 1 345 ? 14.698 6.464 -25.162 1.00 79.88 345 PRO A CA 1
ATOM 2822 C C . PRO A 1 345 ? 14.108 6.300 -23.758 1.00 79.88 345 PRO A C 1
ATOM 2824 O O . PRO A 1 345 ? 13.058 6.855 -23.432 1.00 79.88 345 PRO A O 1
ATOM 2827 N N . LEU A 1 346 ? 14.807 5.546 -22.916 1.00 81.12 346 LEU A N 1
ATOM 2828 C CA . LEU A 1 346 ? 14.460 5.323 -21.521 1.00 81.12 346 LEU A CA 1
ATOM 2829 C C . LEU A 1 346 ? 15.203 6.328 -20.641 1.00 81.12 346 LEU A C 1
ATOM 2831 O O . LEU A 1 346 ? 16.409 6.195 -20.430 1.00 81.12 346 LEU A O 1
ATOM 2835 N N . SER A 1 347 ? 14.490 7.315 -20.101 1.00 82.25 347 SER A N 1
ATOM 2836 C CA . SER A 1 347 ? 15.084 8.272 -19.166 1.00 82.25 347 SER A CA 1
ATOM 2837 C C . SER A 1 347 ? 15.322 7.638 -17.788 1.00 82.25 347 SER A C 1
ATOM 2839 O O . SER A 1 347 ? 14.418 7.097 -17.136 1.00 82.25 347 SER A O 1
ATOM 2841 N N . LEU A 1 348 ? 16.575 7.676 -17.342 1.00 78.25 348 LEU A N 1
ATOM 2842 C CA . LEU A 1 348 ? 17.008 7.234 -16.021 1.00 78.25 348 LEU A CA 1
ATOM 2843 C C . LEU A 1 348 ? 16.980 8.384 -15.013 1.00 78.25 348 LEU A C 1
ATOM 2845 O O . LEU A 1 348 ? 16.560 8.158 -13.877 1.00 78.25 348 LEU A O 1
ATOM 2849 N N . PHE A 1 349 ? 17.369 9.578 -15.459 1.00 76.81 349 PHE A N 1
ATOM 2850 C CA . PHE A 1 349 ? 17.346 10.852 -14.745 1.00 76.81 349 PHE A CA 1
ATOM 2851 C C . PHE A 1 349 ? 17.194 11.985 -15.776 1.00 76.81 349 PHE A C 1
ATOM 2853 O O . PHE A 1 349 ? 17.943 11.988 -16.744 1.00 76.81 349 PHE A O 1
ATOM 2860 N N . ASP A 1 350 ? 16.275 12.935 -15.582 1.00 68.06 350 ASP A N 1
ATOM 2861 C CA . ASP A 1 350 ? 16.080 14.091 -16.477 1.00 68.06 350 ASP A CA 1
ATOM 2862 C C . ASP A 1 350 ? 15.743 15.344 -15.657 1.00 68.06 350 ASP A C 1
ATOM 2864 O O . ASP A 1 350 ? 14.787 15.352 -14.882 1.00 68.06 350 ASP A O 1
ATOM 2868 N N . ALA A 1 351 ? 16.528 16.407 -15.830 1.00 55.66 351 ALA A N 1
ATOM 2869 C CA . ALA A 1 351 ? 16.311 17.704 -15.194 1.00 55.66 351 ALA A CA 1
ATOM 2870 C C . ALA A 1 351 ? 15.108 18.494 -15.761 1.00 55.66 351 ALA A C 1
ATOM 2872 O O . ALA A 1 351 ? 14.754 19.542 -15.227 1.00 55.66 351 ALA A O 1
ATOM 2873 N N . GLY A 1 352 ? 14.492 18.056 -16.858 1.00 46.47 352 GLY A N 1
ATOM 2874 C CA . GLY A 1 352 ? 13.379 18.756 -17.504 1.00 46.47 352 GLY A CA 1
ATOM 2875 C C . GLY A 1 352 ? 11.989 18.448 -16.941 1.00 46.47 352 GLY A C 1
ATOM 2876 O O . GLY A 1 352 ? 11.045 19.159 -17.280 1.00 46.47 352 GLY A O 1
ATOM 2877 N N . TRP A 1 353 ? 11.830 17.401 -16.127 1.00 46.62 353 TRP A N 1
ATOM 2878 C CA . TRP A 1 353 ? 10.519 16.983 -15.619 1.00 46.62 353 TRP A CA 1
ATOM 2879 C C . TRP A 1 353 ? 10.184 17.641 -14.279 1.00 46.62 353 TRP A C 1
ATOM 2881 O O . TRP A 1 353 ? 11.018 17.688 -13.372 1.00 46.62 353 TRP A O 1
ATOM 2891 N N . GLU A 1 354 ? 8.951 18.153 -14.169 1.00 40.69 354 GLU A N 1
ATOM 2892 C CA . GLU A 1 354 ? 8.394 18.687 -12.926 1.00 40.69 354 GLU A CA 1
ATOM 2893 C C . GLU A 1 354 ? 8.583 17.671 -11.797 1.00 40.69 354 GLU A C 1
ATOM 2895 O O . GLU A 1 354 ? 8.339 16.471 -11.929 1.00 40.69 354 GLU A O 1
ATOM 2900 N N . TYR A 1 355 ? 9.111 18.175 -10.694 1.00 42.53 355 TYR A N 1
ATOM 2901 C CA . TYR A 1 355 ? 9.668 17.413 -9.594 1.00 42.53 355 TYR A CA 1
ATOM 2902 C C . TYR A 1 355 ? 8.561 16.736 -8.769 1.00 42.53 355 TYR A C 1
ATOM 2904 O O . TYR A 1 355 ? 8.167 17.240 -7.722 1.00 42.53 355 TYR A O 1
ATOM 2912 N N . GLY A 1 356 ? 8.023 15.620 -9.271 1.00 37.53 356 GLY A N 1
ATOM 2913 C CA . GLY A 1 356 ? 6.941 14.861 -8.625 1.00 37.53 356 GLY A CA 1
ATOM 2914 C C . GLY A 1 356 ? 7.265 13.398 -8.314 1.00 37.53 356 GLY A C 1
ATOM 2915 O O . GLY A 1 356 ? 6.695 12.825 -7.393 1.00 37.53 356 GLY A O 1
ATOM 2916 N N . GLU A 1 357 ? 8.223 12.784 -9.010 1.00 40.75 357 GLU A N 1
ATOM 2917 C CA . GLU A 1 357 ? 8.539 11.364 -8.831 1.00 40.75 357 GLU A CA 1
ATOM 2918 C C . GLU A 1 357 ? 10.048 11.135 -8.856 1.00 40.75 357 GLU A C 1
ATOM 2920 O O . GLU A 1 357 ? 10.630 10.645 -9.827 1.00 40.75 357 GLU A O 1
ATOM 2925 N N . PHE A 1 358 ? 10.723 11.444 -7.749 1.00 44.31 358 PHE A N 1
ATOM 2926 C CA . PHE A 1 358 ? 11.964 10.731 -7.486 1.00 44.31 358 PHE A CA 1
ATOM 2927 C C . PHE A 1 358 ? 11.666 9.238 -7.555 1.00 44.31 358 PHE A C 1
ATOM 2929 O O . PHE A 1 358 ? 10.806 8.740 -6.827 1.00 44.31 358 PHE A O 1
ATOM 2936 N N . LYS A 1 359 ? 12.377 8.526 -8.434 1.00 51.19 359 LYS A N 1
ATOM 2937 C CA . LYS A 1 359 ? 12.362 7.064 -8.512 1.00 51.19 359 LYS A CA 1
ATOM 2938 C C . LYS A 1 359 ? 12.693 6.505 -7.130 1.00 51.19 359 LYS A C 1
ATOM 2940 O O . LYS A 1 359 ? 13.872 6.393 -6.783 1.00 51.19 359 LYS A O 1
ATOM 2945 N N . LYS A 1 360 ? 11.648 6.205 -6.350 1.00 48.22 360 LYS A N 1
ATOM 2946 C CA . LYS A 1 360 ? 11.712 5.646 -5.000 1.00 48.22 360 LYS A CA 1
ATOM 2947 C C . LYS A 1 360 ? 12.722 4.498 -5.015 1.00 48.22 360 LYS A C 1
ATOM 2949 O O . LYS A 1 360 ? 12.523 3.470 -5.652 1.00 48.22 360 LYS A O 1
ATOM 2954 N N . GLY A 1 361 ? 13.867 4.726 -4.379 1.00 51.97 361 GLY A N 1
ATOM 2955 C CA . GLY A 1 361 ? 14.906 3.726 -4.176 1.00 51.97 361 GLY A CA 1
ATOM 2956 C C . GLY A 1 361 ? 16.239 3.952 -4.891 1.00 51.97 361 GLY A C 1
ATOM 2957 O O . GLY A 1 361 ? 17.181 3.279 -4.494 1.00 51.97 361 GLY A O 1
ATOM 2958 N N . SER A 1 362 ? 16.387 4.866 -5.863 1.00 71.44 362 SER A N 1
ATOM 2959 C CA . SER A 1 362 ? 17.741 5.272 -6.306 1.00 71.44 362 SER A CA 1
ATOM 2960 C C . SER A 1 362 ? 18.504 5.899 -5.136 1.00 71.44 362 SER A C 1
ATOM 2962 O O . SER A 1 362 ? 17.926 6.651 -4.354 1.00 71.44 362 SER A O 1
ATOM 2964 N N . TRP A 1 363 ? 19.789 5.586 -5.001 1.00 78.56 363 TRP A N 1
ATOM 2965 C CA . TRP A 1 363 ? 20.546 5.910 -3.792 1.00 78.56 363 TRP A CA 1
ATOM 2966 C C . TRP A 1 363 ? 21.994 6.258 -4.101 1.00 78.56 363 TRP A C 1
ATOM 2968 O O . TRP A 1 363 ? 22.503 5.960 -5.182 1.00 78.56 363 TRP A O 1
ATOM 2978 N N . SER A 1 364 ? 22.682 6.861 -3.140 1.00 80.69 364 SER A N 1
ATOM 2979 C CA . SER A 1 364 ? 24.130 7.033 -3.216 1.00 80.69 364 SER A CA 1
ATOM 2980 C C . SER A 1 364 ? 24.817 6.757 -1.888 1.00 80.69 364 SER A C 1
ATOM 2982 O O . SER A 1 364 ? 24.229 6.931 -0.822 1.00 80.69 364 SER A O 1
ATOM 2984 N N . ASP A 1 365 ? 26.077 6.346 -1.969 1.00 81.88 365 ASP A N 1
ATOM 2985 C CA . ASP A 1 365 ? 26.956 6.076 -0.841 1.00 81.88 365 ASP A CA 1
ATOM 2986 C C . ASP A 1 365 ? 28.199 6.942 -0.890 1.00 81.88 365 ASP A C 1
ATOM 2988 O O . ASP A 1 365 ? 28.736 7.214 -1.968 1.00 81.88 365 ASP A O 1
ATOM 2992 N N . ASN A 1 366 ? 28.701 7.301 0.289 1.00 84.44 366 ASN A N 1
ATOM 2993 C CA . ASN A 1 366 ? 29.898 8.122 0.441 1.00 84.44 366 ASN A CA 1
ATOM 2994 C C . ASN A 1 366 ? 29.844 9.448 -0.336 1.00 84.44 366 ASN A C 1
ATOM 2996 O O . ASN A 1 366 ? 30.882 10.012 -0.676 1.00 84.44 366 ASN A O 1
ATOM 3000 N N . VAL A 1 367 ? 28.641 9.969 -0.587 1.00 84.38 367 VAL A N 1
ATOM 3001 C CA . VAL A 1 367 ? 28.418 11.273 -1.215 1.00 84.38 367 VAL A CA 1
ATOM 3002 C C . VAL A 1 367 ? 28.077 12.322 -0.148 1.00 84.38 367 VAL A C 1
ATOM 3004 O O . VAL A 1 367 ? 27.400 12.024 0.831 1.00 84.38 367 VAL A O 1
ATOM 3007 N N . LEU A 1 368 ? 28.573 13.550 -0.278 1.00 85.06 368 LEU A N 1
ATOM 3008 C CA . LEU A 1 368 ? 28.185 14.691 0.546 1.0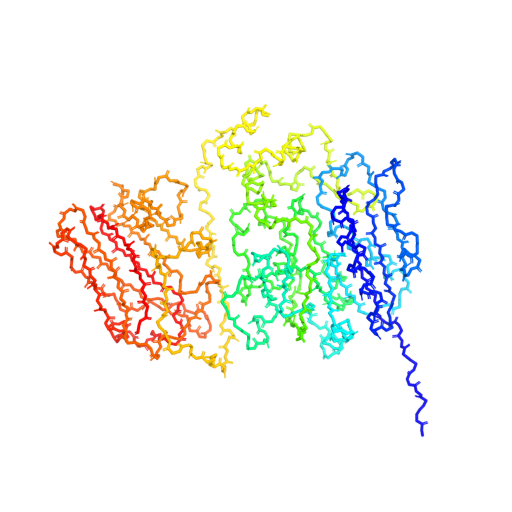0 85.06 368 LEU A CA 1
ATOM 3009 C C . LEU A 1 368 ? 26.754 15.090 0.178 1.00 85.06 368 LEU A C 1
ATOM 3011 O O . LEU A 1 368 ? 26.484 15.451 -0.964 1.00 85.06 368 LEU A O 1
ATOM 3015 N N . HIS A 1 369 ? 25.853 15.043 1.157 1.00 73.56 369 HIS A N 1
ATOM 3016 C CA . HIS A 1 369 ? 24.453 15.428 0.999 1.00 73.56 369 HIS A CA 1
ATOM 3017 C C . HIS A 1 369 ? 24.182 16.763 1.694 1.00 73.56 369 HIS A C 1
ATOM 3019 O O . HIS A 1 369 ? 24.745 17.037 2.754 1.00 73.56 369 HIS A O 1
ATOM 3025 N N . ALA A 1 370 ? 23.271 17.559 1.128 1.00 57.59 370 ALA A N 1
ATOM 3026 C CA . ALA A 1 370 ? 22.650 18.683 1.832 1.00 57.59 370 ALA A CA 1
ATOM 3027 C C . ALA A 1 370 ? 21.499 18.234 2.765 1.00 57.59 370 ALA A C 1
ATOM 3029 O O . ALA A 1 370 ? 21.100 18.997 3.638 1.00 57.59 370 ALA A O 1
ATOM 3030 N N . GLY A 1 371 ? 20.995 17.002 2.597 1.00 53.78 371 GLY A N 1
ATOM 3031 C CA . GLY A 1 371 ? 19.869 16.413 3.337 1.00 53.78 371 GLY A CA 1
ATOM 3032 C C . GLY A 1 371 ? 20.161 14.999 3.882 1.00 53.78 371 GLY A C 1
ATOM 3033 O O . GLY A 1 371 ? 21.329 14.621 4.018 1.00 53.78 371 GLY A O 1
ATOM 3034 N N . PRO A 1 372 ? 19.139 14.195 4.233 1.00 46.06 372 PRO A N 1
ATOM 3035 C CA . PRO A 1 372 ? 19.317 12.870 4.827 1.00 46.06 372 PRO A CA 1
ATOM 3036 C C . PRO A 1 372 ? 20.182 11.921 3.959 1.00 46.06 372 PRO A C 1
ATOM 3038 O O . PRO A 1 372 ? 19.936 11.732 2.775 1.00 46.06 372 PRO A O 1
ATOM 3041 N N . ASN A 1 373 ? 21.209 11.301 4.565 1.00 52.56 373 ASN A N 1
ATOM 3042 C CA . ASN A 1 373 ? 22.123 10.359 3.893 1.00 52.56 373 ASN A CA 1
ATOM 3043 C C . ASN A 1 373 ? 21.374 9.191 3.211 1.00 52.56 373 ASN A C 1
ATOM 3045 O O . ASN A 1 373 ? 20.570 8.540 3.879 1.00 52.56 373 ASN A O 1
ATOM 3049 N N . ARG A 1 374 ? 21.767 8.876 1.961 1.00 53.38 374 ARG A N 1
ATOM 3050 C CA . ARG A 1 374 ? 21.368 7.755 1.066 1.00 53.38 374 ARG A CA 1
ATOM 3051 C C . ARG A 1 374 ? 20.419 8.080 -0.086 1.00 53.38 374 ARG A C 1
ATOM 3053 O O . ARG A 1 374 ? 20.375 7.289 -1.021 1.00 53.38 374 ARG A O 1
ATOM 3060 N N . GLU A 1 375 ? 19.736 9.215 -0.099 1.00 68.00 375 GLU A N 1
ATOM 3061 C CA . GLU A 1 375 ? 18.990 9.653 -1.290 1.00 68.00 375 GLU A CA 1
ATOM 3062 C C . GLU A 1 375 ? 19.926 10.267 -2.330 1.00 68.00 375 GLU A C 1
ATOM 3064 O O . GLU A 1 375 ? 20.971 10.802 -1.976 1.00 68.00 375 GLU A O 1
ATOM 3069 N N . LEU A 1 376 ? 19.568 10.227 -3.614 1.00 75.25 376 LEU A N 1
ATOM 3070 C CA . LEU A 1 376 ? 20.337 10.946 -4.629 1.00 75.25 376 LEU A CA 1
ATOM 3071 C C . LEU A 1 376 ? 20.413 12.449 -4.271 1.00 75.25 376 LEU A C 1
ATOM 3073 O O . LEU A 1 376 ? 19.371 13.083 -4.113 1.00 75.25 376 LEU A O 1
ATOM 3077 N N . PRO A 1 377 ? 21.612 13.046 -4.143 1.00 80.00 377 PRO A N 1
ATOM 3078 C CA . PRO A 1 377 ? 21.767 14.452 -3.771 1.00 80.00 377 PRO A CA 1
ATOM 3079 C C . PRO A 1 377 ? 21.398 15.353 -4.947 1.00 80.00 377 PRO A C 1
ATOM 3081 O O . PRO A 1 377 ? 22.228 15.634 -5.811 1.00 80.00 377 PRO A O 1
ATOM 3084 N N . VAL A 1 378 ? 20.149 15.800 -4.996 1.00 78.38 378 VAL A N 1
ATOM 3085 C CA . VAL A 1 378 ? 19.685 16.678 -6.070 1.00 78.38 378 VAL A CA 1
ATOM 3086 C C . VAL A 1 378 ? 19.595 18.120 -5.582 1.00 78.38 378 VAL A C 1
ATOM 3088 O O . VAL A 1 378 ? 18.919 18.427 -4.603 1.00 78.38 378 VAL A O 1
ATOM 3091 N N . GLU A 1 379 ? 20.303 19.011 -6.271 1.00 81.62 379 GLU A N 1
ATOM 3092 C CA . GLU A 1 379 ? 20.310 20.452 -6.031 1.00 81.62 379 GLU A CA 1
ATOM 3093 C C . GLU A 1 379 ? 19.557 21.173 -7.154 1.00 81.62 379 GLU A C 1
ATOM 3095 O O . GLU A 1 379 ? 19.722 20.853 -8.331 1.00 81.62 379 GLU A O 1
ATOM 3100 N N . PHE A 1 380 ? 18.781 22.203 -6.816 1.00 76.56 380 PHE A N 1
ATOM 3101 C CA . PHE A 1 380 ? 18.178 23.084 -7.815 1.00 76.56 380 PHE A CA 1
ATOM 3102 C C . PHE A 1 380 ? 19.096 24.257 -8.124 1.00 76.56 380 PHE A C 1
ATOM 3104 O O . PHE A 1 380 ? 19.462 25.026 -7.233 1.00 76.56 380 PHE A O 1
ATOM 3111 N N . ARG A 1 381 ? 19.430 24.444 -9.404 1.00 77.62 381 ARG A N 1
ATOM 3112 C CA . ARG A 1 381 ? 20.181 25.615 -9.872 1.00 77.62 381 ARG A CA 1
ATOM 3113 C C . ARG A 1 381 ? 19.526 26.208 -11.104 1.00 77.62 381 ARG A C 1
ATOM 3115 O O . ARG A 1 381 ? 19.302 25.509 -12.088 1.00 77.62 381 ARG A O 1
ATOM 3122 N N . SER A 1 382 ? 19.223 27.502 -11.034 1.00 82.31 382 SER A N 1
ATOM 3123 C CA . SER A 1 382 ? 18.524 28.237 -12.098 1.00 82.31 382 SER A CA 1
ATOM 3124 C C . SER A 1 382 ? 17.209 27.576 -12.539 1.00 82.31 382 SER A C 1
ATOM 3126 O O . SER A 1 382 ? 16.876 27.592 -13.718 1.00 82.31 382 SER A O 1
ATOM 3128 N N . GLY A 1 383 ? 16.473 26.976 -11.596 1.00 70.31 383 GLY A N 1
ATOM 3129 C CA . GLY A 1 383 ? 15.184 26.330 -11.864 1.00 70.31 383 GLY A CA 1
ATOM 3130 C C . GLY A 1 383 ? 15.261 24.900 -12.407 1.00 70.31 383 GLY A C 1
ATOM 3131 O O . GLY A 1 383 ? 14.215 24.309 -12.643 1.00 70.31 383 GLY A O 1
ATOM 3132 N N . SER A 1 384 ? 16.457 24.321 -12.566 1.00 72.12 384 SER A N 1
ATOM 3133 C CA . SER A 1 384 ? 16.625 22.937 -13.028 1.00 72.12 384 SER A CA 1
ATOM 3134 C C . SER A 1 384 ? 17.278 22.052 -11.953 1.00 72.12 384 SER A C 1
ATOM 3136 O O . SER A 1 384 ? 18.275 22.475 -11.352 1.00 72.12 38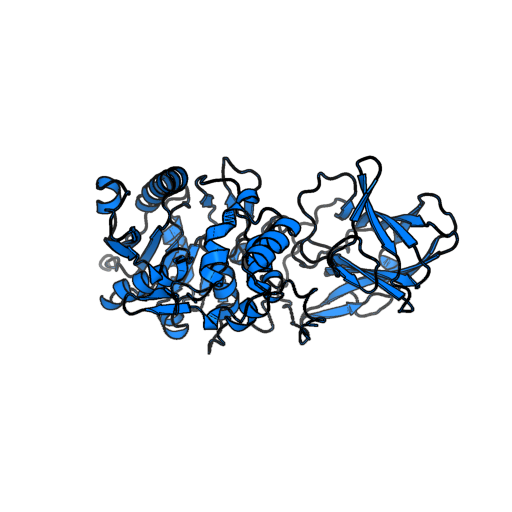4 SER A O 1
ATOM 3138 N N . PRO A 1 385 ? 16.765 20.828 -11.724 1.00 75.50 385 PRO A N 1
ATOM 3139 C CA . PRO A 1 385 ? 17.426 19.787 -10.946 1.00 75.50 385 PRO A CA 1
ATOM 3140 C C . PRO A 1 385 ? 18.816 19.444 -11.462 1.00 75.50 385 PRO A C 1
ATOM 3142 O O . PRO A 1 385 ? 19.048 19.377 -12.670 1.00 75.50 385 PRO A O 1
ATOM 3145 N N . ARG A 1 386 ? 19.728 19.132 -10.547 1.00 84.44 386 ARG A N 1
ATOM 3146 C CA . ARG A 1 386 ? 21.042 18.568 -10.855 1.00 84.44 386 ARG A CA 1
ATOM 3147 C C . ARG A 1 386 ? 21.407 17.534 -9.815 1.00 84.44 386 ARG A C 1
ATOM 3149 O O . ARG A 1 386 ? 21.374 17.830 -8.626 1.00 84.44 386 ARG A O 1
ATOM 3156 N N . LEU A 1 387 ? 21.785 16.341 -10.253 1.00 86.56 387 LEU A N 1
ATOM 3157 C CA . LEU A 1 387 ? 22.360 15.340 -9.367 1.00 86.56 387 LEU A CA 1
ATOM 3158 C C . LEU A 1 387 ? 23.816 15.724 -9.068 1.00 86.56 387 LEU A C 1
ATOM 3160 O O . LEU A 1 387 ? 24.666 15.650 -9.954 1.00 86.56 387 LEU A O 1
ATOM 3164 N N . THR A 1 388 ? 24.095 16.132 -7.832 1.00 89.31 388 THR A N 1
ATOM 3165 C CA . THR A 1 388 ? 25.393 16.657 -7.390 1.00 89.31 388 THR A CA 1
ATOM 3166 C C . THR A 1 388 ? 26.153 15.608 -6.580 1.00 89.31 388 THR A C 1
ATOM 3168 O O . THR A 1 388 ? 25.944 15.444 -5.381 1.00 89.31 388 THR A O 1
ATOM 3171 N N . LEU A 1 389 ? 27.080 14.896 -7.219 1.00 91.00 389 LEU A N 1
ATOM 3172 C CA . LEU A 1 389 ? 27.851 13.814 -6.604 1.00 91.00 389 LEU A CA 1
ATOM 3173 C C . LEU A 1 389 ? 29.228 14.322 -6.171 1.00 91.00 389 LEU A C 1
ATOM 3175 O O . LEU A 1 389 ? 30.073 14.619 -7.011 1.00 91.00 389 LEU A O 1
ATOM 3179 N N . ARG A 1 390 ? 29.452 14.428 -4.857 1.00 89.94 390 ARG A N 1
ATOM 3180 C CA . ARG A 1 390 ? 30.710 14.868 -4.226 1.00 89.94 390 ARG A CA 1
ATOM 3181 C C . ARG A 1 390 ? 31.160 13.870 -3.165 1.00 89.94 390 ARG A C 1
ATOM 3183 O O . ARG A 1 390 ? 30.376 13.577 -2.279 1.00 89.94 390 ARG A O 1
ATOM 3190 N N . GLY A 1 391 ? 32.397 13.386 -3.176 1.00 87.56 391 GLY A N 1
ATOM 3191 C CA . GLY A 1 391 ? 32.851 12.416 -2.168 1.00 87.56 391 GLY A CA 1
ATOM 3192 C C . GLY A 1 391 ? 32.878 12.959 -0.729 1.00 87.56 391 GLY A C 1
ATOM 3193 O O . GLY A 1 391 ? 33.376 14.059 -0.483 1.00 87.56 391 GLY A O 1
ATOM 3194 N N . LYS A 1 392 ? 32.414 12.168 0.250 1.00 83.31 392 LYS A N 1
ATOM 3195 C CA . LYS A 1 392 ? 32.735 12.366 1.674 1.00 83.31 392 LYS A CA 1
ATOM 3196 C C . LYS A 1 392 ? 34.229 12.103 1.818 1.00 83.31 392 LYS A C 1
ATOM 3198 O O . LYS A 1 392 ? 34.678 10.996 1.532 1.00 83.31 392 LYS A O 1
ATOM 3203 N N . GLY A 1 393 ? 35.007 13.098 2.237 1.00 78.19 393 GLY A N 1
ATOM 3204 C CA . GLY A 1 393 ? 36.474 13.043 2.305 1.00 78.19 393 GLY A CA 1
ATOM 3205 C C . GLY A 1 393 ? 37.084 11.975 3.234 1.00 78.19 393 GLY A C 1
ATOM 3206 O O . GLY A 1 393 ? 38.232 12.103 3.623 1.00 78.19 393 GLY A O 1
ATOM 3207 N N . GLU A 1 394 ? 36.354 10.942 3.621 1.00 81.56 394 GLU A N 1
ATOM 3208 C CA . GLU A 1 394 ? 36.789 9.853 4.499 1.00 81.56 394 GLU A CA 1
ATOM 3209 C C . GLU A 1 394 ? 36.969 8.534 3.734 1.00 81.56 394 GLU A C 1
ATOM 3211 O O . GLU A 1 394 ? 37.589 7.606 4.242 1.00 81.56 394 GLU A O 1
ATOM 3216 N N . THR A 1 395 ? 36.473 8.455 2.495 1.00 81.75 395 THR A N 1
ATOM 3217 C CA . THR A 1 395 ? 36.545 7.253 1.652 1.00 81.75 395 THR A CA 1
ATOM 3218 C C . THR A 1 395 ? 37.187 7.567 0.306 1.00 81.75 395 THR A C 1
ATOM 3220 O O . THR A 1 395 ? 37.125 8.699 -0.172 1.00 81.75 395 THR A O 1
ATOM 3223 N N . ASP A 1 396 ? 37.807 6.567 -0.320 1.00 88.12 396 ASP A N 1
ATOM 3224 C CA . ASP A 1 396 ? 38.532 6.753 -1.587 1.00 88.12 396 ASP A CA 1
ATOM 3225 C C . ASP A 1 396 ? 37.611 6.894 -2.807 1.00 88.12 396 ASP A C 1
ATOM 3227 O O . ASP A 1 396 ? 38.049 7.311 -3.884 1.00 88.12 396 ASP A O 1
ATOM 3231 N N . HIS A 1 397 ? 36.333 6.544 -2.657 1.00 88.75 397 HIS A N 1
ATOM 3232 C CA . HIS A 1 397 ? 35.356 6.563 -3.734 1.00 88.75 397 HIS A CA 1
ATOM 3233 C C . HIS A 1 397 ? 33.945 6.811 -3.213 1.00 88.75 397 HIS A C 1
ATOM 3235 O O . HIS A 1 397 ? 33.610 6.470 -2.081 1.00 88.75 397 HIS A O 1
ATOM 3241 N N . TRP A 1 398 ? 33.096 7.307 -4.100 1.00 91.31 398 TRP A N 1
ATOM 3242 C CA . TRP A 1 398 ? 31.659 7.394 -3.886 1.00 91.31 398 TRP A CA 1
ATOM 3243 C C . TRP A 1 398 ? 30.911 6.572 -4.931 1.00 91.31 398 TRP A C 1
ATOM 3245 O O . TRP A 1 398 ? 31.470 6.221 -5.974 1.00 91.31 398 TRP A O 1
ATOM 3255 N N . ASN A 1 399 ? 29.657 6.225 -4.647 1.00 89.94 399 ASN A N 1
ATOM 3256 C CA . ASN A 1 399 ? 28.810 5.479 -5.573 1.00 89.94 399 ASN A CA 1
ATOM 3257 C C . ASN A 1 399 ? 27.415 6.097 -5.652 1.00 89.94 399 ASN A C 1
ATOM 3259 O O . ASN A 1 399 ? 26.845 6.446 -4.628 1.00 89.94 399 ASN A O 1
ATOM 3263 N N . ALA A 1 400 ? 26.844 6.180 -6.844 1.00 89.06 400 ALA A N 1
ATOM 3264 C CA . ALA A 1 400 ? 25.451 6.530 -7.073 1.00 89.06 400 ALA A CA 1
ATOM 3265 C C . ALA A 1 400 ? 24.798 5.444 -7.924 1.00 89.06 400 ALA A C 1
ATOM 3267 O O . ALA A 1 400 ? 25.378 4.973 -8.900 1.00 89.06 400 ALA A O 1
ATOM 3268 N N . VAL A 1 401 ? 23.593 5.035 -7.552 1.00 87.00 401 VAL A N 1
ATOM 3269 C CA . VAL A 1 401 ? 22.855 3.956 -8.199 1.00 87.00 401 VAL A CA 1
ATOM 3270 C C . VAL A 1 401 ? 21.515 4.487 -8.672 1.00 87.00 401 VAL A C 1
ATOM 3272 O O . VAL A 1 401 ? 20.676 4.895 -7.871 1.00 87.00 401 VAL A O 1
ATOM 3275 N N . LEU A 1 402 ? 21.317 4.440 -9.986 1.00 86.19 402 LEU A N 1
ATOM 3276 C CA . LEU A 1 402 ? 20.088 4.843 -10.655 1.00 86.19 402 LEU A CA 1
ATOM 3277 C C . LEU A 1 402 ? 19.286 3.599 -11.028 1.00 86.19 402 LEU A C 1
ATOM 3279 O O . LEU A 1 402 ? 19.765 2.740 -11.775 1.00 86.19 402 LEU A O 1
ATOM 3283 N N . ALA A 1 403 ? 18.058 3.497 -10.527 1.00 80.00 403 ALA A N 1
ATOM 3284 C CA . ALA A 1 403 ? 17.144 2.443 -10.941 1.00 80.00 403 ALA A CA 1
ATOM 3285 C C . ALA A 1 403 ? 16.710 2.657 -12.401 1.00 80.00 403 ALA A C 1
ATOM 3287 O O . ALA A 1 403 ? 16.303 3.756 -12.795 1.00 80.00 403 ALA A O 1
ATOM 3288 N N . VAL A 1 404 ? 16.764 1.594 -13.210 1.00 80.25 404 VAL A N 1
ATOM 3289 C CA . VAL A 1 404 ? 16.333 1.651 -14.614 1.00 80.25 404 VAL A CA 1
ATOM 3290 C C . VAL A 1 404 ? 14.835 1.955 -14.694 1.00 80.25 404 VAL A C 1
ATOM 3292 O O . VAL A 1 404 ? 14.413 2.811 -15.472 1.00 80.25 404 VAL A O 1
ATOM 3295 N N . ARG A 1 405 ? 14.044 1.343 -13.804 1.00 69.62 405 ARG A N 1
ATOM 3296 C CA . ARG A 1 405 ? 12.617 1.633 -13.595 1.00 69.62 405 ARG A CA 1
ATOM 3297 C C . ARG A 1 405 ? 12.346 2.067 -12.146 1.00 69.62 405 ARG A C 1
ATOM 3299 O O . ARG A 1 405 ? 13.049 1.587 -11.256 1.00 69.62 405 ARG A O 1
ATOM 3306 N N . PRO A 1 406 ? 11.335 2.921 -11.884 1.00 57.59 406 PRO A N 1
ATOM 3307 C CA . PRO A 1 406 ? 11.038 3.426 -10.536 1.00 57.59 406 PRO A CA 1
ATOM 3308 C C . PRO A 1 406 ? 10.769 2.322 -9.503 1.00 57.59 406 PRO A C 1
ATOM 3310 O O . PRO A 1 406 ? 11.208 2.411 -8.366 1.00 57.59 406 PRO A O 1
ATOM 3313 N N . ASN A 1 407 ? 10.118 1.237 -9.921 1.00 55.22 407 ASN A N 1
ATOM 3314 C CA . ASN A 1 407 ? 9.787 0.079 -9.084 1.00 55.22 407 ASN A CA 1
ATOM 3315 C C . ASN A 1 407 ? 10.917 -0.964 -8.973 1.00 55.22 407 ASN A C 1
ATOM 3317 O O . ASN A 1 407 ? 10.667 -2.101 -8.577 1.00 55.22 407 ASN A O 1
ATOM 3321 N N . TRP A 1 408 ? 12.149 -0.631 -9.378 1.00 63.94 408 TRP A N 1
ATOM 3322 C CA . TRP A 1 408 ? 13.299 -1.544 -9.368 1.00 63.94 408 TRP A CA 1
ATOM 3323 C C . TRP A 1 408 ? 13.129 -2.827 -10.193 1.00 63.94 408 TRP A C 1
ATOM 3325 O O . TRP A 1 408 ? 13.913 -3.767 -10.034 1.00 63.94 408 TRP A O 1
ATOM 3335 N N . THR A 1 409 ? 12.158 -2.879 -11.104 1.00 66.12 409 THR A N 1
ATOM 3336 C CA . THR A 1 409 ? 12.071 -3.971 -12.076 1.00 66.12 409 THR A CA 1
ATOM 3337 C C . THR A 1 409 ? 13.119 -3.796 -13.177 1.00 66.12 409 THR A C 1
ATOM 3339 O O . THR A 1 409 ? 13.599 -2.693 -13.448 1.00 66.12 409 THR A O 1
ATOM 3342 N N . TRP A 1 410 ? 13.517 -4.903 -13.803 1.00 77.75 410 TRP A N 1
ATOM 3343 C CA . TRP A 1 410 ? 14.438 -4.865 -14.933 1.00 77.75 410 TRP A CA 1
ATOM 3344 C C . TRP A 1 410 ? 13.746 -4.356 -16.208 1.00 77.75 410 TRP A C 1
ATOM 3346 O O . TRP A 1 410 ? 12.524 -4.460 -16.365 1.00 77.75 410 TRP A O 1
ATOM 3356 N N . ALA A 1 411 ? 14.537 -3.821 -17.133 1.00 80.00 411 ALA A N 1
ATOM 3357 C CA . ALA A 1 411 ? 14.122 -3.452 -18.477 1.00 80.00 411 ALA A CA 1
ATOM 3358 C C . ALA A 1 411 ? 14.957 -4.195 -19.524 1.00 80.00 411 ALA A C 1
ATOM 3360 O O . ALA A 1 411 ? 16.127 -4.509 -19.292 1.00 80.00 411 ALA A O 1
ATOM 3361 N N . ASP A 1 412 ? 14.338 -4.429 -20.679 1.00 84.25 412 ASP A N 1
ATOM 3362 C CA . ASP A 1 412 ? 15.047 -4.858 -21.874 1.00 84.25 412 ASP A CA 1
ATOM 3363 C C . ASP A 1 412 ? 15.666 -3.634 -22.554 1.00 84.25 412 ASP A C 1
ATOM 3365 O O . ASP A 1 412 ? 14.950 -2.772 -23.063 1.00 84.25 412 ASP A O 1
ATOM 3369 N N . LEU A 1 413 ? 16.994 -3.540 -22.496 1.00 88.62 413 LEU A N 1
ATOM 3370 C CA . LEU A 1 413 ? 17.793 -2.509 -23.154 1.00 88.62 413 LEU A CA 1
ATOM 3371 C C . LEU A 1 413 ? 18.424 -3.016 -24.460 1.00 88.62 413 LEU A C 1
ATOM 3373 O O . LEU A 1 413 ? 19.133 -2.259 -25.112 1.00 88.62 413 LEU A O 1
ATOM 3377 N N . SER A 1 414 ? 18.183 -4.269 -24.868 1.00 86.31 414 SER A N 1
ATOM 3378 C CA . SER A 1 414 ? 18.824 -4.871 -26.050 1.00 86.31 414 SER A CA 1
ATOM 3379 C C . SER A 1 414 ? 18.366 -4.260 -27.377 1.00 86.31 414 SER A C 1
ATOM 3381 O O . SER A 1 414 ? 19.042 -4.400 -28.393 1.00 86.31 414 SER A O 1
ATOM 3383 N N . CYS A 1 415 ? 17.226 -3.563 -27.380 1.00 83.88 415 CYS A N 1
ATOM 3384 C CA . CYS A 1 415 ? 16.754 -2.791 -28.528 1.00 83.88 415 CYS A CA 1
ATOM 3385 C C . CYS A 1 415 ? 17.305 -1.356 -28.576 1.00 83.88 415 CYS A C 1
ATOM 3387 O O . CYS A 1 415 ? 17.025 -0.636 -29.534 1.00 83.88 415 CYS A O 1
ATOM 3389 N N . LEU A 1 416 ? 18.042 -0.931 -27.548 1.00 88.88 416 LEU A N 1
ATOM 3390 C CA . LEU A 1 416 ? 18.655 0.390 -27.445 1.00 88.88 416 LEU A CA 1
ATOM 3391 C C . LEU A 1 416 ? 20.140 0.297 -27.815 1.00 88.88 416 LEU A C 1
ATOM 3393 O O . LEU A 1 416 ? 20.726 -0.783 -27.866 1.00 88.88 416 LEU A O 1
ATOM 3397 N N . ARG A 1 417 ? 20.754 1.433 -28.134 1.00 91.38 417 ARG A N 1
ATOM 3398 C CA . ARG A 1 417 ? 22.113 1.515 -28.683 1.00 91.38 417 ARG A CA 1
ATOM 3399 C C . ARG A 1 417 ? 23.125 2.015 -27.672 1.00 91.38 417 ARG A C 1
ATOM 3401 O O . ARG A 1 417 ? 24.261 1.543 -27.676 1.00 91.38 417 ARG A O 1
ATOM 3408 N N . ALA A 1 418 ? 22.759 2.992 -26.847 1.00 93.62 418 ALA A N 1
ATOM 3409 C CA . ALA A 1 418 ? 23.728 3.652 -25.984 1.00 93.62 418 ALA A CA 1
ATOM 3410 C C . ALA A 1 418 ? 23.142 4.147 -24.661 1.00 93.62 418 ALA A C 1
ATOM 3412 O O . ALA A 1 418 ? 21.987 4.549 -24.579 1.00 93.62 418 ALA A O 1
ATOM 3413 N N . LEU A 1 419 ? 23.987 4.199 -23.633 1.00 93.25 419 LEU A N 1
ATOM 3414 C CA . LEU A 1 419 ? 23.766 5.019 -22.448 1.00 93.25 419 LEU A CA 1
ATOM 3415 C C . LEU A 1 419 ? 24.306 6.425 -22.735 1.00 93.25 419 LEU A C 1
ATOM 3417 O O . LEU A 1 419 ? 25.497 6.603 -22.989 1.00 93.25 419 LEU A O 1
ATOM 3421 N N . GLN A 1 420 ? 23.436 7.423 -22.700 1.00 94.00 420 GLN A N 1
ATOM 3422 C CA . GLN A 1 420 ? 23.790 8.828 -22.823 1.00 94.00 420 GLN A CA 1
ATOM 3423 C C . GLN A 1 420 ? 23.703 9.503 -21.455 1.00 94.00 420 GLN A C 1
ATOM 3425 O O . GLN A 1 420 ? 22.736 9.314 -20.721 1.00 94.00 420 GLN A O 1
ATOM 3430 N N . MET A 1 421 ? 24.719 10.288 -21.111 1.00 93.25 421 MET A N 1
ATOM 3431 C CA . MET A 1 421 ? 24.781 11.031 -19.857 1.00 93.25 421 MET A CA 1
ATOM 3432 C C . MET A 1 421 ? 25.355 12.422 -20.095 1.00 93.25 421 MET A C 1
ATOM 3434 O O . MET A 1 421 ? 26.413 12.555 -20.713 1.00 93.25 421 MET A O 1
ATOM 3438 N N . THR A 1 422 ? 24.685 13.445 -19.573 1.00 90.94 422 THR A N 1
ATOM 3439 C CA . THR A 1 422 ? 25.166 14.830 -19.594 1.00 90.94 422 THR A CA 1
ATOM 3440 C C . THR A 1 422 ? 25.708 15.195 -18.221 1.00 90.94 422 THR A C 1
ATOM 3442 O O . THR A 1 422 ? 24.991 15.138 -17.221 1.00 90.94 422 THR A O 1
ATOM 3445 N N . VAL A 1 423 ? 26.999 15.518 -18.182 1.00 91.69 423 VAL A N 1
ATOM 3446 C CA . VAL A 1 423 ? 27.795 15.658 -16.961 1.00 91.69 423 VAL A CA 1
ATOM 3447 C C . VAL A 1 423 ? 28.674 16.905 -17.030 1.00 91.69 423 VAL A C 1
ATOM 3449 O O . VAL A 1 423 ? 29.244 17.212 -18.072 1.00 91.69 423 VAL A O 1
ATOM 3452 N N . THR A 1 424 ? 28.814 17.592 -15.902 1.00 89.06 424 THR A N 1
ATOM 3453 C CA . THR A 1 424 ? 29.715 18.733 -15.699 1.00 89.06 424 THR A CA 1
ATOM 3454 C C . THR A 1 424 ? 30.651 18.416 -14.530 1.00 89.06 424 THR A C 1
ATOM 3456 O O . THR A 1 424 ? 30.188 17.906 -13.507 1.00 89.06 424 THR A O 1
ATOM 3459 N N . THR A 1 425 ? 31.951 18.704 -14.648 1.00 88.56 425 THR A N 1
ATOM 3460 C CA . THR A 1 425 ? 32.921 18.533 -13.548 1.00 88.56 425 THR A CA 1
ATOM 3461 C C . THR A 1 425 ? 33.273 19.879 -12.917 1.00 88.56 425 THR A C 1
ATOM 3463 O O . THR A 1 425 ? 33.287 20.905 -13.590 1.00 88.56 425 THR A O 1
ATOM 3466 N N . ALA A 1 426 ? 33.560 19.907 -11.614 1.00 79.88 426 ALA A N 1
ATOM 3467 C CA . ALA A 1 426 ? 33.944 21.159 -10.944 1.00 79.88 426 ALA A CA 1
ATOM 3468 C C . ALA A 1 426 ? 35.463 21.393 -10.863 1.00 79.88 426 ALA A C 1
ATOM 3470 O O . ALA A 1 426 ? 35.903 22.530 -10.713 1.00 79.88 426 ALA A O 1
ATOM 3471 N N . SER A 1 427 ? 36.262 20.326 -10.918 1.00 70.19 427 SER A N 1
ATOM 3472 C CA . SER A 1 427 ? 37.700 20.316 -10.595 1.00 70.19 427 SER A CA 1
ATOM 3473 C C . SER A 1 427 ? 38.614 20.077 -11.804 1.00 70.19 427 SER A C 1
ATOM 3475 O O . SER A 1 427 ? 39.828 19.958 -11.638 1.00 70.19 427 SER A O 1
ATOM 3477 N N . GLY A 1 428 ? 38.066 20.039 -13.025 1.00 73.44 428 GLY A N 1
ATOM 3478 C CA . GLY A 1 428 ? 38.812 19.722 -14.245 1.00 73.44 428 GLY A CA 1
ATOM 3479 C C . GLY A 1 428 ? 38.801 18.223 -14.552 1.00 73.44 428 GLY A C 1
ATOM 3480 O O . GLY A 1 428 ? 37.726 17.625 -14.608 1.00 73.44 428 GLY A O 1
ATOM 3481 N N . LYS A 1 429 ? 39.986 17.631 -14.776 1.00 83.38 429 LYS A N 1
ATOM 3482 C CA . LYS A 1 429 ? 40.137 16.237 -15.225 1.00 83.38 429 LYS A CA 1
ATOM 3483 C C . LYS A 1 429 ? 39.680 15.230 -14.171 1.00 83.38 429 LYS A C 1
ATOM 3485 O O . LYS A 1 429 ? 40.412 14.939 -13.229 1.00 83.38 429 LYS A O 1
ATOM 3490 N N . GLU A 1 430 ? 38.510 14.644 -14.379 1.00 88.38 430 GLU A N 1
ATOM 3491 C CA . GLU A 1 430 ? 37.923 13.626 -13.513 1.00 88.38 430 GLU A CA 1
ATOM 3492 C C . GLU A 1 430 ? 37.809 12.277 -14.221 1.00 88.38 430 GLU A C 1
ATOM 3494 O O . GLU A 1 430 ? 37.809 12.176 -15.449 1.00 88.38 430 GLU A O 1
ATOM 3499 N N . THR A 1 431 ? 37.719 11.202 -13.442 1.00 91.25 431 THR A N 1
ATOM 3500 C CA . THR A 1 431 ? 37.473 9.858 -13.975 1.00 91.25 431 THR A CA 1
ATOM 3501 C C . THR A 1 431 ? 36.347 9.190 -13.217 1.00 91.25 431 THR A C 1
ATOM 3503 O O . THR A 1 431 ? 36.373 9.100 -11.988 1.00 91.25 431 THR A O 1
ATOM 3506 N N . ILE A 1 432 ? 35.383 8.679 -13.974 1.00 94.12 432 ILE A N 1
ATOM 3507 C CA . ILE A 1 432 ? 34.217 7.985 -13.441 1.00 94.12 432 ILE A CA 1
ATOM 3508 C C . ILE A 1 432 ? 34.123 6.593 -14.049 1.00 94.12 432 ILE A C 1
ATOM 3510 O O . ILE A 1 432 ? 34.626 6.331 -15.143 1.00 94.12 432 ILE A O 1
ATOM 3514 N N . ARG A 1 433 ? 33.484 5.698 -13.313 1.00 96.00 433 ARG A N 1
ATOM 3515 C CA . ARG A 1 433 ? 33.282 4.298 -13.664 1.00 96.00 433 ARG A CA 1
ATOM 3516 C C . ARG A 1 433 ? 31.797 4.026 -13.739 1.00 96.00 433 ARG A C 1
ATOM 3518 O O . ARG A 1 433 ? 31.058 4.416 -12.834 1.00 96.00 433 ARG A O 1
ATOM 3525 N N . LEU A 1 434 ? 31.379 3.378 -14.814 1.00 95.75 434 LEU A N 1
ATOM 3526 C CA . LEU A 1 434 ? 29.991 3.034 -15.063 1.00 95.75 434 LEU A CA 1
ATOM 3527 C C . LEU A 1 434 ? 29.850 1.526 -15.183 1.00 95.75 434 LEU A C 1
ATOM 3529 O O . LEU A 1 434 ? 30.581 0.901 -15.950 1.00 95.75 434 LEU A O 1
ATOM 3533 N N . CYS A 1 435 ? 28.865 0.974 -14.484 1.00 95.62 435 CYS A N 1
ATOM 3534 C CA . CYS A 1 435 ? 28.456 -0.415 -14.648 1.00 95.62 435 CYS A CA 1
ATOM 3535 C C . CYS A 1 435 ? 26.937 -0.502 -14.770 1.00 95.62 435 CYS A C 1
ATOM 3537 O O . CYS A 1 435 ? 26.193 0.219 -14.101 1.00 95.62 435 CYS A O 1
ATOM 3539 N N . LEU A 1 436 ? 26.471 -1.429 -15.590 1.00 94.50 436 LEU A N 1
ATOM 3540 C CA . LEU A 1 436 ? 25.099 -1.894 -15.602 1.00 94.50 436 LEU A CA 1
ATOM 3541 C C . LEU A 1 436 ? 25.001 -3.138 -14.727 1.00 94.50 436 LEU A C 1
ATOM 3543 O O . LEU A 1 436 ? 25.920 -3.950 -14.661 1.00 94.50 436 LEU A O 1
ATOM 3547 N N . HIS A 1 437 ? 23.861 -3.315 -14.077 1.00 91.81 437 HIS A N 1
ATOM 3548 C CA . HIS A 1 437 ? 23.574 -4.542 -13.350 1.00 91.81 437 HIS A CA 1
ATOM 3549 C C . HIS A 1 437 ? 22.368 -5.213 -13.983 1.00 91.81 437 HIS A C 1
ATOM 3551 O O . HIS A 1 437 ? 21.280 -4.628 -14.028 1.00 91.81 437 HIS A O 1
ATOM 3557 N N . SER A 1 438 ? 22.564 -6.431 -14.473 1.00 88.88 438 SER A N 1
ATOM 3558 C CA . SER A 1 438 ? 21.492 -7.283 -14.971 1.00 88.88 438 SER A CA 1
ATOM 3559 C C . SER A 1 438 ? 21.122 -8.334 -13.934 1.00 88.88 438 SER A C 1
ATOM 3561 O O . SER A 1 438 ? 21.899 -8.652 -13.032 1.00 88.88 438 SER A O 1
ATOM 3563 N N . ILE A 1 439 ? 19.899 -8.842 -14.031 1.00 78.12 439 ILE A N 1
ATOM 3564 C CA . ILE A 1 439 ? 19.408 -9.930 -13.188 1.00 78.12 439 ILE A CA 1
ATOM 3565 C C . ILE A 1 439 ? 18.988 -11.077 -14.088 1.00 78.12 439 ILE A C 1
ATOM 3567 O O . ILE A 1 439 ? 18.048 -10.911 -14.851 1.00 78.12 439 ILE A O 1
ATOM 3571 N N . GLU A 1 440 ? 19.613 -12.242 -13.963 1.00 76.62 440 GLU A N 1
ATOM 3572 C CA . GLU A 1 440 ? 19.237 -13.462 -14.696 1.00 76.62 440 GLU A CA 1
ATOM 3573 C C . GLU A 1 440 ? 18.108 -14.258 -14.001 1.00 76.62 440 GLU A C 1
ATOM 3575 O O . GLU A 1 440 ? 17.744 -13.960 -12.853 1.00 76.62 440 GLU A O 1
ATOM 3580 N N . PRO A 1 441 ? 17.534 -15.302 -14.643 1.00 57.00 441 PRO A N 1
ATOM 3581 C CA . PRO A 1 441 ? 16.764 -16.324 -13.947 1.00 57.00 441 PRO A CA 1
ATOM 3582 C C . PRO A 1 441 ? 17.530 -16.855 -12.722 1.00 57.00 441 PRO A C 1
ATOM 3584 O O . PRO A 1 441 ? 18.724 -17.126 -12.781 1.00 57.00 441 PRO A O 1
ATOM 3587 N N . GLY A 1 442 ? 16.852 -16.986 -11.585 1.00 53.97 442 GLY A N 1
ATOM 3588 C CA . GLY A 1 442 ? 17.471 -17.276 -10.284 1.00 53.97 442 GLY A CA 1
ATOM 3589 C C . GLY A 1 442 ? 18.021 -16.055 -9.530 1.00 53.97 442 GLY A C 1
ATOM 3590 O O . GLY A 1 442 ? 18.647 -16.234 -8.488 1.00 53.97 442 GLY A O 1
ATOM 3591 N N . GLU A 1 443 ? 17.778 -14.837 -10.033 1.00 56.50 443 GLU A N 1
ATOM 3592 C CA . GLU A 1 443 ? 18.120 -13.549 -9.407 1.00 56.50 443 GLU A CA 1
ATOM 3593 C C . GLU A 1 443 ? 19.605 -13.265 -9.205 1.00 56.50 443 GLU A C 1
ATOM 3595 O O . GLU A 1 443 ? 20.007 -12.405 -8.412 1.00 56.50 443 GLU A O 1
ATOM 3600 N N . ARG A 1 444 ? 20.455 -14.024 -9.886 1.00 74.38 444 ARG A N 1
ATOM 3601 C CA . ARG A 1 444 ? 21.874 -13.748 -9.829 1.00 74.38 444 ARG A CA 1
ATOM 3602 C C . ARG A 1 444 ? 22.104 -12.398 -10.493 1.00 74.38 444 ARG A C 1
ATOM 3604 O O . ARG A 1 444 ? 21.794 -12.216 -11.669 1.00 74.38 444 ARG A O 1
ATOM 3611 N N . GLU A 1 445 ? 22.585 -11.455 -9.695 1.00 81.88 445 GLU A N 1
ATOM 3612 C CA . GLU A 1 445 ? 23.009 -10.161 -10.196 1.00 81.88 445 GLU A CA 1
ATOM 3613 C C . GLU A 1 445 ? 24.345 -10.339 -10.913 1.00 81.88 445 GLU A C 1
ATOM 3615 O O . GLU A 1 445 ? 25.290 -10.913 -10.362 1.00 81.88 445 GLU A O 1
ATOM 3620 N N . TYR A 1 446 ? 24.395 -9.856 -12.146 1.00 88.06 446 TYR A N 1
ATOM 3621 C CA . TYR A 1 446 ? 25.597 -9.789 -12.955 1.00 88.06 446 TYR A CA 1
ATOM 3622 C C . TYR A 1 446 ? 25.922 -8.329 -13.196 1.00 88.06 446 TYR A C 1
ATOM 3624 O O . TYR A 1 446 ? 25.065 -7.543 -13.608 1.00 88.06 446 TYR A O 1
ATOM 3632 N N . VAL A 1 447 ? 27.163 -7.973 -12.907 1.00 91.31 447 VAL A N 1
ATOM 3633 C CA . VAL A 1 447 ? 27.690 -6.646 -13.188 1.00 91.31 447 VAL A CA 1
ATOM 3634 C C . VAL A 1 447 ? 28.290 -6.709 -14.584 1.00 91.31 447 VAL A C 1
ATOM 3636 O O . VAL A 1 447 ? 28.962 -7.676 -14.917 1.00 91.31 447 VAL A O 1
ATOM 3639 N N . SER A 1 448 ? 27.996 -5.725 -15.419 1.00 94.06 448 SER A N 1
ATOM 3640 C CA . SER A 1 448 ? 28.661 -5.581 -16.708 1.00 94.06 448 SER A CA 1
ATOM 3641 C C . SER A 1 448 ? 30.154 -5.318 -16.535 1.00 94.06 448 SER A C 1
ATOM 3643 O O . SER A 1 448 ? 30.601 -4.904 -15.461 1.00 94.06 448 SER A O 1
ATOM 3645 N N . SER A 1 449 ? 30.890 -5.361 -17.645 1.00 92.19 449 SER A N 1
ATOM 3646 C CA . SER A 1 449 ? 32.197 -4.710 -17.717 1.00 92.19 449 SER A CA 1
ATOM 3647 C C . SER A 1 449 ? 32.117 -3.254 -17.256 1.00 92.19 449 SER A C 1
ATOM 3649 O O . SER A 1 449 ? 31.140 -2.544 -17.524 1.00 92.19 449 SER A O 1
ATOM 3651 N N . GLU A 1 450 ? 33.152 -2.817 -16.543 1.00 94.69 450 GLU A N 1
ATOM 3652 C CA . GLU A 1 450 ? 33.278 -1.440 -16.083 1.00 94.69 450 GLU A CA 1
ATOM 3653 C C . GLU A 1 450 ? 33.716 -0.539 -17.242 1.00 94.69 450 GLU A C 1
ATOM 3655 O O . GLU A 1 450 ? 34.787 -0.716 -17.826 1.00 94.69 450 GLU A O 1
ATOM 3660 N N . VAL A 1 451 ? 32.909 0.475 -17.554 1.00 95.31 451 VAL A N 1
ATOM 3661 C CA . VAL A 1 451 ? 33.269 1.504 -18.529 1.00 95.31 451 VAL A CA 1
ATOM 3662 C C . VAL A 1 451 ? 33.868 2.701 -17.802 1.00 95.31 451 VAL A C 1
ATOM 3664 O O . VAL A 1 451 ? 33.186 3.408 -17.060 1.00 95.31 451 VAL A O 1
ATOM 3667 N N . VAL A 1 452 ? 35.151 2.953 -18.053 1.00 95.56 452 VAL A N 1
ATOM 3668 C CA . VAL A 1 452 ? 35.876 4.110 -17.515 1.00 95.56 452 VAL A CA 1
ATOM 3669 C C . VAL A 1 452 ? 35.722 5.305 -18.454 1.00 95.56 452 VAL A C 1
ATOM 3671 O O . VAL A 1 452 ? 36.014 5.207 -19.649 1.00 95.56 452 VAL A O 1
ATOM 3674 N N . LEU A 1 453 ? 35.293 6.446 -17.913 1.00 93.44 453 LEU A N 1
ATOM 3675 C CA . LEU A 1 453 ? 35.174 7.706 -18.642 1.00 93.44 453 LEU A CA 1
ATOM 3676 C C . LEU A 1 453 ? 36.093 8.766 -18.047 1.00 93.44 453 LEU A C 1
ATOM 3678 O O . LEU A 1 453 ? 35.980 9.096 -16.867 1.00 93.44 453 LEU A O 1
ATOM 3682 N N . ALA A 1 454 ? 36.946 9.331 -18.899 1.00 92.56 454 ALA A N 1
ATOM 3683 C CA . ALA A 1 454 ? 37.681 10.553 -18.611 1.00 92.56 454 ALA A CA 1
ATOM 3684 C C . ALA A 1 454 ? 36.822 11.779 -18.961 1.00 92.56 454 ALA A C 1
ATOM 3686 O O . ALA A 1 454 ? 36.194 11.850 -20.029 1.00 92.56 454 ALA A O 1
ATOM 3687 N N . LEU A 1 455 ? 36.781 12.731 -18.038 1.00 91.12 455 LEU A N 1
ATOM 3688 C CA . LEU A 1 455 ? 36.047 13.984 -18.139 1.00 91.12 455 LEU A CA 1
ATOM 3689 C C . LEU A 1 455 ? 37.070 15.110 -18.036 1.00 91.12 455 LEU A C 1
ATOM 3691 O O . LEU A 1 455 ? 37.548 15.383 -16.944 1.00 91.12 455 LEU A O 1
ATOM 3695 N N . ASP A 1 456 ? 37.469 15.692 -19.165 1.00 84.81 456 ASP A N 1
ATOM 3696 C CA . ASP A 1 456 ? 38.625 16.594 -19.210 1.00 84.81 456 ASP A CA 1
ATOM 3697 C C . ASP A 1 456 ? 38.286 18.083 -19.024 1.00 84.81 456 ASP A C 1
ATOM 3699 O O . ASP A 1 456 ? 39.185 18.856 -18.692 1.00 84.81 456 ASP A O 1
ATOM 3703 N N . ASP A 1 457 ? 37.014 18.467 -19.177 1.00 77.38 457 ASP A N 1
ATOM 3704 C CA . ASP A 1 457 ? 36.574 19.863 -19.191 1.00 77.38 457 ASP A CA 1
ATOM 3705 C C . ASP A 1 457 ? 35.543 20.159 -18.088 1.00 77.38 457 ASP A C 1
ATOM 3707 O O . ASP A 1 457 ? 34.644 19.346 -17.860 1.00 77.38 457 ASP A O 1
ATOM 3711 N N . PRO A 1 458 ? 35.623 21.340 -17.440 1.00 76.56 458 PRO A N 1
ATOM 3712 C CA . PRO A 1 458 ? 34.631 21.797 -16.465 1.00 76.56 458 PRO A CA 1
ATOM 3713 C C . PRO A 1 458 ? 33.316 22.258 -17.117 1.00 76.56 458 PRO A C 1
ATOM 3715 O O . PRO A 1 458 ? 32.389 22.680 -16.427 1.00 76.56 458 PRO A O 1
ATOM 3718 N N . GLU A 1 459 ? 33.232 22.225 -18.447 1.00 84.12 459 GLU A N 1
ATOM 3719 C CA . GLU A 1 459 ? 32.009 22.508 -19.188 1.00 84.12 459 GLU A CA 1
ATOM 3720 C C . GLU A 1 459 ? 31.086 21.285 -19.220 1.00 84.12 459 GLU A C 1
ATOM 3722 O O . GLU A 1 459 ? 31.498 20.144 -19.011 1.00 84.12 459 GLU A O 1
ATOM 3727 N N . SER A 1 460 ? 29.800 21.526 -19.474 1.00 86.44 460 SER A N 1
ATOM 3728 C CA . SER A 1 460 ? 28.829 20.442 -19.589 1.00 86.44 460 SER A CA 1
ATOM 3729 C C . SER A 1 460 ? 29.104 19.626 -20.850 1.00 86.44 460 SER A C 1
ATOM 3731 O O . SER A 1 460 ? 29.060 20.152 -21.961 1.00 86.44 460 SER A O 1
ATOM 3733 N N . VAL A 1 461 ? 29.374 18.334 -20.681 1.00 90.19 461 VAL A N 1
ATOM 3734 C CA . VAL A 1 461 ? 29.677 17.406 -21.770 1.00 90.19 461 VAL A CA 1
ATOM 3735 C C . VAL A 1 461 ? 28.680 16.255 -21.764 1.00 90.19 461 VAL A C 1
ATOM 3737 O O . VAL A 1 461 ? 28.473 15.581 -20.755 1.00 90.19 461 VAL A O 1
ATOM 3740 N N . THR A 1 462 ? 28.111 15.968 -22.933 1.00 92.75 462 THR A N 1
ATOM 3741 C CA . THR A 1 462 ? 27.315 14.758 -23.154 1.00 92.75 462 THR A CA 1
ATOM 3742 C C . THR A 1 462 ? 28.222 13.615 -23.600 1.00 92.75 462 THR A C 1
ATOM 3744 O O . THR A 1 462 ? 28.854 13.667 -24.657 1.00 92.75 462 THR A O 1
ATOM 3747 N N . LYS A 1 463 ? 28.281 12.549 -22.803 1.00 94.44 463 LYS A N 1
ATOM 3748 C CA . LYS A 1 463 ? 28.961 11.297 -23.143 1.00 94.44 463 LYS A CA 1
ATOM 3749 C C . LYS A 1 463 ? 27.930 10.289 -23.642 1.00 94.44 463 LYS A C 1
ATOM 3751 O O . LYS A 1 463 ? 26.922 10.057 -22.985 1.00 94.44 463 LYS A O 1
ATOM 3756 N N . THR A 1 464 ? 28.199 9.687 -24.798 1.00 95.50 464 THR A N 1
ATOM 3757 C CA . THR A 1 464 ? 27.383 8.605 -25.368 1.00 95.50 464 THR A CA 1
ATOM 3758 C C . THR A 1 464 ? 28.211 7.328 -25.367 1.00 95.50 464 THR A C 1
ATOM 3760 O O . THR A 1 464 ? 29.296 7.290 -25.948 1.00 95.50 464 THR A O 1
ATOM 3763 N N . ILE A 1 465 ? 27.726 6.304 -24.673 1.00 95.44 465 ILE A N 1
ATOM 3764 C CA . ILE A 1 465 ? 28.448 5.064 -24.397 1.00 95.44 465 ILE A CA 1
ATOM 3765 C C . ILE A 1 465 ? 27.687 3.920 -25.066 1.00 95.44 465 ILE A C 1
ATOM 3767 O O . ILE A 1 465 ? 26.579 3.612 -24.623 1.00 95.44 465 ILE A O 1
ATOM 3771 N N . PRO A 1 466 ? 28.244 3.285 -26.109 1.00 95.75 466 PRO A N 1
ATOM 3772 C CA . PRO A 1 466 ? 27.612 2.132 -26.744 1.00 95.75 466 PRO A CA 1
ATOM 3773 C C . PRO A 1 466 ? 27.322 1.019 -25.729 1.00 95.75 466 PRO A C 1
ATOM 3775 O O . PRO A 1 466 ? 28.192 0.700 -24.914 1.00 95.75 466 PRO A O 1
ATOM 3778 N N . LEU A 1 467 ? 26.118 0.433 -25.766 1.00 93.06 467 LEU A N 1
ATOM 3779 C CA . LEU A 1 467 ? 25.714 -0.596 -24.799 1.00 93.06 467 LEU A CA 1
ATOM 3780 C C . LEU A 1 467 ? 26.552 -1.878 -24.909 1.00 93.06 467 LEU A C 1
ATOM 3782 O O . LEU A 1 467 ? 26.808 -2.524 -23.899 1.00 93.06 467 LEU A O 1
ATOM 3786 N N . GLU A 1 468 ? 27.064 -2.178 -26.102 1.00 92.88 468 GLU A N 1
ATOM 3787 C CA . GLU A 1 468 ? 28.004 -3.277 -26.376 1.00 92.88 468 GLU A CA 1
ATOM 3788 C C . GLU A 1 468 ? 29.271 -3.234 -25.501 1.00 92.88 468 GLU A C 1
ATOM 3790 O O . GLU A 1 468 ? 29.848 -4.272 -25.189 1.00 92.88 468 GLU A O 1
ATOM 3795 N N . ARG A 1 469 ? 29.680 -2.050 -25.013 1.00 92.69 469 ARG A N 1
ATOM 3796 C CA . ARG A 1 469 ? 30.829 -1.918 -24.096 1.00 92.69 469 ARG A CA 1
ATOM 3797 C C . ARG A 1 469 ? 30.581 -2.519 -22.712 1.00 92.69 469 ARG A C 1
ATOM 3799 O O . ARG A 1 469 ? 31.527 -2.687 -21.950 1.00 92.69 469 ARG A O 1
ATOM 3806 N N . PHE A 1 470 ? 29.327 -2.803 -22.373 1.00 90.81 470 PHE A N 1
ATOM 3807 C CA . PHE A 1 470 ? 28.938 -3.438 -21.118 1.00 90.81 470 PHE A CA 1
ATOM 3808 C C . PHE A 1 470 ? 28.811 -4.973 -21.258 1.00 90.81 470 PHE A C 1
ATOM 3810 O O . PHE A 1 470 ? 28.673 -5.664 -20.252 1.00 90.81 470 PHE A O 1
ATOM 3817 N N . GLU A 1 471 ? 28.881 -5.531 -22.471 1.00 83.56 471 GLU A N 1
ATOM 3818 C CA . GLU A 1 471 ? 28.594 -6.950 -22.749 1.00 83.56 471 GLU A CA 1
ATOM 3819 C C . GLU A 1 471 ? 29.828 -7.874 -22.765 1.00 83.56 471 GLU A C 1
ATOM 3821 O O . GLU A 1 471 ? 29.692 -9.060 -23.054 1.00 83.56 471 GLU A O 1
ATOM 3826 N N . GLU A 1 472 ? 31.037 -7.387 -22.453 1.00 75.31 472 GLU A N 1
ATOM 3827 C CA . GLU A 1 472 ? 32.250 -8.226 -22.565 1.00 75.31 472 GLU A CA 1
ATOM 3828 C C . GLU A 1 472 ? 32.288 -9.379 -21.535 1.00 75.31 472 GLU A C 1
ATOM 3830 O O . GLU A 1 472 ? 33.020 -10.355 -21.715 1.00 75.31 472 GLU A O 1
ATOM 3835 N N . GLU A 1 473 ? 31.468 -9.321 -20.479 1.00 72.69 473 GLU A N 1
ATOM 3836 C CA . GLU A 1 473 ? 31.265 -10.441 -19.560 1.00 72.69 473 GLU A CA 1
ATOM 3837 C C . GLU A 1 473 ? 30.203 -11.421 -20.078 1.00 72.69 473 GLU A C 1
ATOM 3839 O O . GLU A 1 473 ? 29.021 -11.100 -20.173 1.00 72.69 473 GLU A O 1
ATOM 3844 N N . SER A 1 474 ? 30.614 -12.676 -20.296 1.00 68.06 474 SER A N 1
ATOM 3845 C CA . SER A 1 474 ? 29.796 -13.770 -20.865 1.00 68.06 474 SER A CA 1
ATOM 3846 C C . SER A 1 474 ? 28.454 -14.082 -20.180 1.00 68.06 474 SER A C 1
ATOM 3848 O O . SER A 1 474 ? 27.704 -14.923 -20.668 1.00 68.06 474 SER A O 1
ATOM 3850 N N . SER A 1 475 ? 28.161 -13.476 -19.029 1.00 82.44 475 SER A N 1
ATOM 3851 C CA . SER A 1 475 ? 26.945 -13.724 -18.246 1.00 82.44 475 SER A CA 1
ATOM 3852 C C . SER A 1 475 ? 26.078 -12.479 -18.022 1.00 82.44 475 SER A C 1
ATOM 3854 O O . SER A 1 475 ? 25.075 -12.571 -17.322 1.00 82.44 475 SER A O 1
ATOM 3856 N N . PHE A 1 476 ? 26.456 -11.319 -18.567 1.00 89.50 476 PHE A N 1
ATOM 3857 C CA . PHE A 1 476 ? 25.653 -10.102 -18.483 1.00 89.50 476 PHE A CA 1
ATOM 3858 C C . PHE A 1 476 ? 24.583 -10.075 -19.587 1.00 89.50 476 PHE A C 1
ATOM 3860 O O . PHE A 1 476 ? 24.838 -10.485 -20.717 1.00 89.50 476 PHE A O 1
ATOM 3867 N N . ASN A 1 477 ? 23.382 -9.574 -19.276 1.00 88.88 477 ASN A N 1
ATOM 3868 C CA . ASN A 1 477 ? 22.244 -9.622 -20.194 1.00 88.88 477 ASN A CA 1
ATOM 3869 C C . ASN A 1 477 ? 21.495 -8.294 -20.284 1.00 88.88 477 ASN A C 1
ATOM 3871 O O . ASN A 1 477 ? 20.764 -7.895 -19.368 1.00 88.88 477 ASN A O 1
ATOM 3875 N N . LEU A 1 478 ? 21.620 -7.644 -21.445 1.00 90.62 478 LEU A N 1
ATOM 3876 C CA . LEU A 1 478 ? 20.943 -6.381 -21.738 1.00 90.62 478 LEU A CA 1
ATOM 3877 C C . LEU A 1 478 ? 19.415 -6.479 -21.694 1.00 90.62 478 LEU A C 1
ATOM 3879 O O . LEU A 1 478 ? 18.754 -5.465 -21.490 1.00 90.62 478 LEU A O 1
ATOM 3883 N N . LYS A 1 479 ? 18.825 -7.672 -21.816 1.00 88.19 479 LYS A N 1
ATOM 3884 C CA . LYS A 1 479 ? 17.366 -7.839 -21.739 1.00 88.19 479 LYS A CA 1
ATOM 3885 C C . LYS A 1 479 ? 16.812 -7.697 -20.326 1.00 88.19 479 LYS A C 1
ATOM 3887 O O . LYS A 1 479 ? 15.598 -7.633 -20.150 1.00 88.19 479 LYS A O 1
ATOM 3892 N N . ARG A 1 480 ? 17.681 -7.705 -19.310 1.00 85.62 480 ARG A N 1
ATOM 3893 C CA . ARG A 1 480 ? 17.286 -7.753 -17.898 1.00 85.62 480 ARG A CA 1
ATOM 3894 C C . ARG A 1 480 ? 18.075 -6.771 -17.035 1.00 85.62 480 ARG A C 1
ATOM 3896 O O . ARG A 1 480 ? 18.386 -7.075 -15.882 1.00 85.62 480 ARG A O 1
ATOM 3903 N N . VAL A 1 481 ? 18.383 -5.583 -17.556 1.00 87.75 481 VAL A N 1
ATOM 3904 C CA . VAL A 1 481 ? 19.122 -4.553 -16.805 1.00 87.75 481 VAL A CA 1
ATOM 3905 C C . VAL A 1 481 ? 18.210 -3.872 -15.795 1.00 87.75 481 VAL A C 1
ATOM 3907 O O . VAL A 1 481 ? 17.121 -3.410 -16.127 1.00 87.75 481 VAL A O 1
ATOM 3910 N N . ARG A 1 482 ? 18.657 -3.794 -14.543 1.00 82.56 482 ARG A N 1
ATOM 3911 C CA . ARG A 1 482 ? 17.882 -3.263 -13.417 1.00 82.56 482 ARG A CA 1
ATOM 3912 C C . ARG A 1 482 ? 18.345 -1.894 -12.943 1.00 82.56 482 ARG A C 1
ATOM 3914 O O . ARG A 1 482 ? 17.517 -1.083 -12.535 1.00 82.56 482 ARG A O 1
ATOM 3921 N N . LYS A 1 483 ? 19.650 -1.640 -12.943 1.00 89.31 483 LYS A N 1
ATOM 3922 C CA . LYS A 1 483 ? 20.228 -0.405 -12.395 1.00 89.31 483 LYS A CA 1
ATOM 3923 C C . LYS A 1 483 ? 21.532 -0.038 -13.096 1.00 89.31 483 LYS A C 1
ATOM 3925 O O . LYS A 1 483 ? 22.209 -0.905 -13.653 1.00 89.31 483 LYS A O 1
ATOM 3930 N N . VAL A 1 484 ? 21.868 1.243 -13.019 1.00 92.62 484 VAL A N 1
ATOM 3931 C CA . VAL A 1 484 ? 23.139 1.823 -13.461 1.00 92.62 484 VAL A CA 1
ATOM 3932 C C . VAL A 1 484 ? 23.894 2.299 -12.229 1.00 92.62 484 VAL A C 1
ATOM 3934 O O . VAL A 1 484 ? 23.338 3.040 -11.421 1.00 92.62 484 VAL A O 1
ATOM 3937 N N . SER A 1 485 ? 25.143 1.870 -12.078 1.00 92.81 485 SER A N 1
ATOM 3938 C CA . SER A 1 485 ? 26.049 2.328 -11.025 1.00 92.81 485 SER A CA 1
ATOM 3939 C C . SER A 1 485 ? 27.035 3.328 -11.608 1.00 92.81 485 SER A C 1
ATOM 3941 O O . SER A 1 485 ? 27.650 3.067 -12.642 1.00 92.81 485 SER A O 1
ATOM 3943 N N . ILE A 1 486 ? 27.196 4.454 -10.925 1.00 94.50 486 ILE A N 1
ATOM 3944 C CA . ILE A 1 486 ? 28.126 5.528 -11.253 1.00 94.50 486 ILE A CA 1
ATOM 3945 C C . ILE A 1 486 ? 29.067 5.685 -10.068 1.00 94.50 486 ILE A C 1
ATOM 3947 O O . ILE A 1 486 ? 28.631 6.014 -8.968 1.00 94.50 486 ILE A O 1
ATOM 3951 N N . ARG A 1 487 ? 30.362 5.466 -10.281 1.00 94.06 487 ARG A N 1
ATOM 3952 C CA . ARG A 1 487 ? 31.384 5.555 -9.237 1.00 94.06 487 ARG A CA 1
ATOM 3953 C C . ARG A 1 487 ? 32.438 6.588 -9.610 1.00 94.06 487 ARG A C 1
ATOM 3955 O O . ARG A 1 487 ? 33.064 6.480 -10.663 1.00 94.06 487 ARG A O 1
ATOM 3962 N N . GLY A 1 488 ? 32.677 7.545 -8.723 1.00 92.06 488 GLY A N 1
ATOM 3963 C CA . GLY A 1 488 ? 33.791 8.490 -8.817 1.00 92.06 488 GLY A CA 1
ATOM 3964 C C . GLY A 1 488 ? 34.795 8.297 -7.686 1.00 92.06 488 GLY A C 1
ATOM 3965 O O . GLY A 1 488 ? 34.534 7.595 -6.708 1.00 92.06 488 GLY A O 1
ATOM 3966 N N . ASN A 1 489 ? 35.973 8.898 -7.838 1.00 89.31 489 ASN A N 1
ATOM 3967 C CA . ASN A 1 489 ? 36.969 8.947 -6.768 1.00 89.31 489 ASN A CA 1
ATOM 3968 C C . ASN A 1 489 ? 36.584 10.000 -5.705 1.00 89.31 489 ASN A C 1
ATOM 3970 O O . ASN A 1 489 ? 35.670 10.801 -5.896 1.00 89.31 489 ASN A O 1
ATOM 3974 N N . ARG A 1 490 ? 37.310 10.021 -4.586 1.00 84.25 490 ARG A N 1
ATOM 3975 C CA . ARG A 1 490 ? 37.093 10.955 -3.471 1.00 84.25 490 ARG A CA 1
ATOM 3976 C C . ARG A 1 490 ? 37.049 12.434 -3.872 1.00 84.25 490 ARG A C 1
ATOM 3978 O O . ARG A 1 490 ? 36.248 13.179 -3.318 1.00 84.25 490 ARG A O 1
ATOM 3985 N N . SER A 1 491 ? 37.935 12.868 -4.767 1.00 82.88 491 SER A N 1
ATOM 3986 C CA . SER A 1 491 ? 38.039 14.271 -5.194 1.00 82.88 491 SER A CA 1
ATOM 3987 C C . SER A 1 491 ? 37.009 14.652 -6.255 1.00 82.88 491 SER A C 1
ATOM 3989 O O . SER A 1 491 ? 36.812 15.838 -6.503 1.00 82.88 491 SER A O 1
ATOM 3991 N N . CYS A 1 492 ? 36.354 13.660 -6.857 1.00 84.06 492 CYS A N 1
ATOM 3992 C CA . CYS A 1 492 ? 35.458 13.856 -7.974 1.00 84.06 492 CYS A CA 1
ATOM 3993 C C . CYS A 1 492 ? 34.182 14.559 -7.527 1.00 84.06 492 CYS A C 1
ATOM 3995 O O . CYS A 1 492 ? 33.467 14.085 -6.636 1.00 84.06 492 CYS A O 1
ATOM 3997 N N . HIS A 1 493 ? 33.900 15.675 -8.194 1.00 88.88 493 HIS A N 1
ATOM 3998 C CA . HIS A 1 493 ? 32.650 16.403 -8.094 1.00 88.88 493 HIS A CA 1
ATOM 3999 C C . HIS A 1 493 ? 31.990 16.445 -9.469 1.00 88.88 493 HIS A C 1
ATOM 4001 O O . HIS A 1 493 ? 32.504 17.079 -10.395 1.00 88.88 493 HIS A O 1
ATOM 4007 N N . LEU A 1 494 ? 30.842 15.778 -9.572 1.00 90.19 494 LEU A N 1
ATOM 4008 C CA . LEU A 1 494 ? 30.018 15.747 -10.772 1.00 90.19 494 LEU A CA 1
ATOM 4009 C C . LEU A 1 494 ? 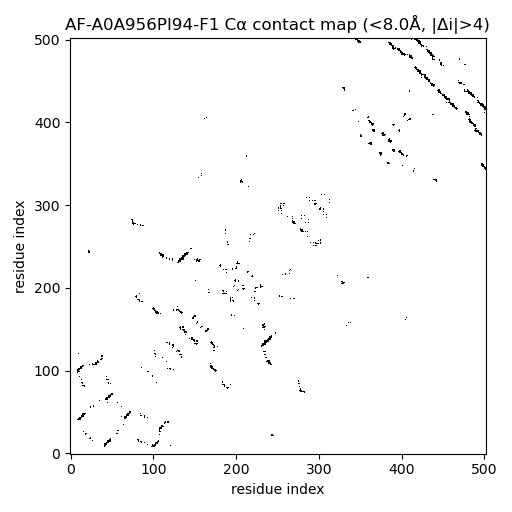28.679 16.426 -10.540 1.00 90.19 494 LEU A C 1
ATOM 4011 O O . LEU A 1 494 ? 28.040 16.218 -9.511 1.00 90.19 494 LEU A O 1
ATOM 4015 N N . GLU A 1 495 ? 28.221 17.134 -11.559 1.00 89.56 495 GLU A N 1
ATOM 4016 C CA . GLU A 1 495 ? 26.824 17.507 -11.722 1.00 89.56 495 GLU A CA 1
ATOM 4017 C C . GLU A 1 495 ? 26.271 16.763 -12.933 1.00 89.56 495 GLU A C 1
ATOM 4019 O O . GLU A 1 495 ? 26.798 16.896 -14.037 1.00 89.56 495 GLU A O 1
ATOM 4024 N N . ILE A 1 496 ? 25.222 15.971 -12.735 1.00 87.50 496 ILE A N 1
ATOM 4025 C CA . ILE A 1 496 ? 24.543 15.233 -13.801 1.00 87.50 496 ILE A CA 1
ATOM 4026 C C . ILE A 1 496 ? 23.172 15.871 -14.012 1.00 87.50 496 ILE A C 1
ATOM 4028 O O . ILE A 1 496 ? 22.412 16.049 -13.060 1.00 87.50 496 ILE A O 1
ATOM 4032 N N . THR A 1 497 ? 22.866 16.237 -15.255 1.00 82.31 497 THR A N 1
ATOM 4033 C CA . THR A 1 497 ? 21.583 16.853 -15.641 1.00 82.31 497 THR A CA 1
ATOM 4034 C C . THR A 1 497 ? 20.673 15.890 -16.390 1.00 82.31 497 THR A C 1
ATOM 4036 O O . THR A 1 497 ? 19.469 16.113 -16.452 1.00 82.31 497 THR A O 1
ATOM 4039 N N . ASP A 1 498 ? 21.233 14.820 -16.949 1.00 84.25 498 ASP A N 1
ATOM 4040 C CA . ASP A 1 498 ? 20.488 13.858 -17.746 1.00 84.25 498 ASP A CA 1
ATOM 4041 C C . ASP A 1 498 ? 21.234 12.523 -17.836 1.00 84.25 498 ASP A C 1
ATOM 4043 O O . ASP A 1 498 ? 22.453 12.493 -18.028 1.00 84.25 498 ASP A O 1
ATOM 4047 N N . VAL A 1 499 ? 20.494 11.426 -17.715 1.00 80.06 499 VAL A N 1
ATOM 4048 C CA . VAL A 1 499 ? 20.939 10.057 -17.971 1.00 80.06 499 VAL A CA 1
ATOM 4049 C C . VAL A 1 499 ? 19.801 9.337 -18.676 1.00 80.06 499 VAL A C 1
ATOM 4051 O O . VAL A 1 499 ? 18.730 9.166 -18.100 1.00 80.06 499 VAL A O 1
ATOM 4054 N N . ARG A 1 500 ? 20.031 8.851 -19.892 1.00 86.62 500 ARG A N 1
ATOM 4055 C CA . ARG A 1 500 ? 19.030 8.127 -20.682 1.00 86.62 500 ARG A CA 1
ATOM 4056 C C . ARG A 1 500 ? 19.662 6.985 -21.464 1.00 86.62 500 ARG A C 1
ATOM 4058 O O . ARG A 1 500 ? 20.831 7.049 -21.828 1.00 86.62 500 ARG A O 1
ATOM 4065 N N . VAL A 1 501 ? 18.891 5.946 -21.744 1.00 85.12 501 VAL A N 1
ATOM 4066 C CA . VAL A 1 501 ? 19.289 4.865 -22.651 1.00 85.12 501 VAL A CA 1
ATOM 4067 C C . VAL A 1 501 ? 18.571 5.095 -23.979 1.00 85.12 501 VAL A C 1
ATOM 4069 O O . VAL A 1 501 ? 17.346 5.164 -23.987 1.00 85.12 501 VAL A O 1
ATOM 4072 N N . ILE A 1 502 ? 19.313 5.293 -25.069 1.00 87.94 502 ILE A N 1
ATOM 4073 C CA . ILE A 1 502 ? 18.814 5.720 -26.393 1.00 87.94 502 ILE A CA 1
ATOM 4074 C C . ILE A 1 502 ? 19.003 4.655 -27.459 1.00 87.94 502 ILE A C 1
ATOM 4076 O O . ILE A 1 502 ? 19.995 3.896 -27.365 1.00 87.94 502 ILE A O 1
#

Solvent-accessible surface area (backbone atoms only — not comparable to full-atom values): 27561 Å² total; per-residue (Å²): 133,80,76,78,76,76,83,68,62,31,36,36,35,36,31,42,44,73,84,88,52,70,48,48,51,52,15,25,54,54,17,45,56,50,53,72,62,38,70,50,79,51,53,41,35,36,39,32,58,27,52,76,90,48,75,79,84,69,55,65,83,62,45,74,75,36,57,63,38,83,41,75,43,49,83,42,30,66,85,48,44,49,65,38,20,46,48,43,50,45,53,52,60,53,49,75,70,72,57,53,48,34,38,36,41,35,47,32,32,41,31,46,92,53,44,53,53,64,42,49,39,51,48,55,38,69,78,39,52,62,31,38,29,29,59,22,31,37,37,35,27,94,83,35,85,86,44,50,29,29,22,51,24,19,65,74,68,42,100,56,84,84,86,54,53,74,42,69,50,66,29,40,27,38,24,46,67,55,42,59,72,57,68,48,52,62,44,81,34,52,77,55,66,36,40,57,45,43,44,48,28,39,45,41,48,72,58,31,72,87,67,67,77,56,54,73,34,66,51,57,50,67,67,54,56,88,48,98,57,72,43,42,78,28,45,32,98,38,55,33,44,37,43,67,59,72,58,74,86,74,64,43,57,64,41,48,51,55,50,53,65,72,51,73,56,59,73,78,48,44,43,72,47,98,88,50,41,49,24,43,74,52,78,81,39,68,67,59,57,50,56,74,44,52,94,57,29,82,41,73,68,37,33,53,54,54,37,48,76,69,70,42,80,79,62,73,74,70,79,78,76,68,71,77,64,66,82,78,48,54,52,44,83,85,76,88,71,83,68,82,73,72,94,60,66,46,69,55,42,62,37,85,59,81,94,78,71,78,47,68,78,33,27,33,42,50,49,53,56,96,62,77,88,42,52,63,38,67,46,77,54,98,92,30,49,26,42,43,47,30,28,34,89,87,43,75,44,22,40,37,37,43,36,55,32,55,84,59,44,59,41,66,46,67,90,44,54,26,44,35,35,33,39,26,27,78,83,30,75,38,58,38,36,35,31,45,31,16,46,43,79,83,41,50,73,25,66,25,35,75,42,76,43,80,39,72,50,54,52,80,43,77,48,75,42,56,49,72,64,32,50,79,36,95,77,40,44,50,61,24,29,23,31,39,37,43,34,35,37,27,86,36,38,39,37,35,45,34,30,32,39,62

pLDDT: mean 83.08, std 16.95, range [29.67, 98.75]